Protein 9KWF (pdb70)

Radius of gyration: 28.91 Å; Cα contacts (8 Å, |Δi|>4): 1261; chains: 2; bounding box: 98×63×43 Å

InterPro domains:
  IPR027417 P-loop containing nucleoside triphosphate hydrolase [G3DSA:3.40.50.300] (1-190)
  IPR027417 P-loop containing nucleoside triphosphate hydrolase [G3DSA:3.40.50.300] (325-432)
  IPR027417 P-loop containing nucleoside triphosphate hydrolase [SSF52540] (29-433)
  IPR027785 UvrD-like helicase C-terminal domain [PF13538] (385-432)
  IPR050534 Coronaviruses polyprotein 1ab [PTHR43788] (9-151)

Nearest PDB structures (foldseek):
  8jx6-assembly1_A  TM=8.075E-01  e=6.730E-18  metagenome
  8jx6-assembly2_B  TM=8.052E-01  e=2.880E-16  metagenome
  6lkx-assembly1_B  TM=5.262E-01  e=3.486E-05  Porcine reproductive and respiratory syndrome virus
  4nl8-assembly2_B  TM=3.211E-01  e=4.527E-04  Klebsiella pneumoniae subsp. pneumoniae MGH 78578
  3dmn-assembly1_A  TM=5.064E-01  e=5.030E-02  Lactiplantibacillus plantarum

Solvent-accessible surface area: 29948 Å² total; per-residue (Å²): 85,71,11,37,112,25,0,28,104,15,0,66,20,4,4,50,71,82,67,73,126,76,19,28,14,1,0,0,3,0,4,13,36,14,2,24,43,93,8,0,21,86,0,0,48,19,4,66,152,140,60,63,100,0,0,0,0,0,16,25,20,31,2,3,45,48,2,97,140,115,1,101,64,20,70,40,47,19,14,2,80,66,4,15,22,52,151,108,115,60,53,7,84,86,9,55,0,2,0,0,0,32,0,7,38,2,26,58,103,22,38,69,100,8,114,32,153,4,31,3,0,8,0,0,1,6,3,23,3,31,16,108,158,46,110,6,2,33,6,2,56,20,18,0,6,5,13,11,1,8,34,40,68,207,139,34,4,24,28,42,2,0,10,36,0,5,6,52,42,24,34,69,84,96,3,53,30,116,57,0,73,76,51,14,122,66,84,134,47,9,80,25,50,40,89,50,1,12,114,38,21,122,109,57,124,69,7,2,0,0,0,79,87,144,83,28,18,69,147,40,12,165,33,0,24,62,45,27,50,120,102,70,111,47,100,42,35,84,62,6,52,4,23,103,102,69,23,19,71,16,50,7,85,54,49,157,245,115,29,93,22,45,78,55,99,60,103,75,152,102,139,192,41,22,7,8,23,5,1,65,119,0,16,8,5,47,37,78,25,0,16,3,18,12,92,20,0,84,71,130,18,111,139,64,26,28,54,2,5,1,0,0,3,32,19,8,62,178,76,2,5,5,38,110,86,72,11,37,113,22,0,29,100,15,0,65,21,3,4,50,69,82,68,75,124,76,19,29,15,1,0,0,3,0,3,12,36,13,2,24,43,93,9,0,19,85,0,0,48,21,4,65,151,140,62,63,99,0,0,0,0,0,15,23,19,30,2,3,45,48,2,97,143,115,2,102,65,20,70,39,48,19,14,1,77,65,5,14,22,53,151,109,115,61,55,7,85,87,9,55,0,1,0,0,0,33,0,6,38,2,27,58,100,22,38,68,98,9,114,32,153,4,31,4,0,6,0,0,1,5,2,22,4,31,16,109,160,46,111,7,2,34,6,2,56,21,18,1,6,6,12,11,0,7,34,41,68,208,138,34,4,23,29,42,2,0,9,35,0,5,7,52,41,24,33,69,85,93,4,54,32,117,56,0,72,78,52,14,122,67,86,138,48,10,81,24,50,40,89,48,1,11,114,37,20,124,108,58,124,67,7,2,0,0,0,78,87,145,83,28,19,70,148,40,12,162,35,0,22,62,47,24,50,120,101,71,112,47,100,42,36,83,62,6,51,4,24,102,102,70,23,19,72,16,49,7,86,54,46,158,248,113,29,93,21,46,80,54,99,63,102,73,154,102,138,192,41,22,7,9,23,5,0,66,120,0,18,8,5,46,39,78,24,0,16,4,17,12,92,21,0,81,71,129,19,110,140,64,25,28,54,2,5,1,0,0,2,32,18,8,62,178,79,2,5,5,39,112

Foldseek 3Di:
DVQLVVQLVVVLCVLVCVDPPPAQEEEAAAAELDPLVPVVQVSLVVCVVVVFQEEEEEQAPQLLVVVCVSHVRHDHSDYLCVCPVVCDHHVVQVGAEYEYEQQQAPAPVSVVPVDDNHRYYYGHHQLAAHHPPDHGRCSVVDPGYYGYHYDNPDLDDLCVVLVVLVVVVVDDDHDDLVNVVVSPDPSPLAASDLVVQLVVVVVPDAAAEAFADPPPLVVSPVSNVCSNPVDPPDPDDAQFWAADSHRAIWHFHAWDCWGWTQPDDRRTDTDHHPYYDHLSSLQSRQRAEYEYECCRLVPPDDPCPSRSVPSVSRSYDRGYYYYD/DVQLVVQLVVVLCVLVCVDPPPAQEEEAAAAELDPLVPVVQVSLVVCVVVVFQEEEEEQAPQLLVVVCVSHVRHDHSDYLCVCPVVCDHHVVQVGAEYEYEQQQAPAPVSVVPVDDNHRYYYGHHQLAAHHPPDHGRCSVVDPGYYGYHYDNPDLDDLCVVLVVLVVVVVDDDHDDLVNVVVSPDPSPLAASDLVVQLVVVVVPDAAAEAFADPPPLVVSPVSNVCSNPVDPPDPDDAQFWAADSHRAIWHFHAWDCWGWTQPDDRRTDTDHHPYYDHLSSLQSRQRAEYEYECCRLVPPDDPCPSRSVPSVSRSYDRGYYYYD

B-factor: mean 49.85, std 12.69, range [30.03, 80.74]

Sequence (648 aa):
TSDQENALEGMKAFCANSLDKNWPAALLQGYAGTGKTTLLGVLVSSLVEKGYKVAVTAPTNKAVSVLMEKVPDASCHATIHSLLGLAGTSCVNDFDVVIVDECSMIGADLLSMIRGRPKFIFVGDPAQLPPVNEIFSPVFRSVGLRWSLSKIVRGNAIIDLSAEIRLKSEEGVPMTLEDIKSILEGKLEACCLVSALTHEWKEGRDSRILAWRNATVDFYNRAIFSSLYPDATTPFVPGQTAIVDTSEEVTILSLEFLARVQRASGETWTLRHPWAMTVHKAQGSTYDTVFVDWNDLRAIPSDDFLRILYTAVTRPSRYLAICHTSDQENALEGMKAFCANSLDKNWPAALLQGYAGTGKTTLLGVLVSSLVEKGYKVAVTAPTNKAVSVLMEKVPDASCHATIHSLLGLAGTSCVNDFDVVIVDECSMIGADLLSMIRGRPKFIFVGDPAQLPPVNEIFSPVFRSVGLRWSLSKIVRGNAIIDLSAEIRLKSEEGVPMTLEDIKSILEGKLEACCLVSALTHEWKEGRDSRILAWRNATVDFYNRAIFSSLYPDATTPFVPGQTAIVDTSEEVTILSLEFLARVQRASGETWTLRHPWAMTVHKAQGSTYDTVFVDWNDLRAIPSDDFLRILYTAVTRPSRYLAICH

Organism: Leptospirillum ferriphilum (strain ML-04) (NCBI:txid1048260)

Secondary structure (DSSP, 8-state):
-HHHHHHHHHHHHHTTT-S-SS---------SSSGGGTHHHHHHHHHHHHT--EEEEESSHHHHHHHHHH-SS-S--EETTTTTT------GGG-SEEEE--GGG--HHHHHT---SSEEE----TTSPPPTT-SS-GGGG--S------------SHHHHHHHHHHHHSSS----HHHHHHHSSS--SS---HHHHHHHHHHT----EEE-SSSSTTHHHHHHHHHHSS--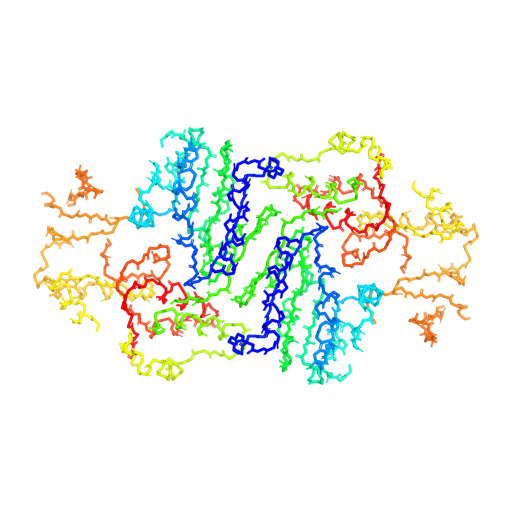-SSS-TT-EEE---S-EEE--------EEEETTTEEEE---SSEEEHHHHTT---SSEEEEHHHHTTS-SSSTTTSSTTTSSS-SS-EEEE-/-HHHHHHHHHHHHHTTT-S-SS---------SSSGGGTHHHHHHHHHHHHT--EEEEESSHHHHHHHHHH-SS-S--EETTTTTT------GGG-SEEEE--GGG--HHHHHT---SSEEE----TTSPPPTT-SS-GGGG--S------------SHHHHHHHHHHHHSSS----HHHHHHHSSS--SS---HHHHHHHHHHT----EEE-SSSSTTHHHHHHHHHHSS---SSS-TT-EEE---S-EEE--------EEEETTTEEEE---SSEEEHHHHTT---SSEEEEHHHHTTS-SSSTTTSSTTTSSS-SS-EEEE-

Structure (mmCIF, N/CA/C/O backbone):
data_9KWF
#
_entry.id   9KWF
#
_cell.length_a   1.00
_cell.length_b   1.00
_cell.length_c   1.00
_cell.angle_alpha   90.00
_cell.angle_beta   90.00
_cell.angle_gamma   90.00
#
_symmetry.space_group_name_H-M   'P 1'
#
loop_
_atom_site.group_PDB
_atom_site.id
_atom_site.type_symbol
_atom_site.label_atom_id
_atom_site.label_alt_id
_atom_site.label_comp_id
_atom_site.label_asym_id
_atom_site.label_entity_id
_atom_site.label_seq_id
_atom_site.pdbx_PDB_ins_code
_atom_site.Cartn_x
_atom_site.Cartn_y
_atom_site.Cartn_z
_atom_site.occupancy
_atom_site.B_iso_or_equiv
_atom_site.auth_seq_id
_atom_site.auth_comp_id
_atom_site.auth_asym_id
_atom_site.auth_atom_id
_atom_site.pdbx_PDB_model_num
ATOM 1 N N . THR A 1 7 ? 169.465 160.369 138.281 1.00 46.96 7 THR B N 1
ATOM 2 C CA . THR A 1 7 ? 169.152 159.759 139.568 1.00 46.96 7 THR B CA 1
ATOM 3 C C . THR A 1 7 ? 167.642 159.639 139.743 1.00 46.96 7 THR B C 1
ATOM 4 O O . THR A 1 7 ? 166.886 160.454 139.220 1.00 46.96 7 THR B O 1
ATOM 8 N N . SER A 1 8 ? 167.204 158.617 140.478 1.00 46.98 8 SER B N 1
ATOM 9 C CA . SER A 1 8 ? 165.774 158.382 140.652 1.00 46.98 8 SER B CA 1
ATOM 10 C C . SER A 1 8 ? 165.192 159.267 141.751 1.00 46.98 8 SER B C 1
ATOM 11 O O . SER A 1 8 ? 164.297 160.081 141.499 1.00 46.98 8 SER B O 1
ATOM 14 N N . ASP A 1 9 ? 165.691 159.117 142.977 1.00 44.73 9 ASP B N 1
ATOM 15 C CA . ASP A 1 9 ? 165.150 159.867 144.105 1.00 44.73 9 ASP B CA 1
ATOM 16 C C . ASP A 1 9 ? 165.555 161.336 144.075 1.00 44.73 9 ASP B C 1
ATOM 17 O O . ASP A 1 9 ? 164.784 162.195 144.519 1.00 44.73 9 ASP B O 1
ATOM 22 N N . GLN A 1 10 ? 166.751 161.639 143.563 1.00 42.97 10 GLN B N 1
ATOM 23 C CA . GLN A 1 10 ? 167.273 163.002 143.637 1.00 42.97 10 GLN B CA 1
ATOM 24 C C . GLN A 1 10 ? 166.423 163.974 142.830 1.00 42.97 10 GLN B C 1
ATOM 25 O O . GLN A 1 10 ? 166.032 165.034 143.332 1.00 42.97 10 GLN B O 1
ATOM 31 N N . GLU A 1 11 ? 166.135 163.640 141.570 1.00 46.10 11 GLU B N 1
ATOM 32 C CA . GLU A 1 11 ? 165.358 164.553 140.740 1.00 46.10 11 GLU B CA 1
ATOM 33 C C . GLU A 1 11 ? 163.915 164.654 141.218 1.00 46.10 11 GLU B C 1
ATOM 34 O O . GLU A 1 11 ? 163.304 165.722 141.106 1.00 46.10 11 GLU B O 1
ATOM 40 N N . ASN A 1 12 ? 163.359 163.567 141.758 1.00 43.06 12 ASN B N 1
ATOM 41 C CA . ASN A 1 12 ? 162.018 163.634 142.326 1.00 43.06 12 ASN B CA 1
ATOM 42 C C . ASN A 1 12 ? 161.979 164.564 143.530 1.00 43.06 12 ASN B C 1
ATOM 43 O O . ASN A 1 12 ? 161.019 165.322 143.708 1.00 43.06 12 ASN B O 1
ATOM 48 N N . ALA A 1 13 ? 163.011 164.515 144.377 1.00 40.66 13 ALA B N 1
ATOM 49 C CA . ALA A 1 13 ? 163.068 165.435 145.506 1.00 40.66 13 ALA B CA 1
ATOM 50 C C . ALA A 1 13 ? 163.281 166.872 145.050 1.00 40.66 13 ALA B C 1
ATOM 51 O O . ALA A 1 13 ? 162.696 167.795 145.627 1.00 40.66 13 ALA B O 1
ATOM 53 N N . LEU A 1 14 ? 164.107 167.080 144.022 1.00 40.27 14 LEU B N 1
ATOM 54 C CA . LEU A 1 14 ? 164.372 168.431 143.534 1.00 40.27 14 LEU B CA 1
ATOM 55 C C . LEU A 1 14 ? 163.116 169.047 142.931 1.00 40.27 14 LEU B C 1
ATOM 56 O O . LEU A 1 14 ? 162.593 170.053 143.436 1.00 40.27 14 LEU B O 1
ATOM 61 N N . GLU A 1 15 ? 162.589 168.429 141.879 1.00 42.20 15 GLU B N 1
ATOM 62 C CA . GLU A 1 15 ? 161.345 168.891 141.276 1.00 42.20 15 GLU B CA 1
ATOM 63 C C . GLU A 1 15 ? 160.235 168.685 142.291 1.00 42.20 15 GLU B C 1
ATOM 64 O O . GLU A 1 15 ? 159.752 167.571 142.498 1.00 42.20 15 GLU B O 1
ATOM 70 N N . GLY A 1 16 ? 159.823 169.777 142.917 1.00 41.97 16 GLY B N 1
ATOM 71 C CA . GLY A 1 16 ? 158.839 169.771 143.975 1.00 41.97 16 GLY B CA 1
ATOM 72 C C . GLY A 1 16 ? 159.279 170.689 145.093 1.00 41.97 16 GLY B C 1
ATOM 73 O O . GLY A 1 16 ? 158.480 171.490 145.570 1.00 41.97 16 GLY B O 1
ATOM 74 N N . MET A 1 17 ? 160.569 170.690 145.428 1.00 40.43 17 MET B N 1
ATOM 75 C CA . MET A 1 17 ? 161.107 171.800 146.206 1.00 40.43 17 MET B CA 1
ATOM 76 C C . MET A 1 17 ? 161.286 173.032 145.334 1.00 40.43 17 MET B C 1
ATOM 77 O O . MET A 1 17 ? 160.967 174.152 145.757 1.00 40.43 17 MET B O 1
ATOM 82 N N . LYS A 1 18 ? 161.772 172.825 144.107 1.00 39.60 18 LYS B N 1
ATOM 83 C CA . LYS A 1 18 ? 161.904 173.915 143.149 1.00 39.60 18 LYS B CA 1
ATOM 84 C C . LYS A 1 18 ? 160.558 174.523 142.779 1.00 39.60 18 LYS B C 1
ATOM 85 O O . LYS A 1 18 ? 160.522 175.634 142.238 1.00 39.60 18 LYS B O 1
ATOM 91 N N . ALA A 1 19 ? 159.454 173.822 143.050 1.00 39.75 19 ALA B N 1
ATOM 92 C CA . ALA A 1 19 ? 158.118 174.357 142.832 1.00 39.75 19 ALA B CA 1
ATOM 93 C C . ALA A 1 19 ? 157.435 174.830 144.107 1.00 39.75 19 ALA B C 1
ATOM 94 O O . ALA A 1 19 ? 156.600 175.735 144.037 1.00 39.75 19 ALA B O 1
ATOM 96 N N . PHE A 1 20 ? 157.762 174.241 145.260 1.00 34.94 20 PHE B N 1
ATOM 97 C CA . PHE A 1 20 ? 157.246 174.736 146.529 1.00 34.94 20 PHE B CA 1
ATOM 98 C C . PHE A 1 20 ? 157.834 176.098 146.864 1.00 34.94 20 PHE B C 1
ATOM 99 O O . PHE A 1 20 ? 157.148 176.952 147.437 1.00 34.94 20 PHE B O 1
ATOM 107 N N . CYS A 1 21 ? 159.106 176.320 146.522 1.00 37.45 21 CYS B N 1
ATOM 108 C CA . CYS A 1 21 ? 159.700 177.635 146.742 1.00 37.45 21 CYS B CA 1
ATOM 109 C C . CYS A 1 21 ? 159.014 178.700 145.893 1.00 37.45 21 CYS B C 1
ATOM 110 O O . CYS A 1 21 ? 158.769 179.815 146.367 1.00 37.45 21 CYS B O 1
ATOM 113 N N . ALA A 1 22 ? 158.690 178.374 144.644 1.00 40.56 22 ALA B N 1
ATOM 114 C CA . ALA A 1 22 ? 158.074 179.317 143.719 1.00 40.56 22 ALA B CA 1
ATOM 115 C C . ALA A 1 22 ? 156.571 179.467 143.924 1.00 40.56 22 ALA B C 1
ATOM 116 O O . ALA A 1 22 ? 155.895 180.008 143.041 1.00 40.56 22 ALA B O 1
ATOM 118 N N . ASN A 1 23 ? 156.036 178.992 145.049 1.00 43.41 23 ASN B N 1
ATOM 119 C CA . ASN A 1 23 ? 154.623 179.120 145.402 1.00 43.41 23 ASN B CA 1
ATOM 120 C C . ASN A 1 23 ? 153.700 178.451 144.389 1.00 43.41 23 ASN B C 1
ATOM 121 O O . ASN A 1 23 ? 152.524 178.812 144.287 1.00 43.41 23 ASN B O 1
ATOM 126 N N . SER A 1 24 ? 154.210 177.479 143.629 1.00 47.73 24 SER B N 1
ATOM 127 C CA . SER A 1 24 ? 153.352 176.737 142.714 1.00 47.73 24 SER B CA 1
ATOM 128 C C . SER A 1 24 ? 152.352 175.877 143.476 1.00 47.73 24 SER B C 1
ATOM 129 O O . SER A 1 24 ? 151.209 175.704 143.036 1.00 47.73 24 SER B O 1
ATOM 132 N N . LEU A 1 25 ? 152.762 175.333 144.617 1.00 47.86 25 LEU B N 1
ATOM 133 C CA . LEU A 1 25 ? 151.889 174.509 145.442 1.00 47.86 25 LEU B CA 1
ATOM 134 C C . LEU A 1 25 ? 150.997 175.406 146.296 1.00 47.86 25 LEU B C 1
ATOM 135 O O . LEU A 1 25 ? 150.916 176.621 146.098 1.00 47.86 25 LEU B O 1
ATOM 140 N N . ASP A 1 26 ? 150.305 174.804 147.260 1.00 46.36 26 ASP B N 1
ATOM 141 C CA . ASP A 1 26 ? 149.500 175.565 148.202 1.00 46.36 26 ASP B CA 1
ATOM 142 C C . ASP A 1 26 ? 150.392 176.444 149.073 1.00 46.36 26 ASP B C 1
ATOM 143 O O . ASP A 1 26 ? 151.517 176.077 149.421 1.00 46.36 26 ASP B O 1
ATOM 148 N N . LYS A 1 27 ? 149.880 177.620 149.421 1.00 44.62 27 LYS B N 1
ATOM 149 C CA . LYS A 1 27 ? 150.643 178.575 150.206 1.00 44.62 27 LYS B CA 1
ATOM 150 C C . LYS A 1 27 ? 150.570 178.224 151.692 1.00 44.62 27 LYS B C 1
ATOM 151 O O . LYS A 1 27 ? 150.000 177.204 152.090 1.00 44.62 27 LYS B O 1
ATOM 157 N N . ASN A 1 28 ? 151.165 179.087 152.517 1.00 43.91 28 ASN B N 1
ATOM 158 C CA . ASN A 1 28 ? 151.171 178.937 153.975 1.00 43.91 28 ASN B CA 1
ATOM 159 C C . ASN A 1 28 ? 151.770 177.599 154.403 1.00 43.91 28 ASN B C 1
ATOM 160 O O . ASN A 1 28 ? 151.325 176.978 155.369 1.00 43.91 28 ASN B O 1
ATOM 165 N N . TRP A 1 29 ? 152.794 177.153 153.674 1.00 39.85 29 TRP B N 1
ATOM 166 C CA . TRP A 1 29 ? 153.594 175.984 154.034 1.00 39.85 29 TRP B CA 1
ATOM 167 C C . TRP A 1 29 ? 155.029 176.452 154.234 1.00 39.85 29 TRP B C 1
ATOM 168 O O . TRP A 1 29 ? 155.812 176.516 153.276 1.00 39.85 29 TRP B O 1
ATOM 179 N N . PRO A 1 30 ? 155.410 176.818 155.458 1.00 37.32 30 PRO B N 1
ATOM 180 C CA . PRO A 1 30 ? 156.781 177.254 155.742 1.00 37.32 30 PRO B CA 1
ATOM 181 C C . PRO A 1 30 ? 157.704 176.118 156.185 1.00 37.32 30 PRO B C 1
ATOM 182 O O . PRO A 1 30 ? 158.355 176.192 157.234 1.00 37.32 30 PRO B O 1
ATOM 186 N N . ALA A 1 31 ? 157.776 175.057 155.385 1.00 34.86 31 ALA B N 1
ATOM 187 C CA . ALA A 1 31 ? 158.570 173.895 155.766 1.00 34.86 31 ALA B CA 1
ATOM 188 C C . ALA A 1 31 ? 158.817 173.021 154.545 1.00 34.86 31 ALA B C 1
ATOM 189 O O . ALA A 1 31 ? 158.193 173.185 153.495 1.00 34.86 31 ALA B O 1
ATOM 191 N N . ALA A 1 32 ? 159.747 172.085 154.709 1.00 35.58 32 ALA B N 1
ATOM 192 C CA . ALA A 1 32 ? 160.069 171.052 153.729 1.00 35.58 32 ALA B CA 1
ATOM 193 C C . ALA A 1 32 ? 160.996 170.056 154.417 1.00 35.58 32 ALA B C 1
ATOM 194 O O . ALA A 1 32 ? 161.303 170.189 155.607 1.00 35.58 32 ALA B O 1
ATOM 196 N N . LEU A 1 33 ? 161.442 169.053 153.663 1.00 36.46 33 LEU B N 1
ATOM 197 C CA . LEU A 1 33 ? 162.382 168.071 154.187 1.00 36.46 33 LEU B CA 1
ATOM 198 C C . LEU A 1 33 ? 163.052 167.356 153.024 1.00 36.46 33 LEU B C 1
ATOM 199 O O . LEU A 1 33 ? 162.493 167.274 151.928 1.00 36.46 33 LEU B O 1
ATOM 204 N N . LEU A 1 34 ? 164.260 166.846 153.272 1.00 36.33 34 LEU B N 1
ATOM 205 C CA . LEU A 1 34 ? 165.005 166.102 152.261 1.00 36.33 34 LEU B CA 1
ATOM 206 C C . LEU A 1 34 ? 165.275 164.661 152.666 1.00 36.33 34 LEU B C 1
ATOM 207 O O . LEU A 1 34 ? 164.960 163.742 151.903 1.00 36.33 34 LEU B O 1
ATOM 212 N N . GLN A 1 35 ? 165.867 164.438 153.842 1.00 35.56 35 GLN B N 1
ATOM 213 C CA . GLN A 1 35 ? 166.055 163.106 154.424 1.00 35.56 35 GLN B CA 1
ATOM 214 C C . GLN A 1 35 ? 166.859 162.188 153.495 1.00 35.56 35 GLN B C 1
ATOM 215 O O . GLN A 1 35 ? 166.366 161.184 152.977 1.00 35.56 35 GLN B O 1
ATOM 221 N N . GLY A 1 36 ? 168.122 162.567 153.293 1.00 38.34 36 GLY B N 1
ATOM 222 C CA . GLY A 1 36 ? 169.086 161.716 152.634 1.00 38.34 36 GLY B CA 1
ATOM 223 C C . GLY A 1 36 ? 169.965 161.000 153.646 1.00 38.34 36 GLY B C 1
ATOM 224 O O . GLY A 1 36 ? 170.115 161.443 154.781 1.00 38.34 36 GLY B O 1
ATOM 225 N N . TYR A 1 37 ? 170.534 159.865 153.235 1.00 35.35 37 TYR B N 1
ATOM 226 C CA . TYR A 1 37 ? 171.295 159.060 154.186 1.00 35.35 37 TYR B CA 1
ATOM 227 C C . TYR A 1 37 ? 172.797 159.315 154.137 1.00 35.35 37 TYR B C 1
ATOM 228 O O . TYR A 1 37 ? 173.374 159.854 155.087 1.00 35.35 37 TYR B O 1
ATOM 237 N N . ALA A 1 38 ? 173.426 158.945 153.024 1.00 36.04 38 ALA B N 1
ATOM 238 C CA . ALA A 1 38 ? 174.863 159.087 152.810 1.00 36.04 38 ALA B CA 1
ATOM 239 C C . ALA A 1 38 ? 175.176 158.661 151.384 1.00 36.04 38 ALA B C 1
ATOM 240 O O . ALA A 1 38 ? 174.575 157.709 150.877 1.00 36.04 38 ALA B O 1
ATOM 242 N N . GLY A 1 39 ? 176.104 159.344 150.722 1.00 39.23 39 GLY B N 1
ATOM 243 C CA . GLY A 1 39 ? 176.333 159.114 149.314 1.00 39.23 39 GLY B CA 1
ATOM 244 C C . GLY A 1 39 ? 175.218 159.598 148.415 1.00 39.23 39 GLY B C 1
ATOM 245 O O . GLY A 1 39 ? 175.419 159.697 147.198 1.00 39.23 39 GLY B O 1
ATOM 246 N N . THR A 1 40 ? 174.048 159.889 148.973 1.00 35.38 40 THR B N 1
ATOM 247 C CA . THR A 1 40 ? 172.986 160.584 148.270 1.00 35.38 40 THR B CA 1
ATOM 248 C C . THR A 1 40 ? 173.313 162.071 148.177 1.00 35.38 40 THR B C 1
ATOM 249 O O . THR A 1 40 ? 174.194 162.586 148.870 1.00 35.38 40 THR B O 1
ATOM 253 N N . GLY A 1 41 ? 172.585 162.766 147.310 1.00 36.85 41 GLY B N 1
ATOM 254 C CA . GLY A 1 41 ? 172.828 164.181 147.126 1.00 36.85 41 GLY B CA 1
ATOM 255 C C . GLY A 1 41 ? 172.215 165.045 148.206 1.00 36.85 41 GLY B C 1
ATOM 256 O O . GLY A 1 41 ? 171.690 166.124 147.918 1.00 36.85 41 GLY B O 1
ATOM 257 N N . LYS A 1 42 ? 172.293 164.593 149.461 1.00 35.98 42 LYS B N 1
ATOM 258 C CA . LYS A 1 42 ? 171.752 165.379 150.565 1.00 35.98 42 LYS B CA 1
ATOM 259 C C . LYS A 1 42 ? 172.458 166.720 150.691 1.00 35.98 42 LYS B C 1
ATOM 260 O O . LYS A 1 42 ? 171.891 167.672 151.240 1.00 35.98 42 LYS B O 1
ATOM 266 N N . THR A 1 43 ? 173.692 166.818 150.189 1.00 35.33 43 THR B N 1
ATOM 267 C CA . THR A 1 43 ? 174.426 168.076 150.148 1.00 35.33 43 THR B CA 1
ATOM 268 C C . THR A 1 43 ? 174.964 168.338 148.741 1.00 35.33 43 THR B C 1
ATOM 269 O O . THR A 1 43 ? 175.848 169.180 148.557 1.00 35.33 43 THR B O 1
ATOM 273 N N . THR A 1 44 ? 174.440 167.633 147.740 1.00 35.19 44 THR B N 1
ATOM 274 C CA . THR A 1 44 ? 174.838 167.818 146.351 1.00 35.19 44 THR B CA 1
ATOM 275 C C . THR A 1 44 ? 173.743 168.455 145.510 1.00 35.19 44 THR B C 1
ATOM 276 O O . THR A 1 44 ? 174.015 169.387 144.747 1.00 35.19 44 THR B O 1
ATOM 280 N N . LEU A 1 45 ? 172.499 167.983 145.635 1.00 36.04 45 LEU B N 1
ATOM 281 C CA . LEU A 1 45 ? 171.399 168.615 144.918 1.00 36.04 45 LEU B CA 1
ATOM 282 C C . LEU A 1 45 ? 171.120 170.024 145.425 1.00 36.04 45 LEU B C 1
ATOM 283 O O . LEU A 1 45 ? 170.492 170.816 144.712 1.00 36.04 45 LEU B O 1
ATOM 288 N N . LEU A 1 46 ? 171.566 170.348 146.643 1.00 35.50 46 LEU B N 1
ATOM 289 C CA . LEU A 1 46 ? 171.402 171.704 147.151 1.00 35.50 46 LEU B CA 1
ATOM 290 C C . LEU A 1 46 ? 172.154 172.715 146.302 1.00 35.50 46 LEU B C 1
ATOM 291 O O . LEU A 1 46 ? 171.700 173.852 146.154 1.00 35.50 46 LEU B O 1
ATOM 296 N N . GLY A 1 47 ? 173.303 172.330 145.747 1.00 37.48 47 GLY B N 1
ATOM 297 C CA . GLY A 1 47 ? 174.005 173.229 144.847 1.00 37.48 47 GLY B CA 1
ATOM 298 C C . GLY A 1 47 ? 173.167 173.593 143.638 1.00 37.48 47 GLY B C 1
ATOM 299 O O . GLY A 1 47 ? 173.052 174.766 143.273 1.00 37.48 47 GLY B O 1
ATOM 300 N N . VAL A 1 48 ? 172.547 172.588 143.016 1.00 37.91 48 VAL B N 1
ATOM 301 C CA . VAL A 1 48 ? 171.677 172.839 141.868 1.00 37.91 48 VAL B CA 1
ATOM 302 C C . VAL A 1 48 ? 170.483 173.687 142.280 1.00 37.91 48 VAL B C 1
ATOM 303 O O . VAL A 1 48 ? 170.086 174.615 141.566 1.00 37.91 48 VAL B O 1
ATOM 307 N N . LEU A 1 49 ? 169.889 173.380 143.437 1.00 37.75 49 LEU B N 1
ATOM 308 C CA . LEU A 1 49 ? 168.724 174.129 143.897 1.00 37.75 49 LEU B CA 1
ATOM 309 C C . LEU A 1 49 ? 169.062 175.599 144.113 1.00 37.75 49 LEU B C 1
ATOM 310 O O . LEU A 1 49 ? 168.335 176.491 143.658 1.00 37.75 49 LEU B O 1
ATOM 315 N N . VAL A 1 50 ? 170.173 175.871 144.802 1.00 35.69 50 VAL B N 1
ATOM 316 C CA . VAL A 1 50 ? 170.561 177.247 145.088 1.00 35.69 50 VAL B CA 1
ATOM 317 C C . VAL A 1 50 ? 170.952 177.972 143.807 1.00 35.69 50 VAL B C 1
ATOM 318 O O . VAL A 1 50 ? 170.644 179.157 143.634 1.00 35.69 50 VAL B O 1
ATOM 322 N N . SER A 1 51 ? 171.628 177.280 142.885 1.00 39.33 51 SER B N 1
ATOM 323 C CA . SER A 1 51 ? 171.964 177.899 141.608 1.00 39.33 51 SER B CA 1
ATOM 324 C C . SER A 1 51 ? 170.711 178.289 140.837 1.00 39.33 51 SER B C 1
ATOM 325 O O . SER A 1 51 ? 170.628 179.395 140.288 1.00 39.33 51 SER B O 1
ATOM 328 N N . SER A 1 52 ? 169.718 177.397 140.794 1.00 39.30 52 SER B N 1
ATOM 329 C CA . SER A 1 52 ? 168.471 177.711 140.107 1.00 39.30 52 SER B CA 1
ATOM 330 C C . SER A 1 52 ? 167.746 178.870 140.778 1.00 39.30 52 SER B C 1
ATOM 331 O O . SER A 1 52 ? 167.218 179.759 140.100 1.00 39.30 52 SER B O 1
ATOM 334 N N . LEU A 1 53 ? 167.708 178.877 142.113 1.00 38.54 53 LEU B N 1
ATOM 335 C CA . LEU A 1 53 ? 166.992 179.934 142.826 1.00 38.54 53 LEU B CA 1
ATOM 336 C C . LEU A 1 53 ? 167.665 181.290 142.638 1.00 38.54 53 LEU B C 1
ATOM 337 O O . LEU A 1 53 ? 166.981 182.307 142.477 1.00 38.54 53 LEU B O 1
ATOM 342 N N . VAL A 1 54 ? 168.999 181.327 142.665 1.00 40.99 54 VAL B N 1
ATOM 343 C CA . VAL A 1 54 ? 169.712 182.575 142.396 1.00 40.99 54 VAL B CA 1
ATOM 344 C C . VAL A 1 54 ? 169.471 183.022 140.961 1.00 40.99 54 VAL B C 1
ATOM 345 O O . VAL A 1 54 ? 169.235 184.207 140.696 1.00 40.99 54 VAL B O 1
ATOM 349 N N . GLU A 1 55 ? 169.525 182.082 140.012 1.00 46.33 55 GLU B N 1
ATOM 350 C CA . GLU A 1 55 ? 169.219 182.419 138.627 1.00 46.33 55 GLU B CA 1
ATOM 351 C C . GLU A 1 55 ? 167.779 182.894 138.475 1.00 46.33 55 GLU B C 1
ATOM 352 O O . GLU A 1 55 ? 167.481 183.705 137.592 1.00 46.33 55 GLU B O 1
ATOM 358 N N . LYS A 1 56 ? 166.877 182.411 139.333 1.00 44.50 56 LYS B N 1
ATOM 359 C CA . LYS A 1 56 ? 165.489 182.851 139.313 1.00 44.50 56 LYS B CA 1
ATOM 360 C C . LYS A 1 56 ? 165.309 184.262 139.854 1.00 44.50 56 LYS B C 1
ATOM 361 O O . LYS A 1 56 ? 164.242 184.852 139.652 1.00 44.50 56 LYS B O 1
ATOM 367 N N . GLY A 1 57 ? 166.311 184.815 140.530 1.00 42.60 57 GLY B N 1
ATOM 368 C CA . GLY A 1 57 ? 166.219 186.145 141.091 1.00 42.60 57 GLY B CA 1
ATOM 369 C C . GLY A 1 57 ? 165.850 186.213 142.554 1.00 42.60 57 GLY B C 1
ATOM 370 O O . GLY A 1 57 ? 165.583 187.312 143.056 1.00 42.60 57 GLY B O 1
ATOM 371 N N . TYR A 1 58 ? 165.826 185.084 143.254 1.00 40.23 58 TYR B N 1
ATOM 372 C CA . TYR A 1 58 ? 165.468 185.066 144.663 1.00 40.23 58 TYR B CA 1
ATOM 373 C C . TYR A 1 58 ? 166.619 185.603 145.510 1.00 40.23 58 TYR B C 1
ATOM 374 O O . TYR A 1 58 ? 167.650 186.053 145.002 1.00 40.23 58 TYR B O 1
ATOM 383 N N . LYS A 1 59 ? 166.436 185.555 146.828 1.00 34.73 59 LYS B N 1
ATOM 384 C CA . LYS A 1 59 ? 167.465 185.935 147.796 1.00 34.73 59 LYS B CA 1
ATOM 385 C C . LYS A 1 59 ? 167.589 184.770 148.770 1.00 34.73 59 LYS B C 1
ATOM 386 O O . LYS A 1 59 ? 166.927 184.747 149.810 1.00 34.73 59 LYS B O 1
ATOM 392 N N . VAL A 1 60 ? 168.434 183.811 148.430 1.00 34.25 60 VAL B N 1
ATOM 393 C CA . VAL A 1 60 ? 168.563 182.577 149.194 1.00 34.25 60 VAL B CA 1
ATOM 394 C C . VAL A 1 60 ? 169.650 182.735 150.242 1.00 34.25 60 VAL B C 1
ATOM 395 O O . VAL A 1 60 ? 170.598 183.509 150.080 1.00 34.25 60 VAL B O 1
ATOM 399 N N . ALA A 1 61 ? 169.507 181.991 151.335 1.00 30.03 61 ALA B N 1
ATOM 400 C CA . ALA A 1 61 ? 170.510 181.937 152.387 1.00 30.03 61 ALA B CA 1
ATOM 401 C C . ALA A 1 61 ? 170.778 180.485 152.736 1.00 30.03 61 ALA B C 1
ATOM 402 O O . ALA A 1 61 ? 169.842 179.729 153.014 1.00 30.03 61 ALA B O 1
ATOM 404 N N . VAL A 1 62 ? 172.049 180.096 152.718 1.00 32.17 62 VAL B N 1
ATOM 405 C CA . VAL A 1 62 ? 172.474 178.764 153.127 1.00 32.17 62 VAL B CA 1
ATOM 406 C C . VAL A 1 62 ? 172.962 178.863 154.564 1.00 32.17 62 VAL B C 1
ATOM 407 O O . VAL A 1 62 ? 173.867 179.650 154.868 1.00 32.17 62 VAL B O 1
ATOM 411 N N . THR A 1 63 ? 172.362 178.076 155.450 1.00 31.61 63 THR B N 1
ATOM 412 C CA . THR A 1 63 ? 172.566 178.230 156.880 1.00 31.61 63 THR B CA 1
ATOM 413 C C . THR A 1 63 ? 172.842 176.875 157.514 1.00 31.61 63 THR B C 1
ATOM 414 O O . THR A 1 63 ? 172.399 175.838 157.017 1.00 31.61 63 THR B O 1
ATOM 418 N N . ALA A 1 64 ? 173.591 176.894 158.614 1.00 35.42 64 ALA B N 1
ATOM 419 C CA . ALA A 1 64 ? 173.931 175.691 159.357 1.00 35.42 64 ALA B CA 1
ATOM 420 C C . ALA A 1 64 ? 173.955 176.031 160.837 1.00 35.42 64 ALA B C 1
ATOM 421 O O . ALA A 1 64 ? 174.159 177.196 161.197 1.00 35.42 64 ALA B O 1
ATOM 423 N N . PRO A 1 65 ? 173.747 175.049 161.720 1.00 38.53 65 PRO B N 1
ATOM 424 C CA . PRO A 1 65 ? 173.766 175.342 163.162 1.00 38.53 65 PRO B CA 1
ATOM 425 C C . PRO A 1 65 ? 175.158 175.563 163.728 1.00 38.53 65 PRO B C 1
ATOM 426 O O . PRO A 1 65 ? 175.273 176.092 164.841 1.00 38.53 65 PRO B O 1
ATOM 430 N N . THR A 1 66 ? 176.214 175.178 163.014 1.00 43.71 66 THR B N 1
ATOM 431 C CA . THR A 1 66 ? 177.578 175.311 163.499 1.00 43.71 66 THR B CA 1
ATOM 432 C C . THR A 1 66 ? 178.419 176.044 162.464 1.00 43.71 66 THR B C 1
ATOM 433 O O . THR A 1 66 ? 178.106 176.057 161.270 1.00 43.71 66 THR B O 1
ATOM 437 N N . ASN A 1 67 ? 179.502 176.661 162.941 1.00 49.44 67 ASN B N 1
ATOM 438 C CA . ASN A 1 67 ? 180.343 177.453 162.050 1.00 49.44 67 ASN B CA 1
ATOM 439 C C . ASN A 1 67 ? 181.174 176.572 161.124 1.00 49.44 67 ASN B C 1
ATOM 440 O O . ASN A 1 67 ? 181.450 176.963 159.986 1.00 49.44 67 ASN B O 1
ATOM 445 N N . LYS A 1 68 ? 181.587 175.390 161.587 1.00 46.96 68 LYS B N 1
ATOM 446 C CA . LYS A 1 68 ? 182.339 174.485 160.723 1.00 46.96 68 LYS B CA 1
ATOM 447 C C . LYS A 1 68 ? 181.486 173.993 159.559 1.00 46.96 68 LYS B C 1
ATOM 448 O O . LYS A 1 68 ? 181.972 173.887 158.424 1.00 46.96 68 LYS B O 1
ATOM 454 N N . ALA A 1 69 ? 180.215 173.681 159.822 1.00 43.81 69 ALA B N 1
ATOM 455 C CA . ALA A 1 69 ? 179.339 173.188 158.766 1.00 43.81 69 ALA B CA 1
ATOM 456 C C . ALA A 1 69 ? 179.136 174.238 157.681 1.00 43.81 69 ALA B C 1
ATOM 457 O O . ALA A 1 69 ? 179.219 173.937 156.487 1.00 43.81 69 ALA B O 1
ATOM 459 N N . VAL A 1 70 ? 178.880 175.487 158.078 1.00 44.40 70 VAL B N 1
ATOM 460 C CA . VAL A 1 70 ? 178.700 176.538 157.081 1.00 44.40 70 VAL B CA 1
ATOM 461 C C . VAL A 1 70 ? 180.025 176.874 156.406 1.00 44.40 70 VAL B C 1
ATOM 462 O O . VAL A 1 70 ? 180.050 177.245 155.227 1.00 44.40 70 VAL B O 1
ATOM 466 N N . SER A 1 71 ? 181.145 176.740 157.123 1.00 45.00 71 SER B N 1
ATOM 467 C CA . SER A 1 71 ? 182.448 176.933 156.496 1.00 45.00 71 SER B CA 1
ATOM 468 C C . SER A 1 71 ? 182.672 175.919 155.383 1.00 45.00 71 SER B C 1
ATOM 469 O O . SER A 1 71 ? 183.198 176.260 154.317 1.00 45.00 71 SER B O 1
ATOM 472 N N . VAL A 1 72 ? 182.290 174.665 155.622 1.00 42.98 72 VAL B N 1
ATOM 473 C CA . VAL A 1 72 ? 182.330 173.661 154.561 1.00 42.98 72 VAL B CA 1
ATOM 474 C C . VAL A 1 72 ? 181.365 174.033 153.442 1.00 42.98 72 VAL B C 1
ATOM 475 O O . VAL A 1 72 ? 181.704 173.959 152.253 1.00 42.98 72 VAL B O 1
ATOM 479 N N . LEU A 1 73 ? 180.151 174.456 153.808 1.00 43.02 73 LEU B N 1
ATOM 480 C CA . LEU A 1 73 ? 179.135 174.794 152.816 1.00 43.02 73 LEU B CA 1
ATOM 481 C C . LEU A 1 73 ? 179.588 175.919 151.897 1.00 43.02 73 LEU B C 1
ATOM 482 O O . LEU A 1 73 ? 179.163 175.979 150.737 1.00 43.02 73 LEU B O 1
ATOM 487 N N . MET A 1 74 ? 180.433 176.825 152.396 1.00 45.12 74 MET B N 1
ATOM 488 C CA . MET A 1 74 ? 180.971 177.880 151.541 1.00 45.12 74 MET B CA 1
ATOM 489 C C . MET A 1 74 ? 181.694 177.290 150.338 1.00 45.12 74 MET B C 1
ATOM 490 O O . MET A 1 74 ? 181.509 177.749 149.205 1.00 45.12 74 MET B O 1
ATOM 495 N N . GLU A 1 75 ? 182.523 176.271 150.565 1.00 47.03 75 GLU B N 1
ATOM 496 C CA . GLU A 1 75 ? 183.171 175.590 149.451 1.00 47.03 75 GLU B CA 1
ATOM 497 C C . GLU A 1 75 ? 182.173 174.751 148.663 1.00 47.03 75 GLU B C 1
ATOM 498 O O . GLU A 1 75 ? 182.225 174.715 147.429 1.00 47.03 75 GLU B O 1
ATOM 504 N N . LYS A 1 76 ? 181.258 174.068 149.357 1.00 45.35 76 LYS B N 1
ATOM 505 C CA . LYS A 1 76 ? 180.282 173.236 148.658 1.00 45.35 76 LYS B CA 1
ATOM 506 C C . LYS A 1 76 ? 179.293 174.078 147.859 1.00 45.35 76 LYS B C 1
ATOM 507 O O . LYS A 1 76 ? 178.952 173.729 146.724 1.00 45.35 76 LYS B O 1
ATOM 513 N N . VAL A 1 77 ? 178.826 175.182 148.427 1.00 42.26 77 VAL B N 1
ATOM 514 C CA . VAL A 1 77 ? 177.841 176.047 147.791 1.00 42.26 77 VAL B CA 1
ATOM 515 C C . VAL A 1 77 ? 178.472 177.417 147.573 1.00 42.26 77 VAL B C 1
ATOM 516 O O . VAL A 1 77 ? 178.478 178.259 148.472 1.00 42.26 77 VAL B O 1
ATOM 520 N N . PRO A 1 78 ? 179.014 177.675 146.384 1.00 43.78 78 PRO B N 1
ATOM 521 C CA . PRO A 1 78 ? 179.592 178.993 146.082 1.00 43.78 78 PRO B CA 1
ATOM 522 C C . PRO A 1 78 ? 178.631 179.992 145.455 1.00 43.78 78 PRO B C 1
ATOM 523 O O . PRO A 1 78 ? 179.092 181.030 144.969 1.00 43.78 78 PRO B O 1
ATOM 527 N N . ASP A 1 79 ? 177.325 179.720 145.447 1.00 41.29 79 ASP B N 1
ATOM 528 C CA . ASP A 1 79 ? 176.356 180.599 144.810 1.00 41.29 79 ASP B CA 1
ATOM 529 C C . ASP A 1 79 ? 175.350 181.209 145.775 1.00 41.29 79 ASP B C 1
ATOM 530 O O . ASP A 1 79 ? 174.484 181.974 145.334 1.00 41.29 79 ASP B O 1
ATOM 535 N N . ALA A 1 80 ? 175.432 180.908 147.068 1.00 38.75 80 ALA B N 1
ATOM 536 C CA . ALA A 1 80 ? 174.496 181.461 148.035 1.00 38.75 80 ALA B CA 1
ATOM 537 C C . ALA A 1 80 ? 174.847 182.924 148.300 1.00 38.75 80 ALA B C 1
ATOM 538 O O . ALA A 1 80 ? 175.722 183.506 147.654 1.00 38.75 80 ALA B O 1
ATOM 540 N N . SER A 1 81 ? 174.166 183.543 149.263 1.00 35.42 81 SER B N 1
ATOM 541 C CA . SER A 1 81 ? 174.334 184.974 149.479 1.00 35.42 81 SER B CA 1
ATOM 542 C C . SER A 1 81 ? 174.724 185.313 150.912 1.00 35.42 81 SER B C 1
ATOM 543 O O . SER A 1 81 ? 175.507 186.240 151.140 1.00 35.42 81 SER B O 1
ATOM 546 N N . CYS A 1 82 ? 174.188 184.582 151.885 1.00 33.92 82 CYS B N 1
ATOM 547 C CA . CYS A 1 82 ? 174.335 184.940 153.292 1.00 33.92 82 CYS B CA 1
ATOM 548 C C . CYS A 1 82 ? 174.688 183.725 154.140 1.00 33.92 82 CYS B C 1
ATOM 549 O O . CYS A 1 82 ? 174.017 183.417 155.126 1.00 33.92 82 CYS B O 1
ATOM 552 N N . HIS A 1 83 ? 175.731 182.991 153.740 1.00 36.39 83 HIS B N 1
ATOM 553 C CA . HIS A 1 83 ? 176.258 181.914 154.573 1.00 36.39 83 HIS B CA 1
ATOM 554 C C . HIS A 1 83 ? 176.450 182.398 156.004 1.00 36.39 83 HIS B C 1
ATOM 555 O O . HIS A 1 83 ? 177.269 183.286 156.258 1.00 36.39 83 HIS B O 1
ATOM 562 N N . ALA A 1 84 ? 175.708 181.821 156.944 1.00 32.97 84 ALA B N 1
ATOM 563 C CA . ALA A 1 84 ? 175.745 182.286 158.323 1.00 32.97 84 ALA B CA 1
ATOM 564 C C . ALA A 1 84 ? 175.268 181.166 159.232 1.00 32.97 84 ALA B C 1
ATOM 565 O O . ALA A 1 84 ? 174.718 180.162 158.781 1.00 32.97 84 ALA B O 1
ATOM 567 N N . THR A 1 85 ? 175.508 181.347 160.528 1.00 38.13 85 THR B N 1
ATOM 568 C CA . THR A 1 85 ? 174.982 180.434 161.525 1.00 38.13 85 THR B CA 1
ATOM 569 C C . THR A 1 85 ? 173.474 180.639 161.672 1.00 38.13 85 THR B C 1
ATOM 570 O O . THR A 1 85 ? 172.926 181.687 161.322 1.00 38.13 85 THR B O 1
ATOM 574 N N . ILE A 1 86 ? 172.797 179.610 162.188 1.00 38.22 86 ILE B N 1
ATOM 575 C CA . ILE A 1 86 ? 171.360 179.709 162.426 1.00 38.22 86 ILE B CA 1
ATOM 576 C C . ILE A 1 86 ? 171.048 180.790 163.452 1.00 38.22 86 ILE B C 1
ATOM 577 O O . ILE A 1 86 ? 169.953 181.365 163.442 1.00 38.22 86 ILE B O 1
ATOM 582 N N . HIS A 1 87 ? 171.991 181.092 164.345 1.00 40.28 87 HIS B N 1
ATOM 583 C CA . HIS A 1 87 ? 171.788 182.159 165.315 1.00 40.28 87 HIS B CA 1
ATOM 584 C C . HIS A 1 87 ? 172.061 183.540 164.736 1.00 40.28 87 HIS B C 1
ATOM 585 O O . HIS A 1 87 ? 171.640 184.539 165.332 1.00 40.28 87 HIS B O 1
ATOM 592 N N . SER A 1 88 ? 172.746 183.623 163.598 1.00 39.07 88 SER B N 1
ATOM 593 C CA . SER A 1 88 ? 173.099 184.909 163.014 1.00 39.07 88 SER B CA 1
ATOM 594 C C . SER A 1 88 ? 172.090 185.400 161.987 1.00 39.07 88 SER B C 1
ATOM 595 O O . SER A 1 88 ? 172.057 186.603 161.702 1.00 39.07 88 SER B O 1
ATOM 598 N N . LEU A 1 89 ? 171.272 184.510 161.424 1.00 37.90 89 LEU B N 1
ATOM 599 C CA . LEU A 1 89 ? 170.237 184.934 160.492 1.00 37.90 89 LEU B CA 1
ATOM 600 C C . LEU A 1 89 ? 168.979 185.414 161.197 1.00 37.90 89 LEU B C 1
ATOM 601 O O . LEU A 1 89 ? 168.058 185.895 160.527 1.00 37.90 89 LEU B O 1
ATOM 606 N N . LEU A 1 90 ? 168.916 185.291 162.520 1.00 41.67 90 LEU B N 1
ATOM 607 C CA . LEU A 1 90 ? 167.781 185.766 163.293 1.00 41.67 90 LEU B CA 1
ATOM 608 C C . LEU A 1 90 ? 168.196 186.556 164.525 1.00 41.67 90 LEU B C 1
ATOM 609 O O . LEU A 1 90 ? 167.322 187.015 165.267 1.00 41.67 90 LEU B O 1
ATOM 614 N N . GLY A 1 91 ? 169.492 186.727 164.764 1.00 45.92 91 GLY B N 1
ATOM 615 C CA . GLY A 1 91 ? 169.944 187.471 165.922 1.00 45.92 91 GLY B CA 1
ATOM 616 C C . GLY A 1 91 ? 169.692 186.795 167.246 1.00 45.92 91 GLY B C 1
ATOM 617 O O . GLY A 1 91 ? 169.603 187.476 168.270 1.00 45.92 91 GLY B O 1
ATOM 618 N N . LEU A 1 92 ? 169.574 185.471 167.259 1.00 45.75 92 LEU B N 1
ATOM 619 C CA . LEU A 1 92 ? 169.285 184.734 168.480 1.00 45.75 92 LEU B CA 1
ATOM 620 C C . LEU A 1 92 ? 170.571 184.421 169.232 1.00 45.75 92 LEU B C 1
ATOM 621 O O . LEU A 1 92 ? 171.616 184.172 168.627 1.00 45.75 92 LEU B O 1
ATOM 626 N N . ALA A 1 93 ? 170.484 184.437 170.558 1.00 54.07 93 ALA B N 1
ATOM 627 C CA . ALA A 1 93 ? 171.625 184.128 171.410 1.00 54.07 93 ALA B CA 1
ATOM 628 C C . ALA A 1 93 ? 171.158 183.728 172.804 1.00 54.07 93 ALA B C 1
ATOM 629 O O . ALA A 1 93 ? 170.132 184.207 173.285 1.00 54.07 93 ALA B O 1
ATOM 631 N N . GLY A 1 107 ? 172.570 189.678 166.921 1.00 52.10 107 GLY B N 1
ATOM 632 C CA . GLY A 1 107 ? 172.361 191.108 166.789 1.00 52.10 107 GLY B CA 1
ATOM 633 C C . GLY A 1 107 ? 170.952 191.469 166.363 1.00 52.10 107 GLY B C 1
ATOM 634 O O . GLY A 1 107 ? 170.051 191.580 167.192 1.00 52.10 107 GLY B O 1
ATOM 635 N N . THR A 1 108 ? 170.763 191.651 165.059 1.00 50.77 108 THR B N 1
ATOM 636 C CA . THR A 1 108 ? 169.467 191.989 164.487 1.00 50.77 108 THR B CA 1
ATOM 637 C C . THR A 1 108 ? 169.084 190.945 163.450 1.00 50.77 108 THR B C 1
ATOM 638 O O . THR A 1 108 ? 169.932 190.465 162.694 1.00 50.77 108 THR B O 1
ATOM 642 N N . SER A 1 109 ? 167.801 190.596 163.418 1.00 47.04 109 SER B N 1
ATOM 643 C CA . SER A 1 109 ? 167.310 189.563 162.517 1.00 47.04 109 SER B CA 1
ATOM 644 C C . SER A 1 109 ? 167.247 190.107 161.094 1.00 47.04 109 SER B C 1
ATOM 645 O O . SER A 1 109 ? 166.547 191.088 160.827 1.00 47.04 109 SER B O 1
ATOM 648 N N . CYS A 1 110 ? 167.977 189.467 160.184 1.00 41.90 110 CYS B N 1
ATOM 649 C CA . CYS A 1 110 ? 167.968 189.818 158.772 1.00 41.90 110 CYS B CA 1
ATOM 650 C C . CYS A 1 110 ? 167.168 188.832 157.933 1.00 41.90 110 CYS B C 1
ATOM 651 O O . CYS A 1 110 ? 167.287 188.840 156.704 1.00 41.90 110 CYS B O 1
ATOM 654 N N . VAL A 1 111 ? 166.356 187.985 158.571 1.00 39.51 111 VAL B N 1
ATOM 655 C CA . VAL A 1 111 ? 165.706 186.887 157.859 1.00 39.51 111 VAL B CA 1
ATOM 656 C C . VAL A 1 111 ? 164.691 187.412 156.847 1.00 39.51 111 VAL B C 1
ATOM 657 O O . VAL A 1 111 ? 164.560 186.864 155.747 1.00 39.51 111 VAL B O 1
ATOM 661 N N . ASN A 1 112 ? 163.970 188.482 157.191 1.00 39.21 112 ASN B N 1
ATOM 662 C CA . ASN A 1 112 ? 162.930 188.989 156.299 1.00 39.21 112 ASN B CA 1
ATOM 663 C C . ASN A 1 112 ? 163.488 189.485 154.971 1.00 39.21 112 ASN B C 1
ATOM 664 O O . ASN A 1 112 ? 162.735 189.584 153.997 1.00 39.21 112 ASN B O 1
ATOM 669 N N . ASP A 1 113 ? 164.782 189.797 154.905 1.00 38.64 113 ASP B N 1
ATOM 670 C CA . ASP A 1 113 ? 165.375 190.247 153.652 1.00 38.64 113 ASP B CA 1
ATOM 671 C C . ASP A 1 113 ? 165.514 189.128 152.629 1.00 38.64 113 ASP B C 1
ATOM 672 O O . ASP A 1 113 ? 165.809 189.416 151.464 1.00 38.64 113 ASP B O 1
ATOM 677 N N . PHE A 1 114 ? 165.309 187.878 153.027 1.00 36.09 114 PHE B N 1
ATOM 678 C CA . PHE A 1 114 ? 165.496 186.730 152.153 1.00 36.09 114 PHE B CA 1
ATOM 679 C C . PHE A 1 114 ? 164.152 186.140 151.755 1.00 36.09 114 PHE B C 1
ATOM 680 O O . PHE A 1 114 ? 163.157 186.271 152.472 1.00 36.09 114 PHE B O 1
ATOM 688 N N . ASP A 1 115 ? 164.132 185.490 150.593 1.00 36.99 115 ASP B N 1
ATOM 689 C CA . ASP A 1 115 ? 162.936 184.825 150.096 1.00 36.99 115 ASP B CA 1
ATOM 690 C C . ASP A 1 115 ? 162.934 183.326 150.350 1.00 36.99 115 ASP B C 1
ATOM 691 O O . ASP A 1 115 ? 161.863 182.742 150.537 1.00 36.99 115 ASP B O 1
ATOM 696 N N . VAL A 1 116 ? 164.105 182.692 150.360 1.00 34.88 116 VAL B N 1
ATOM 697 C CA . VAL A 1 116 ? 164.238 181.264 150.622 1.00 34.88 116 VAL B CA 1
ATOM 698 C C . VAL A 1 116 ? 165.355 181.065 151.636 1.00 34.88 116 VAL B C 1
ATOM 699 O O . VAL A 1 116 ? 166.438 181.644 151.491 1.00 34.88 116 VAL B O 1
ATOM 703 N N . VAL A 1 117 ? 165.095 180.254 152.655 1.00 30.62 117 VAL B N 1
ATOM 704 C CA . VAL A 1 117 ? 166.092 179.895 153.657 1.00 30.62 117 VAL B CA 1
ATOM 705 C C . VAL A 1 117 ? 166.316 178.393 153.564 1.00 30.62 117 VAL B C 1
ATOM 706 O O . VAL A 1 117 ? 165.360 177.613 153.653 1.00 30.62 117 VAL B O 1
ATOM 710 N N . ILE A 1 118 ? 167.569 177.989 153.381 1.00 30.54 118 ILE B N 1
ATOM 711 C CA . ILE A 1 118 ? 167.937 176.588 153.213 1.00 30.54 118 ILE B CA 1
ATOM 712 C C . ILE A 1 118 ? 168.790 176.197 154.412 1.00 30.54 118 ILE B C 1
ATOM 713 O O . ILE A 1 118 ? 170.002 176.434 154.434 1.00 30.54 118 ILE B O 1
ATOM 718 N N . VAL A 1 119 ? 168.163 175.592 155.412 1.00 31.96 119 VAL B N 1
ATOM 719 C CA . VAL A 1 119 ? 168.884 175.119 156.587 1.00 31.96 119 VAL B CA 1
ATOM 720 C C . VAL A 1 119 ? 169.551 173.790 156.259 1.00 31.96 119 VAL B C 1
ATOM 721 O O . VAL A 1 119 ? 169.100 173.042 155.385 1.00 31.96 119 VAL B O 1
ATOM 725 N N . ASP A 1 120 ? 170.643 173.492 156.959 1.00 38.83 120 ASP B N 1
ATOM 726 C CA . ASP A 1 120 ? 171.463 172.322 156.686 1.00 38.83 120 ASP B CA 1
ATOM 727 C C . ASP A 1 120 ? 171.910 171.672 157.988 1.00 38.83 120 ASP B C 1
ATOM 728 O O . ASP A 1 120 ? 171.956 172.314 159.037 1.00 38.83 120 ASP B O 1
ATOM 733 N N . GLU A 1 121 ? 172.259 170.384 157.894 1.00 41.45 121 GLU B N 1
ATOM 734 C CA . GLU A 1 121 ? 172.515 169.533 159.061 1.00 41.45 121 GLU B CA 1
ATOM 735 C C . GLU A 1 121 ? 171.496 169.794 160.170 1.00 41.45 121 GLU B C 1
ATOM 736 O O . GLU A 1 121 ? 171.824 170.213 161.280 1.00 41.45 121 GLU B O 1
ATOM 742 N N . CYS A 1 122 ? 170.234 169.532 159.840 1.00 41.66 122 CYS B N 1
ATOM 743 C CA . CYS A 1 122 ? 169.125 169.750 160.757 1.00 41.66 122 CYS B CA 1
ATOM 744 C C . CYS A 1 122 ? 168.900 168.588 161.713 1.00 41.66 122 CYS B C 1
ATOM 745 O O . CYS A 1 122 ? 167.983 168.657 162.537 1.00 41.66 122 CYS B O 1
ATOM 748 N N . SER A 1 123 ? 169.704 167.526 161.623 1.00 39.84 123 SER B N 1
ATOM 749 C CA . SER A 1 123 ? 169.514 166.371 162.495 1.00 39.84 123 SER B CA 1
ATOM 750 C C . SER A 1 123 ? 169.802 166.684 163.957 1.00 39.84 123 SER B C 1
ATOM 751 O O . SER A 1 123 ? 169.305 165.974 164.836 1.00 39.84 123 SER B O 1
ATOM 754 N N . MET A 1 124 ? 170.591 167.720 164.241 1.00 41.32 124 MET B N 1
ATOM 755 C CA . MET A 1 124 ? 170.869 168.135 165.610 1.00 41.32 124 MET B CA 1
ATOM 756 C C . MET A 1 124 ? 170.094 169.383 166.013 1.00 41.32 124 MET B C 1
ATOM 757 O O . MET A 1 124 ? 170.324 169.922 167.102 1.00 41.32 124 MET B O 1
ATOM 762 N N . ILE A 1 125 ? 169.172 169.843 165.173 1.00 42.11 125 ILE B N 1
ATOM 763 C CA . ILE A 1 125 ? 168.400 171.049 165.455 1.00 42.11 125 ILE B CA 1
ATOM 764 C C . ILE A 1 125 ? 167.375 170.737 166.537 1.00 42.11 125 ILE B C 1
ATOM 765 O O . ILE A 1 125 ? 166.559 169.820 166.389 1.00 42.11 125 ILE B O 1
ATOM 770 N N . GLY A 1 126 ? 167.414 171.500 167.631 1.00 45.13 126 GLY B N 1
ATOM 771 C CA . GLY A 1 126 ? 166.493 171.292 168.726 1.00 45.13 126 GLY B CA 1
ATOM 772 C C . GLY A 1 126 ? 165.125 171.895 168.468 1.00 45.13 126 GLY B C 1
ATOM 773 O O . GLY A 1 126 ? 164.891 172.587 167.479 1.00 45.13 126 GLY B O 1
ATOM 774 N N . ALA A 1 127 ? 164.205 171.626 169.399 1.00 43.79 127 ALA B N 1
ATOM 775 C CA . ALA A 1 127 ? 162.834 172.106 169.250 1.00 43.79 127 ALA B CA 1
ATOM 776 C C . ALA A 1 127 ? 162.747 173.624 169.334 1.00 43.79 127 ALA B C 1
ATOM 777 O O . ALA A 1 127 ? 161.884 174.231 168.687 1.00 43.79 127 ALA B O 1
ATOM 779 N N . ASP A 1 128 ? 163.618 174.252 170.128 1.00 43.14 128 ASP B N 1
ATOM 780 C CA . ASP A 1 128 ? 163.594 175.707 170.245 1.00 43.14 128 ASP B CA 1
ATOM 781 C C . ASP A 1 128 ? 163.910 176.374 168.913 1.00 43.14 128 ASP B C 1
ATOM 782 O O . ASP A 1 128 ? 163.372 177.440 168.599 1.00 43.14 128 ASP B O 1
ATOM 787 N N . LEU A 1 129 ? 164.791 175.764 168.120 1.00 41.89 129 LEU B N 1
ATOM 788 C CA . LEU A 1 129 ? 165.093 176.315 166.805 1.00 41.89 129 LEU B CA 1
ATOM 789 C C . LEU A 1 129 ? 163.873 176.283 165.895 1.00 41.89 129 LEU B C 1
ATOM 790 O O . LEU A 1 129 ? 163.635 177.234 165.143 1.00 41.89 129 LEU B O 1
ATOM 795 N N . LEU A 1 130 ? 163.087 175.203 165.947 1.00 42.21 130 LEU B N 1
ATOM 796 C CA . LEU A 1 130 ? 161.823 175.181 165.218 1.00 42.21 130 LEU B CA 1
ATOM 797 C C . LEU A 1 130 ? 160.859 176.231 165.756 1.00 42.21 130 LEU B C 1
ATOM 798 O O . LEU A 1 130 ? 160.121 176.857 164.985 1.00 42.21 130 LEU B O 1
ATOM 803 N N . SER A 1 131 ? 160.836 176.422 167.078 1.00 43.69 131 SER B N 1
ATOM 804 C CA . SER A 1 131 ? 159.920 177.397 167.662 1.00 43.69 131 SER B CA 1
ATOM 805 C C . SER A 1 131 ? 160.240 178.813 167.198 1.00 43.69 131 SER B C 1
ATOM 806 O O . SER A 1 131 ? 159.334 179.572 166.833 1.00 43.69 131 SER B O 1
ATOM 809 N N . MET A 1 132 ? 161.518 179.190 167.198 1.00 41.60 132 MET B N 1
ATOM 810 C CA . MET A 1 132 ? 161.932 180.514 166.733 1.00 41.60 132 MET B CA 1
ATOM 811 C C . MET A 1 132 ? 162.516 180.484 165.326 1.00 41.60 132 MET B C 1
ATOM 812 O O . MET A 1 132 ? 163.386 181.292 164.996 1.00 41.60 132 MET B O 1
ATOM 817 N N . ILE A 1 133 ? 162.060 179.563 164.471 1.00 39.23 133 ILE B N 1
ATOM 818 C CA . ILE A 1 133 ? 162.429 179.595 163.059 1.00 39.23 133 ILE B CA 1
ATOM 819 C C . ILE A 1 133 ? 161.416 180.358 162.215 1.00 39.23 133 ILE B C 1
ATOM 820 O O . ILE A 1 133 ? 161.569 180.430 160.988 1.00 39.23 133 ILE B O 1
ATOM 825 N N . ARG A 1 134 ? 160.395 180.948 162.836 1.00 40.50 134 ARG B N 1
ATOM 826 C CA . ARG A 1 134 ? 159.338 181.612 162.085 1.00 40.50 134 ARG B CA 1
ATOM 827 C C . ARG A 1 134 ? 159.876 182.812 161.316 1.00 40.50 134 ARG B C 1
ATOM 828 O O . ARG A 1 134 ? 160.758 183.534 161.789 1.00 40.50 134 ARG B O 1
ATOM 836 N N . GLY A 1 135 ? 159.335 183.021 160.123 1.00 37.19 135 GLY B N 1
ATOM 837 C CA . GLY A 1 135 ? 159.725 184.152 159.301 1.00 37.19 135 GLY B CA 1
ATOM 838 C C . GLY A 1 135 ? 158.917 184.157 158.024 1.00 37.19 135 GLY B C 1
ATOM 839 O O . GLY A 1 135 ? 158.215 183.195 157.698 1.00 37.19 135 GLY B O 1
ATOM 840 N N . ARG A 1 136 ? 159.027 185.266 157.300 1.00 38.66 136 ARG B N 1
ATOM 841 C CA . ARG A 1 136 ? 158.310 185.417 156.038 1.00 38.66 136 ARG B CA 1
ATOM 842 C C . ARG A 1 136 ? 158.851 184.552 154.895 1.00 38.66 136 ARG B C 1
ATOM 843 O O . ARG A 1 136 ? 158.055 184.142 154.039 1.00 38.66 136 ARG B O 1
ATOM 851 N N . PRO A 1 137 ? 160.173 184.243 154.804 1.00 35.62 137 PRO B N 1
ATOM 852 C CA . PRO A 1 137 ? 160.618 183.401 153.682 1.00 35.62 137 PRO B CA 1
ATOM 853 C C . PRO A 1 137 ? 160.193 181.949 153.832 1.00 35.62 137 PRO B C 1
ATOM 854 O O . PRO A 1 137 ? 159.587 181.572 154.841 1.00 35.62 137 PRO B O 1
ATOM 858 N N . LYS A 1 138 ? 160.504 181.128 152.835 1.00 32.68 138 LYS B N 1
ATOM 859 C CA . LYS A 1 138 ? 160.183 179.708 152.854 1.00 32.68 138 LYS B CA 1
ATOM 860 C C . LYS A 1 138 ? 161.403 178.934 153.336 1.00 32.68 138 LYS B C 1
ATOM 861 O O . LYS A 1 138 ? 162.481 179.036 152.743 1.00 32.68 138 LYS B O 1
ATOM 867 N N . PHE A 1 139 ? 161.229 178.161 154.404 1.00 33.45 139 PHE B N 1
ATOM 868 C CA . PHE A 1 139 ? 162.324 177.455 155.054 1.00 33.45 139 PHE B CA 1
ATOM 869 C C . PHE A 1 139 ? 162.375 176.013 154.569 1.00 33.45 139 PHE B C 1
ATOM 870 O O . PHE A 1 139 ? 161.351 175.322 154.553 1.00 33.45 139 PHE B O 1
ATOM 878 N N . ILE A 1 140 ? 163.564 175.565 154.177 1.00 31.30 140 ILE B N 1
ATOM 879 C CA . ILE A 1 140 ? 163.798 174.204 153.713 1.00 31.30 140 ILE B CA 1
ATOM 880 C C . ILE A 1 140 ? 164.804 173.550 154.648 1.00 31.30 140 ILE B C 1
ATOM 881 O O . ILE A 1 140 ? 165.855 174.131 154.939 1.00 31.30 140 ILE B O 1
ATOM 886 N N . PHE A 1 141 ? 164.485 172.349 155.115 1.00 33.05 141 PHE B N 1
ATOM 887 C CA . PHE A 1 141 ? 165.319 171.628 156.065 1.00 33.05 141 PHE B CA 1
ATOM 888 C C . PHE A 1 141 ? 165.976 170.433 155.389 1.00 33.05 141 PHE B C 1
ATOM 889 O O . PHE A 1 141 ? 165.351 169.746 154.575 1.00 33.05 141 PHE B O 1
ATOM 897 N N . VAL A 1 142 ? 167.239 170.193 155.729 1.00 35.87 142 VAL B N 1
ATOM 898 C CA . VAL A 1 142 ? 168.015 169.085 155.185 1.00 35.87 142 VAL B CA 1
ATOM 899 C C . VAL A 1 142 ? 168.657 168.338 156.345 1.00 35.87 142 VAL B C 1
ATOM 900 O O . VAL A 1 142 ? 169.309 168.952 157.197 1.00 35.87 142 VAL B O 1
ATOM 904 N N . GLY A 1 143 ? 168.473 167.021 156.380 1.00 38.46 143 GLY B N 1
ATOM 905 C CA . GLY A 1 143 ? 169.015 166.228 157.468 1.00 38.46 143 GLY B CA 1
ATOM 906 C C . GLY A 1 143 ? 169.027 164.755 157.124 1.00 38.46 143 GLY B C 1
ATOM 907 O O . GLY A 1 143 ? 168.551 164.332 156.070 1.00 38.46 143 GLY B O 1
ATOM 908 N N . ASP A 1 144 ? 169.581 163.972 158.047 1.00 37.28 144 ASP B N 1
ATOM 909 C CA . ASP A 1 144 ? 169.736 162.530 157.871 1.00 37.28 144 ASP B CA 1
ATOM 910 C C . ASP A 1 144 ? 169.162 161.828 159.094 1.00 37.28 144 ASP B C 1
ATOM 911 O O . ASP A 1 144 ? 169.667 162.038 160.217 1.00 37.28 144 ASP B O 1
ATOM 916 N N . PRO A 1 145 ? 168.125 161.001 158.941 1.00 36.35 145 PRO B N 1
ATOM 917 C CA . PRO A 1 145 ? 167.527 160.347 160.116 1.00 36.35 145 PRO B CA 1
ATOM 918 C C . PRO A 1 145 ? 168.421 159.311 160.774 1.00 36.35 145 PRO B C 1
ATOM 919 O O . PRO A 1 145 ? 168.137 158.911 161.909 1.00 36.35 145 PRO B O 1
ATOM 923 N N . ALA A 1 146 ? 169.484 158.862 160.106 1.00 37.17 146 ALA B N 1
ATOM 924 C CA . ALA A 1 146 ? 170.328 157.804 160.646 1.00 37.17 146 ALA B CA 1
ATOM 925 C C . ALA A 1 146 ? 171.393 158.310 161.612 1.00 37.17 146 ALA B C 1
ATOM 926 O O . ALA A 1 146 ? 172.040 157.491 162.272 1.00 37.17 146 ALA B O 1
ATOM 928 N N . GLN A 1 147 ? 171.589 159.621 161.713 1.00 38.06 147 GLN B N 1
ATOM 929 C CA . GLN A 1 147 ? 172.620 160.170 162.581 1.00 38.06 147 GLN B CA 1
ATOM 930 C C . GLN A 1 147 ? 172.095 160.318 164.007 1.00 38.06 147 GLN B C 1
ATOM 931 O O . GLN A 1 147 ? 170.955 159.969 164.322 1.00 38.06 147 GLN B O 1
ATOM 937 N N . LEU A 1 148 ? 172.946 160.846 164.882 1.00 40.60 148 LEU B N 1
ATOM 938 C CA . LEU A 1 148 ? 172.565 161.029 166.271 1.00 40.60 148 LEU B CA 1
ATOM 939 C C . LEU A 1 148 ? 171.530 162.145 166.405 1.00 40.60 148 LEU B C 1
ATOM 940 O O . LEU A 1 148 ? 171.506 163.081 165.604 1.00 40.60 148 LEU B O 1
ATOM 945 N N . PRO A 1 149 ? 170.666 162.066 167.413 1.00 43.74 149 PRO B N 1
ATOM 946 C CA . PRO A 1 149 ? 169.750 163.165 167.693 1.00 43.74 149 PRO B CA 1
ATOM 947 C C . PRO A 1 149 ? 170.414 164.193 168.591 1.00 43.74 149 PRO B C 1
ATOM 948 O O . PRO A 1 149 ? 171.472 163.920 169.177 1.00 43.74 149 PRO B O 1
ATOM 952 N N . PRO A 1 150 ? 169.836 165.386 168.723 1.00 47.33 150 PRO B N 1
ATOM 953 C CA . PRO A 1 150 ? 170.413 166.382 169.631 1.00 47.33 150 PRO B CA 1
ATOM 954 C C . PRO A 1 150 ? 170.354 165.915 171.078 1.00 47.33 150 PRO B C 1
ATOM 955 O O . PRO A 1 150 ? 169.551 165.060 171.454 1.00 47.33 150 PRO B O 1
ATOM 959 N N . VAL A 1 151 ? 171.240 166.494 171.890 1.00 51.07 151 VAL B N 1
ATOM 960 C CA . VAL A 1 151 ? 171.394 166.047 173.267 1.00 51.07 151 VAL B CA 1
ATOM 961 C C . VAL A 1 151 ? 170.086 166.215 174.037 1.00 51.07 151 VAL B C 1
ATOM 962 O O . VAL A 1 151 ? 169.304 167.142 173.793 1.00 51.07 151 VAL B O 1
ATOM 966 N N . ASN A 1 152 ? 169.854 165.297 174.981 1.00 53.22 152 ASN B N 1
ATOM 967 C CA . ASN A 1 152 ? 168.640 165.279 175.800 1.00 53.22 152 ASN B CA 1
ATOM 968 C C . ASN A 1 152 ? 167.387 165.243 174.929 1.00 53.22 152 ASN B C 1
ATOM 969 O O . ASN A 1 152 ? 166.379 165.885 175.232 1.00 53.22 152 ASN B O 1
ATOM 974 N N . GLU A 1 153 ? 167.444 164.479 173.841 1.00 50.96 153 GLU B N 1
ATOM 975 C CA . GLU A 1 153 ? 166.374 164.494 172.856 1.00 50.96 153 GLU B CA 1
ATOM 976 C C . GLU A 1 153 ? 166.562 163.272 171.969 1.00 50.96 153 GLU B C 1
ATOM 977 O O . GLU A 1 153 ? 167.684 162.981 171.548 1.00 50.96 153 GLU B O 1
ATOM 983 N N . ILE A 1 154 ? 165.470 162.557 171.691 1.00 49.42 154 ILE B N 1
ATOM 984 C CA . ILE A 1 154 ? 165.575 161.206 171.143 1.00 49.42 154 ILE B CA 1
ATOM 985 C C . ILE A 1 154 ? 165.419 161.124 169.624 1.00 49.42 154 ILE B C 1
ATOM 986 O O . ILE A 1 154 ? 165.920 160.164 169.021 1.00 49.42 154 ILE B O 1
ATOM 991 N N . PHE A 1 155 ? 164.743 162.081 168.995 1.00 47.15 155 PHE B N 1
ATOM 992 C CA . PHE A 1 155 ? 164.561 162.047 167.550 1.00 47.15 155 PHE B CA 1
ATOM 993 C C . PHE A 1 155 ? 164.164 163.433 167.071 1.00 47.15 155 PHE B C 1
ATOM 994 O O . PHE A 1 155 ? 163.132 163.957 167.492 1.00 47.15 155 PHE B O 1
ATOM 1002 N N . SER A 1 156 ? 164.950 163.977 166.147 1.00 43.52 156 SER B N 1
ATOM 1003 C CA . SER A 1 156 ? 164.866 165.393 165.813 1.00 43.52 156 SER B CA 1
ATOM 1004 C C . SER A 1 156 ? 163.447 165.777 165.407 1.00 43.52 156 SER B C 1
ATOM 1005 O O . SER A 1 156 ? 162.845 165.103 164.561 1.00 43.52 156 SER B O 1
ATOM 1008 N N . PRO A 1 157 ? 162.881 166.838 165.986 1.00 40.83 157 PRO B N 1
ATOM 1009 C CA . PRO A 1 157 ? 161.487 167.195 165.674 1.00 40.83 157 PRO B CA 1
ATOM 1010 C C . PRO A 1 157 ? 161.269 167.596 164.229 1.00 40.83 157 PRO B C 1
ATOM 1011 O O . PRO A 1 157 ? 160.119 167.598 163.775 1.00 40.83 157 PRO B O 1
ATOM 1015 N N . VAL A 1 158 ? 162.328 167.946 163.499 1.00 36.24 158 VAL B N 1
ATOM 1016 C CA . VAL A 1 158 ? 162.181 168.294 162.090 1.00 36.24 158 VAL B CA 1
ATOM 1017 C C . VAL A 1 158 ? 161.632 167.117 161.298 1.00 36.24 158 VAL B C 1
ATOM 1018 O O . VAL A 1 158 ? 160.882 167.302 160.332 1.00 36.24 158 VAL B O 1
ATOM 1022 N N . PHE A 1 159 ? 161.972 165.890 161.698 1.00 38.21 159 PHE B N 1
ATOM 1023 C CA . PHE A 1 159 ? 161.453 164.714 161.013 1.00 38.21 159 PHE B CA 1
ATOM 1024 C C . PHE A 1 159 ? 159.988 164.457 161.336 1.00 38.21 159 PHE B C 1
ATOM 1025 O O . PHE A 1 159 ? 159.336 163.684 160.627 1.00 38.21 159 PHE B O 1
ATOM 1033 N N . ARG A 1 160 ? 159.459 165.082 162.387 1.00 40.42 160 ARG B N 1
ATOM 1034 C CA . ARG A 1 160 ? 158.034 165.043 162.687 1.00 40.42 160 ARG B CA 1
ATOM 1035 C C . ARG A 1 160 ? 157.246 166.089 161.911 1.00 40.42 160 ARG B C 1
ATOM 1036 O O . ARG A 1 160 ? 156.101 166.383 162.274 1.00 40.42 160 ARG B O 1
ATOM 1044 N N . SER A 1 161 ? 157.841 166.661 160.866 1.00 37.47 161 SER B N 1
ATOM 1045 C CA . SER A 1 161 ? 157.160 167.669 160.068 1.00 37.47 161 SER B CA 1
ATOM 1046 C C . SER A 1 161 ? 155.907 167.089 159.431 1.00 37.47 161 SER B C 1
ATOM 1047 O O . SER A 1 161 ? 155.917 165.980 158.892 1.00 37.47 161 SER B O 1
ATOM 1050 N N . VAL A 1 162 ? 154.816 167.854 159.496 1.00 36.63 162 VAL B N 1
ATOM 1051 C CA . VAL A 1 162 ? 153.536 167.415 158.957 1.00 36.63 162 VAL B CA 1
ATOM 1052 C C . VAL A 1 162 ? 153.271 167.998 157.574 1.00 36.63 162 VAL B C 1
ATOM 1053 O O . VAL A 1 162 ? 152.362 167.525 156.874 1.00 36.63 162 VAL B O 1
ATOM 1057 N N . GLY A 1 163 ? 154.056 168.980 157.141 1.00 35.33 163 GLY B N 1
ATOM 1058 C CA . GLY A 1 163 ? 153.871 169.576 155.833 1.00 35.33 163 GLY B CA 1
ATOM 1059 C C . GLY A 1 163 ? 154.485 168.763 154.714 1.00 35.33 163 GLY B C 1
ATOM 1060 O O . GLY A 1 163 ? 154.352 167.537 154.686 1.00 35.33 163 GLY B O 1
ATOM 1061 N N . LEU A 1 164 ? 155.155 169.434 153.781 1.00 35.97 164 LEU B N 1
ATOM 1062 C CA . LEU A 1 164 ? 155.775 168.740 152.663 1.00 35.97 164 LEU B CA 1
ATOM 1063 C C . LEU A 1 164 ? 156.954 167.898 153.138 1.00 35.97 164 LEU B C 1
ATOM 1064 O O . LEU A 1 164 ? 157.605 168.207 154.142 1.00 35.97 164 LEU B O 1
ATOM 1069 N N . ARG A 1 165 ? 157.226 166.819 152.406 1.00 36.54 165 ARG B N 1
ATOM 1070 C CA . ARG A 1 165 ? 158.296 165.898 152.769 1.00 36.54 165 ARG B CA 1
ATOM 1071 C C . ARG A 1 165 ? 158.923 165.313 151.514 1.00 36.54 165 ARG B C 1
ATOM 1072 O O . ARG A 1 165 ? 158.303 165.254 150.449 1.00 36.54 165 ARG B O 1
ATOM 1080 N N . TRP A 1 166 ? 160.169 164.870 151.664 1.00 37.71 166 TRP B N 1
ATOM 1081 C CA . TRP A 1 166 ? 160.893 164.156 150.626 1.00 37.71 166 TRP B CA 1
ATOM 1082 C C . TRP A 1 166 ? 161.875 163.211 151.303 1.00 37.71 166 TRP B C 1
ATOM 1083 O O . TRP A 1 166 ? 162.235 163.397 152.468 1.00 37.71 166 TRP B O 1
ATOM 1094 N N . SER A 1 167 ? 162.301 162.185 150.567 1.00 36.34 167 SER B N 1
ATOM 1095 C CA . SER A 1 167 ? 163.191 161.176 151.123 1.00 36.34 167 SER B CA 1
ATOM 1096 C C . SER A 1 167 ? 164.167 160.682 150.066 1.00 36.34 167 SER B C 1
ATOM 1097 O O . SER A 1 167 ? 163.802 160.505 148.901 1.00 36.34 167 SER B O 1
ATOM 1100 N N .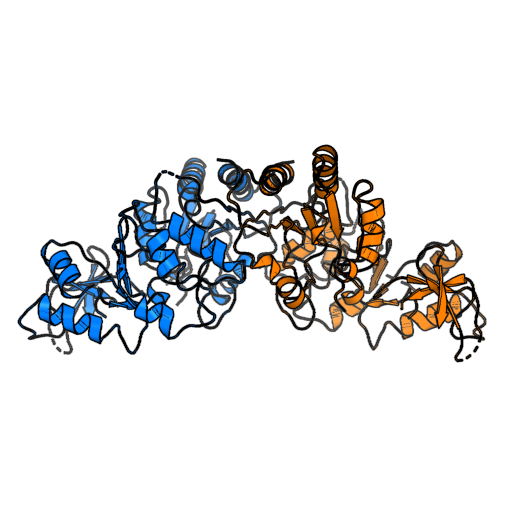 LEU A 1 168 ? 165.411 160.461 150.490 1.00 37.24 168 LEU B N 1
ATOM 1101 C CA . LEU A 1 168 ? 166.460 159.884 149.654 1.00 37.24 168 LEU B CA 1
ATOM 1102 C C . LEU A 1 168 ? 167.086 158.740 150.437 1.00 37.24 168 LEU B C 1
ATOM 1103 O O . LEU A 1 168 ? 167.670 158.965 151.502 1.00 37.24 168 LEU B O 1
ATOM 1108 N N . SER A 1 169 ? 166.963 157.510 149.926 1.00 37.35 169 SER B N 1
ATOM 1109 C CA . SER A 1 169 ? 167.550 156.334 150.577 1.00 37.35 169 SER B CA 1
ATOM 1110 C C . SER A 1 169 ? 168.324 155.524 149.537 1.00 37.35 169 SER B C 1
ATOM 1111 O O . SER A 1 169 ? 167.818 154.538 148.998 1.00 37.35 169 SER B O 1
ATOM 1114 N N . LYS A 1 170 ? 169.565 155.934 149.277 1.00 42.91 170 LYS B N 1
ATOM 1115 C CA . LYS A 1 170 ? 170.470 155.210 148.394 1.00 42.91 170 LYS B CA 1
ATOM 1116 C C . LYS A 1 170 ? 171.902 155.465 148.847 1.00 42.91 170 LYS B C 1
ATOM 1117 O O . LYS A 1 170 ? 172.164 156.310 149.706 1.00 42.91 170 LYS B O 1
ATOM 1123 N N . ILE A 1 171 ? 172.829 154.705 148.268 1.00 42.71 171 ILE B N 1
ATOM 1124 C CA . ILE A 1 171 ? 174.259 154.913 148.470 1.00 42.71 171 ILE B CA 1
ATOM 1125 C C . ILE A 1 171 ? 174.910 155.023 147.095 1.00 42.71 171 ILE B C 1
ATOM 1126 O O . ILE A 1 171 ? 176.054 154.601 146.899 1.00 42.71 171 ILE B O 1
ATOM 1131 N N . VAL A 1 172 ? 174.165 155.562 146.126 1.00 44.13 172 VAL B N 1
ATOM 1132 C CA . VAL A 1 172 ? 174.646 155.606 144.750 1.00 44.13 172 VAL B CA 1
ATOM 1133 C C . VAL A 1 172 ? 175.970 156.354 144.681 1.00 44.13 172 VAL B C 1
ATOM 1134 O O . VAL A 1 172 ? 176.128 157.433 145.267 1.00 44.13 172 VAL B O 1
ATOM 1138 N N . ARG A 1 173 ? 176.933 155.765 143.976 1.00 46.60 173 ARG B N 1
ATOM 1139 C CA . ARG A 1 173 ? 178.279 156.317 143.827 1.00 46.60 173 ARG B CA 1
ATOM 1140 C C . ARG A 1 173 ? 178.903 156.683 145.172 1.00 46.60 173 ARG B C 1
ATOM 1141 O O . ARG A 1 173 ? 180.068 156.381 145.428 1.00 46.60 173 ARG B O 1
ATOM 1149 N N . GLY A 1 177 ? 182.999 151.566 143.658 1.00 51.78 177 GLY B N 1
ATOM 1150 C CA . GLY A 1 177 ? 184.345 151.356 144.157 1.00 51.78 177 GLY B CA 1
ATOM 1151 C C . GLY A 1 177 ? 184.737 152.335 145.246 1.00 51.78 177 GLY B C 1
ATOM 1152 O O . GLY A 1 177 ? 185.769 152.999 145.154 1.00 51.78 177 GLY B O 1
ATOM 1153 N N . ASN A 1 178 ? 183.908 152.421 146.282 1.00 48.53 178 ASN B N 1
ATOM 1154 C CA . ASN A 1 178 ? 184.138 153.320 147.402 1.00 48.53 178 ASN B CA 1
ATOM 1155 C C . ASN A 1 178 ? 183.978 152.554 148.707 1.00 48.53 178 ASN B C 1
ATOM 1156 O O . ASN A 1 178 ? 183.182 151.618 148.801 1.00 48.53 178 ASN B O 1
ATOM 1161 N N . ALA A 1 179 ? 184.743 152.965 149.721 1.00 46.06 179 ALA B N 1
ATOM 1162 C CA . ALA A 1 179 ? 184.778 152.261 150.993 1.00 46.06 179 ALA B CA 1
ATOM 1163 C C . ALA A 1 179 ? 184.429 153.116 152.201 1.00 46.06 179 ALA B C 1
ATOM 1164 O O . ALA A 1 179 ? 184.110 152.554 153.252 1.00 46.06 179 ALA B O 1
ATOM 1166 N N . ILE A 1 180 ? 184.492 154.445 152.095 1.00 43.94 180 ILE B N 1
ATOM 1167 C CA . ILE A 1 180 ? 184.174 155.283 153.247 1.00 43.94 180 ILE B CA 1
ATOM 1168 C C . ILE A 1 180 ? 182.686 155.216 153.569 1.00 43.94 180 ILE B C 1
ATOM 1169 O O . ILE A 1 180 ? 182.292 155.201 154.741 1.00 43.94 180 ILE B O 1
ATOM 1174 N N . ILE A 1 181 ? 181.836 155.172 152.541 1.00 41.85 181 ILE B N 1
ATOM 1175 C CA . ILE A 1 181 ? 180.395 155.109 152.763 1.00 41.85 181 ILE B CA 1
ATOM 1176 C C . ILE A 1 181 ? 179.853 153.684 152.743 1.00 41.85 181 ILE B C 1
ATOM 1177 O O . ILE A 1 181 ? 178.756 153.441 153.271 1.00 41.85 181 ILE B O 1
ATOM 1182 N N . ASP A 1 182 ? 180.582 152.736 152.151 1.00 37.93 182 ASP B N 1
ATOM 1183 C CA . ASP A 1 182 ? 180.126 151.349 152.151 1.00 37.93 182 ASP B CA 1
ATOM 1184 C C . ASP A 1 182 ? 180.091 150.785 153.565 1.00 37.93 182 ASP B C 1
ATOM 1185 O O . ASP A 1 182 ? 179.191 150.013 153.913 1.00 37.93 182 ASP B O 1
ATOM 1190 N N . LEU A 1 183 ? 181.064 151.160 154.399 1.00 36.24 183 LEU B N 1
ATOM 1191 C CA . LEU A 1 183 ? 181.049 150.721 155.789 1.00 36.24 183 LEU B CA 1
ATOM 1192 C C . LEU A 1 183 ? 179.836 151.273 156.524 1.00 36.24 183 LEU B C 1
ATOM 1193 O O . LEU A 1 183 ? 179.217 150.571 157.332 1.00 36.24 183 LEU B O 1
ATOM 1198 N N . SER A 1 184 ? 179.476 152.530 156.257 1.00 36.22 184 SER B N 1
ATOM 1199 C CA . SER A 1 184 ? 178.278 153.104 156.864 1.00 36.22 184 SER B CA 1
ATOM 1200 C C . SER A 1 184 ? 177.021 152.386 156.389 1.00 36.22 184 SER B C 1
ATOM 1201 O O . SER A 1 184 ? 176.096 152.148 157.175 1.00 36.22 184 SER B O 1
ATOM 1204 N N . ALA A 1 185 ? 176.966 152.042 155.101 1.00 35.93 185 ALA B N 1
ATOM 1205 C CA . ALA A 1 185 ? 175.829 151.286 154.584 1.00 35.93 185 ALA B CA 1
ATOM 1206 C C . ALA A 1 185 ? 175.716 149.927 155.263 1.00 35.93 185 ALA B C 1
ATOM 1207 O O . ALA A 1 185 ? 174.615 149.489 155.613 1.00 35.93 185 ALA B O 1
ATOM 1209 N N . GLU A 1 186 ? 176.848 149.247 155.464 1.00 37.38 186 GLU B N 1
ATOM 1210 C CA . GLU A 1 186 ? 176.829 147.967 156.170 1.00 37.38 186 GLU B CA 1
ATOM 1211 C C . GLU A 1 186 ? 176.397 148.137 157.621 1.00 37.38 186 GLU B C 1
ATOM 1212 O O . GLU A 1 186 ? 175.659 147.299 158.155 1.00 37.38 186 GLU B O 1
ATOM 1218 N N . ILE A 1 187 ? 176.854 149.203 158.281 1.00 35.94 187 ILE B N 1
ATOM 1219 C CA . ILE A 1 187 ? 176.441 149.459 159.658 1.00 35.94 187 ILE B CA 1
ATOM 1220 C C . ILE A 1 187 ? 174.934 149.654 159.729 1.00 35.94 187 ILE B C 1
ATOM 1221 O O . ILE A 1 187 ? 174.255 149.092 160.599 1.00 35.94 187 ILE B O 1
ATOM 1226 N N . ARG A 1 188 ? 174.383 150.442 158.804 1.00 35.23 188 ARG B N 1
ATOM 1227 C CA . ARG A 1 188 ? 172.939 150.642 158.770 1.00 35.23 188 ARG B CA 1
ATOM 1228 C C . ARG A 1 188 ? 172.209 149.334 158.498 1.00 35.23 188 ARG B C 1
ATOM 1229 O O . ARG A 1 188 ? 171.159 149.064 159.092 1.00 35.23 188 ARG B O 1
ATOM 1237 N N . LEU A 1 189 ? 172.751 148.511 157.595 1.00 35.59 189 LEU B N 1
ATOM 1238 C CA . LEU A 1 189 ? 172.132 147.227 157.285 1.00 35.59 189 LEU B CA 1
ATOM 1239 C C . LEU A 1 189 ? 172.076 146.326 158.512 1.00 35.59 189 LEU B C 1
ATOM 1240 O O . LEU A 1 189 ? 171.056 145.676 158.766 1.00 35.59 189 LEU B O 1
ATOM 1245 N N . LYS A 1 190 ? 173.158 146.267 159.281 1.00 37.75 190 LYS B N 1
ATOM 1246 C CA . LYS A 1 190 ? 173.154 145.483 160.509 1.00 37.75 190 LYS B CA 1
ATOM 1247 C C . LYS A 1 190 ? 172.326 146.127 161.616 1.00 37.75 190 LYS B C 1
ATOM 1248 O O . LYS A 1 190 ? 171.953 145.436 162.569 1.00 37.75 190 LYS B O 1
ATOM 1254 N N . SER A 1 191 ? 172.041 147.423 161.522 1.00 38.69 191 SER B N 1
ATOM 1255 C CA . SER A 1 191 ? 171.228 148.107 162.521 1.00 38.69 191 SER B CA 1
ATOM 1256 C C . SER A 1 191 ? 169.767 147.678 162.511 1.00 38.69 191 SER B C 1
ATOM 1257 O O . SER A 1 191 ? 169.168 147.526 163.578 1.00 38.69 191 SER B O 1
ATOM 1260 N N . GLU A 1 192 ? 169.172 147.483 161.331 1.00 41.12 192 GLU B N 1
ATOM 1261 C CA . GLU A 1 192 ? 167.751 147.167 161.259 1.00 41.12 192 GLU B CA 1
ATOM 1262 C C . GLU A 1 192 ? 167.445 145.710 161.575 1.00 41.12 192 GLU B C 1
ATOM 1263 O O . GLU A 1 192 ? 166.271 145.366 161.747 1.00 41.12 192 GLU B O 1
ATOM 1269 N N . GLU A 1 193 ? 168.457 144.851 161.650 1.00 41.62 193 GLU B N 1
ATOM 1270 C CA . GLU A 1 193 ? 168.286 143.464 162.051 1.00 41.62 193 GLU B CA 1
ATOM 1271 C C . GLU A 1 193 ? 169.031 143.220 163.358 1.00 41.62 193 GLU B C 1
ATOM 1272 O O . GLU A 1 193 ? 169.866 144.026 163.775 1.00 41.62 193 GLU B O 1
ATOM 1278 N N . GLY A 1 194 ? 168.711 142.103 164.009 1.00 45.49 194 GLY B N 1
ATOM 1279 C CA . GLY A 1 194 ? 169.199 141.857 165.357 1.00 45.49 194 GLY B CA 1
ATOM 1280 C C . GLY A 1 194 ? 170.679 141.543 165.464 1.00 45.49 194 GLY B C 1
ATOM 1281 O O . GLY A 1 194 ? 171.248 141.729 166.545 1.00 45.49 194 GLY B O 1
ATOM 1282 N N . VAL A 1 195 ? 171.307 141.080 164.392 1.00 49.05 195 VAL B N 1
ATOM 1283 C CA . VAL A 1 195 ? 172.713 140.670 164.481 1.00 49.05 195 VAL B CA 1
ATOM 1284 C C . VAL A 1 195 ? 173.591 141.901 164.676 1.00 49.05 195 VAL B C 1
ATOM 1285 O O . VAL A 1 195 ? 173.486 142.865 163.896 1.00 49.05 195 VAL B O 1
ATOM 1289 N N . PRO A 1 196 ? 174.447 141.928 165.687 1.00 52.13 196 PRO B N 1
ATOM 1290 C CA . PRO A 1 196 ? 175.346 143.068 165.892 1.00 52.13 196 PRO B CA 1
ATOM 1291 C C . PRO A 1 196 ? 176.514 143.005 164.914 1.00 52.13 196 PRO B C 1
ATOM 1292 O O . PRO A 1 196 ? 176.624 142.099 164.092 1.00 52.13 196 PRO B O 1
ATOM 1296 N N . MET A 1 197 ? 177.396 143.995 165.018 1.00 56.65 197 MET B N 1
ATOM 1297 C CA . MET A 1 197 ? 178.570 144.093 164.162 1.00 56.65 197 MET B CA 1
ATOM 1298 C C . MET A 1 197 ? 179.817 144.103 165.034 1.00 56.65 197 MET B C 1
ATOM 1299 O O . MET A 1 197 ? 179.953 144.955 165.919 1.00 56.65 197 MET B O 1
ATOM 1304 N N . THR A 1 198 ? 180.725 143.165 164.779 1.00 60.93 198 THR B N 1
ATOM 1305 C CA . THR A 1 198 ? 181.882 142.939 165.632 1.00 60.93 198 THR B CA 1
ATOM 1306 C C . THR A 1 198 ? 183.138 142.992 164.763 1.00 60.93 198 THR B C 1
ATOM 1307 O O . THR A 1 198 ? 183.066 142.890 163.537 1.00 60.93 198 THR B O 1
ATOM 1311 N N . LEU A 1 199 ? 184.298 143.167 165.412 1.00 61.37 199 LEU B N 1
ATOM 1312 C CA . LEU A 1 199 ? 185.521 143.544 164.705 1.00 61.37 199 LEU B CA 1
ATOM 1313 C C . LEU A 1 199 ? 185.900 142.559 163.604 1.00 61.37 199 LEU B C 1
ATOM 1314 O O . LEU A 1 199 ? 186.529 142.955 162.620 1.00 61.37 199 LEU B O 1
ATOM 1319 N N . GLU A 1 200 ? 185.547 141.280 163.747 1.00 64.00 200 GLU B N 1
ATOM 1320 C CA . GLU A 1 200 ? 185.810 140.337 162.661 1.00 64.00 200 GLU B CA 1
ATOM 1321 C C . GLU A 1 200 ? 185.010 140.689 161.414 1.00 64.00 200 GLU B C 1
ATOM 1322 O O . GLU A 1 200 ? 185.510 140.557 160.291 1.00 64.00 200 GLU B O 1
ATOM 1328 N N . ASP A 1 201 ? 183.763 141.135 161.588 1.00 62.38 201 ASP B N 1
ATOM 1329 C CA . ASP A 1 201 ? 182.999 141.639 160.450 1.00 62.38 201 ASP B CA 1
ATOM 1330 C C . ASP A 1 201 ? 183.683 142.851 159.834 1.00 62.38 201 ASP B C 1
ATOM 1331 O O . ASP A 1 201 ? 183.724 142.997 158.606 1.00 62.38 201 ASP B O 1
ATOM 1336 N N . ILE A 1 202 ? 184.231 143.731 160.677 1.00 60.92 202 ILE B N 1
ATOM 1337 C CA . ILE A 1 202 ? 184.938 144.913 160.192 1.00 60.92 202 ILE B CA 1
ATOM 1338 C C . ILE A 1 202 ? 186.144 144.509 159.355 1.00 60.92 202 ILE B C 1
ATOM 1339 O O . ILE A 1 202 ? 186.403 145.083 158.291 1.00 60.92 202 ILE B O 1
ATOM 1344 N N . LYS A 1 203 ? 186.912 143.530 159.831 1.00 60.17 203 LYS B N 1
ATOM 1345 C CA . LYS A 1 203 ? 188.078 143.077 159.080 1.00 60.17 203 LYS B CA 1
ATOM 1346 C C . LYS A 1 203 ? 187.671 142.403 157.776 1.00 60.17 203 LYS B C 1
ATOM 1347 O O . LYS A 1 203 ? 188.292 142.638 156.733 1.00 60.17 203 LYS B O 1
ATOM 1353 N N . SER A 1 204 ? 186.631 141.568 157.812 1.00 63.12 204 SER B N 1
ATOM 1354 C CA . SER A 1 204 ? 186.199 140.868 156.609 1.00 63.12 204 SER B CA 1
ATOM 1355 C C . SER A 1 204 ? 185.623 141.811 155.560 1.00 63.12 204 SER B C 1
ATOM 1356 O O . SER A 1 204 ? 185.747 141.533 154.363 1.00 63.12 204 SER B O 1
ATOM 1359 N N . ILE A 1 205 ? 185.000 142.911 155.973 1.00 58.30 205 ILE B N 1
ATOM 1360 C CA . ILE A 1 205 ? 184.518 143.884 155.000 1.00 58.30 205 ILE B CA 1
ATOM 1361 C C . ILE A 1 205 ? 185.630 144.840 154.564 1.00 58.30 205 ILE B C 1
ATOM 1362 O O . ILE A 1 205 ? 185.607 145.340 153.435 1.00 58.30 205 ILE B O 1
ATOM 1367 N N . LEU A 1 206 ? 186.605 145.096 155.431 1.00 60.36 206 LEU B N 1
ATOM 1368 C CA . LEU A 1 206 ? 187.741 145.960 155.116 1.00 60.36 206 LEU B CA 1
ATOM 1369 C C . LEU A 1 206 ? 188.969 145.127 154.752 1.00 60.36 206 LEU B C 1
ATOM 1370 O O . LEU A 1 206 ? 189.993 145.136 155.435 1.00 60.36 206 LEU B O 1
ATOM 1375 N N . GLU A 1 207 ? 188.849 144.390 153.651 1.00 62.18 207 GLU B N 1
ATOM 1376 C CA . GLU A 1 207 ? 189.951 143.593 153.123 1.00 62.18 207 GLU B CA 1
ATOM 1377 C C . GLU A 1 207 ? 189.938 143.718 151.609 1.00 62.18 207 GLU B C 1
ATOM 1378 O O . GLU A 1 207 ? 188.988 143.275 150.956 1.00 62.18 207 GLU B O 1
ATOM 1384 N N . GLY A 1 208 ? 190.990 144.318 151.057 1.00 57.93 208 GLY B N 1
ATOM 1385 C CA . GLY A 1 208 ? 191.062 144.628 149.651 1.00 57.93 208 GLY B CA 1
ATOM 1386 C C . GLY A 1 208 ? 190.635 146.040 149.311 1.00 57.93 208 GLY B C 1
ATOM 1387 O O . GLY A 1 208 ? 191.147 146.621 148.348 1.00 57.93 208 GLY B O 1
ATOM 1388 N N . LYS A 1 209 ? 189.697 146.605 150.076 1.00 54.83 209 LYS B N 1
ATOM 1389 C CA . LYS A 1 209 ? 189.334 148.007 149.895 1.00 54.83 209 LYS B CA 1
ATOM 1390 C C . LYS A 1 209 ? 190.523 148.911 150.196 1.00 54.83 209 LYS B C 1
ATOM 1391 O O . LYS A 1 209 ? 190.794 149.869 149.462 1.00 54.83 209 LYS B O 1
ATOM 1397 N N . LEU A 1 210 ? 191.241 148.617 151.281 1.00 53.56 210 LEU B N 1
ATOM 1398 C CA . LEU A 1 210 ? 192.483 149.301 151.646 1.00 53.56 210 LEU B CA 1
ATOM 1399 C C . LEU A 1 210 ? 192.293 150.802 151.832 1.00 53.56 210 LEU B C 1
ATOM 1400 O O . LEU A 1 210 ? 193.253 151.573 151.777 1.00 53.56 210 LEU B O 1
ATOM 1405 N N . GLU A 1 211 ? 191.054 151.235 152.054 1.00 51.76 211 GLU B N 1
ATOM 1406 C CA . GLU A 1 211 ? 190.779 152.596 152.488 1.00 51.76 211 GLU B CA 1
ATOM 1407 C C . GLU A 1 211 ? 190.678 152.688 154.002 1.00 51.76 211 GLU B C 1
ATOM 1408 O O . GLU A 1 211 ? 190.370 153.760 154.532 1.00 51.76 211 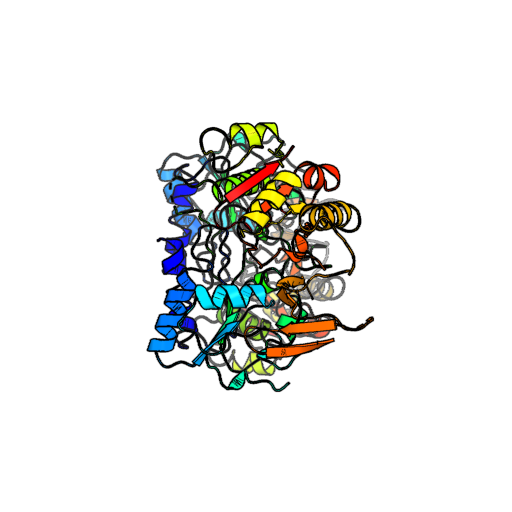GLU B O 1
ATOM 1414 N N . ALA A 1 212 ? 190.921 151.582 154.702 1.00 53.48 212 ALA B N 1
ATOM 1415 C CA . ALA A 1 212 ? 190.957 151.555 156.154 1.00 53.48 212 ALA B CA 1
ATOM 1416 C C . ALA A 1 212 ? 192.150 150.722 156.601 1.00 53.48 212 ALA B C 1
ATOM 1417 O O . ALA A 1 212 ? 192.604 149.820 155.893 1.00 53.48 212 ALA B O 1
ATOM 1419 N N . CYS A 1 213 ? 192.652 151.035 157.792 1.00 58.31 213 CYS B N 1
ATOM 1420 C CA . CYS A 1 213 ? 193.854 150.413 158.338 1.00 58.31 213 CYS B CA 1
ATOM 1421 C C . CYS A 1 213 ? 193.522 149.456 159.480 1.00 58.31 213 CYS B C 1
ATOM 1422 O O . CYS A 1 213 ? 194.269 149.344 160.454 1.00 58.31 213 CYS B O 1
ATOM 1425 N N . CYS A 1 214 ? 192.396 148.760 159.371 1.00 59.50 214 CYS B N 1
ATOM 1426 C CA . CYS A 1 214 ? 191.998 147.786 160.380 1.00 59.50 214 CYS B CA 1
ATOM 1427 C C . CYS A 1 214 ? 192.963 146.607 160.413 1.00 59.50 214 CYS B C 1
ATOM 1428 O O . CYS A 1 214 ? 192.939 145.800 161.342 1.00 59.50 214 CYS B O 1
ATOM 1431 N N . LEU A 1 220 ? 198.718 155.463 167.058 1.00 55.41 220 LEU B N 1
ATOM 1432 C CA . LEU A 1 220 ? 197.889 156.633 166.798 1.00 55.41 220 LEU B CA 1
ATOM 1433 C C . LEU A 1 220 ? 198.639 157.929 167.078 1.00 55.41 220 LEU B C 1
ATOM 1434 O O . LEU A 1 220 ? 198.713 158.808 166.218 1.00 55.41 220 LEU B O 1
ATOM 1439 N N . VAL A 1 221 ? 199.190 158.038 168.289 1.00 58.28 221 VAL B N 1
ATOM 1440 C CA . VAL A 1 221 ? 199.859 159.272 168.695 1.00 58.28 221 VAL B CA 1
ATOM 1441 C C . VAL A 1 221 ? 201.021 159.575 167.760 1.00 58.28 221 VAL B C 1
ATOM 1442 O O . VAL A 1 221 ? 201.099 160.659 167.171 1.00 58.28 221 VAL B O 1
ATOM 1446 N N . SER A 1 222 ? 201.916 158.602 167.574 1.00 62.65 222 SER B N 1
ATOM 1447 C CA . SER A 1 222 ? 203.070 158.813 166.706 1.00 62.65 222 SER B CA 1
ATOM 1448 C C . SER A 1 222 ? 202.649 158.977 165.252 1.00 62.65 222 SER B C 1
ATOM 1449 O O . SER A 1 222 ? 203.220 159.798 164.523 1.00 62.65 222 SER B O 1
ATOM 1452 N N . ALA A 1 223 ? 201.650 158.209 164.812 1.00 61.98 223 ALA B N 1
ATOM 1453 C CA . ALA A 1 223 ? 201.216 158.277 163.422 1.00 61.98 223 ALA B CA 1
ATOM 1454 C C . ALA A 1 223 ? 200.689 159.663 163.076 1.00 61.98 223 ALA B C 1
ATOM 1455 O O . ALA A 1 223 ? 201.135 160.291 162.108 1.00 61.98 223 ALA B O 1
ATOM 1457 N N . LEU A 1 224 ? 199.750 160.177 163.871 1.00 61.63 224 LEU B N 1
ATOM 1458 C CA . LEU A 1 224 ? 199.211 161.487 163.537 1.00 61.63 224 LEU B CA 1
ATOM 1459 C C . LEU A 1 224 ? 200.158 162.614 163.927 1.00 61.63 224 LEU B C 1
ATOM 1460 O O . LEU A 1 224 ? 200.041 163.711 163.377 1.00 61.63 224 LEU B O 1
ATOM 1465 N N . THR A 1 225 ? 201.112 162.375 164.833 1.00 61.73 225 THR B N 1
ATOM 1466 C CA . THR A 1 225 ? 202.173 163.356 165.039 1.00 61.73 225 THR B CA 1
ATOM 1467 C C . THR A 1 225 ? 203.029 163.491 163.788 1.00 61.73 225 THR B C 1
ATOM 1468 O O . THR A 1 225 ? 203.357 164.605 163.366 1.00 61.73 225 THR B O 1
ATOM 1472 N N . HIS A 1 226 ? 203.383 162.361 163.171 1.00 67.06 226 HIS B N 1
ATOM 1473 C CA . HIS A 1 226 ? 204.073 162.401 161.886 1.00 67.06 226 HIS B CA 1
ATOM 1474 C C . HIS A 1 226 ? 203.209 163.072 160.827 1.00 67.06 226 HIS B C 1
ATOM 1475 O O . HIS A 1 226 ? 203.723 163.781 159.952 1.00 67.06 226 HIS B O 1
ATOM 1482 N N . GLU A 1 227 ? 201.895 162.847 160.881 1.00 66.03 227 GLU B N 1
ATOM 1483 C CA . GLU A 1 227 ? 200.985 163.547 159.980 1.00 66.03 227 GLU B CA 1
ATOM 1484 C C . GLU A 1 227 ? 201.078 165.058 160.175 1.00 66.03 227 GLU B C 1
ATOM 1485 O O . GLU A 1 227 ? 201.126 165.822 159.204 1.00 66.03 227 GLU B O 1
ATOM 1491 N N . TRP A 1 228 ? 201.106 165.502 161.433 1.00 64.88 228 TRP B N 1
ATOM 1492 C CA . TRP A 1 228 ? 201.138 166.929 161.733 1.00 64.88 228 TRP B CA 1
ATOM 1493 C C . TRP A 1 228 ? 202.473 167.562 161.363 1.00 64.88 228 TRP B C 1
ATOM 1494 O O . TRP A 1 228 ? 202.508 168.733 160.971 1.00 64.88 228 TRP B O 1
ATOM 1496 N N . LYS A 1 229 ? 203.578 166.820 161.491 1.00 65.73 229 LYS B N 1
ATOM 1497 C CA . LYS A 1 229 ? 204.855 167.331 161.003 1.00 65.73 229 LYS B CA 1
ATOM 1498 C C . LYS A 1 229 ? 204.789 167.618 159.510 1.00 65.73 229 LYS B C 1
ATOM 1499 O O . LYS A 1 229 ? 205.296 168.645 159.042 1.00 65.73 229 LYS B O 1
ATOM 1505 N N . GLU A 1 230 ? 204.167 166.719 158.745 1.00 69.93 230 GLU B N 1
ATOM 1506 C CA . GLU A 1 230 ? 203.972 166.956 157.320 1.00 69.93 230 GLU B CA 1
ATOM 1507 C C . GLU A 1 230 ? 203.016 168.113 157.058 1.00 69.93 230 GLU B C 1
ATOM 1508 O O . GLU A 1 230 ? 203.099 168.738 155.995 1.00 69.93 230 GLU B O 1
ATOM 1514 N N . GLY A 1 231 ? 202.119 168.413 157.998 1.00 67.44 231 GLY B N 1
ATOM 1515 C CA . GLY A 1 231 ? 201.168 169.504 157.875 1.00 67.44 231 GLY B CA 1
ATOM 1516 C C . GLY A 1 231 ? 199.721 169.063 157.988 1.00 67.44 231 GLY B C 1
ATOM 1517 O O . GLY A 1 231 ? 198.888 169.818 158.504 1.00 67.44 231 GLY B O 1
ATOM 1518 N N . ARG A 1 232 ? 199.408 167.860 157.518 1.00 65.97 232 ARG B N 1
ATOM 1519 C CA . ARG A 1 232 ? 198.046 167.352 157.605 1.00 65.97 232 ARG B CA 1
ATOM 1520 C C . ARG A 1 232 ? 197.661 167.111 159.057 1.00 65.97 232 ARG B C 1
ATOM 1521 O O . ARG A 1 232 ? 198.454 166.598 159.851 1.00 65.97 232 ARG B O 1
ATOM 1529 N N . ASP A 1 233 ? 196.435 167.486 159.407 1.00 55.96 233 ASP B N 1
ATOM 1530 C CA . ASP A 1 233 ? 195.920 167.307 160.755 1.00 55.96 233 ASP B CA 1
ATOM 1531 C C . ASP A 1 233 ? 194.752 166.329 160.744 1.00 55.96 233 ASP B C 1
ATOM 1532 O O . ASP A 1 233 ? 193.899 166.374 159.852 1.00 55.96 233 ASP B O 1
ATOM 1537 N N . SER A 1 234 ? 194.726 165.446 161.740 1.00 54.79 234 SER B N 1
ATOM 1538 C CA . SER A 1 234 ? 193.686 164.432 161.851 1.00 54.79 234 SER B CA 1
ATOM 1539 C C . SER A 1 234 ? 193.033 164.491 163.225 1.00 54.79 234 SER B C 1
ATOM 1540 O O . SER A 1 234 ? 193.275 165.427 163.994 1.00 54.79 234 SER B O 1
ATOM 1543 N N . ARG A 1 235 ? 192.204 163.501 163.545 1.00 52.06 235 ARG B N 1
ATOM 1544 C CA . ARG A 1 235 ? 191.525 163.475 164.830 1.00 52.06 235 ARG B CA 1
ATOM 1545 C C . ARG A 1 235 ? 191.226 162.035 165.217 1.00 52.06 235 ARG B C 1
ATOM 1546 O O . ARG A 1 235 ? 191.323 161.118 164.399 1.00 52.06 235 ARG B O 1
ATOM 1548 N N . ILE A 1 236 ? 190.883 161.847 166.487 1.00 52.32 236 ILE B N 1
ATOM 1549 C CA . ILE A 1 236 ? 190.516 160.546 167.033 1.00 52.32 236 ILE B CA 1
ATOM 1550 C C . ILE A 1 236 ? 189.134 160.678 167.656 1.00 52.32 236 ILE B C 1
ATOM 1551 O O . ILE A 1 236 ? 188.929 161.503 168.556 1.00 52.32 236 ILE B O 1
ATOM 1556 N N . LEU A 1 237 ? 188.187 159.866 167.184 1.00 49.26 237 LEU B N 1
ATOM 1557 C CA . LEU A 1 237 ? 186.792 159.966 167.613 1.00 49.26 237 LEU B CA 1
ATOM 1558 C C . LEU A 1 237 ? 186.555 159.020 168.786 1.00 49.26 237 LEU B C 1
ATOM 1559 O O . LEU A 1 237 ? 185.906 157.979 168.673 1.00 49.26 237 LEU B O 1
ATOM 1564 N N . ALA A 1 238 ? 187.092 159.401 169.936 1.00 57.59 238 ALA B N 1
ATOM 1565 C CA . ALA A 1 238 ? 186.916 158.653 171.167 1.00 57.59 238 ALA B CA 1
ATOM 1566 C C . ALA A 1 238 ? 185.778 159.262 171.989 1.00 57.59 238 ALA B C 1
ATOM 1567 O O . ALA A 1 238 ? 185.041 160.136 171.523 1.00 57.59 238 ALA B O 1
ATOM 1569 N N . TRP A 1 239 ? 185.625 158.791 173.223 1.00 65.31 239 TRP B N 1
ATOM 1570 C CA . TRP A 1 239 ? 184.661 159.366 174.153 1.00 65.31 239 TRP B CA 1
ATOM 1571 C C . TRP A 1 239 ? 185.288 160.588 174.823 1.00 65.31 239 TRP B C 1
ATOM 1572 O O . TRP A 1 239 ? 186.342 161.079 174.410 1.00 65.31 239 TRP B O 1
ATOM 1583 N N . ARG A 1 240 ? 184.650 161.102 175.872 1.00 72.49 240 ARG B N 1
ATOM 1584 C CA . ARG A 1 240 ? 185.123 162.300 176.550 1.00 72.49 240 ARG B CA 1
ATOM 1585 C C . ARG A 1 240 ? 185.288 162.036 178.040 1.00 72.49 240 ARG B C 1
ATOM 1586 O O . ARG A 1 240 ? 184.840 161.018 178.574 1.00 72.49 240 ARG B O 1
ATOM 1594 N N . ASN A 1 241 ? 185.979 162.975 178.693 1.00 79.23 241 ASN B N 1
ATOM 1595 C CA . ASN A 1 241 ? 186.170 163.036 180.140 1.00 79.23 241 ASN B CA 1
ATOM 1596 C C . ASN A 1 241 ? 187.131 161.966 180.647 1.00 79.23 241 ASN B C 1
ATOM 1597 O O . ASN A 1 241 ? 187.523 161.989 181.817 1.00 79.23 241 ASN B O 1
ATOM 1602 N N . ALA A 1 242 ? 187.521 161.031 179.783 1.00 77.31 242 ALA B N 1
ATOM 1603 C CA . ALA A 1 242 ? 188.458 159.986 180.185 1.00 77.31 242 ALA B CA 1
ATOM 1604 C C . ALA A 1 242 ? 189.558 159.696 179.176 1.00 77.31 242 ALA B C 1
ATOM 1605 O O . ALA A 1 242 ? 190.600 159.168 179.579 1.00 77.31 242 ALA B O 1
ATOM 1607 N N . THR A 1 243 ? 189.385 160.013 177.898 1.00 69.81 243 THR B N 1
ATOM 1608 C CA . THR A 1 243 ? 190.305 159.556 176.863 1.00 69.81 243 THR B CA 1
ATOM 1609 C C . THR A 1 243 ? 190.915 160.682 176.048 1.00 69.81 243 THR B C 1
ATOM 1610 O O . THR A 1 243 ? 192.108 160.633 175.738 1.00 69.81 243 THR B O 1
ATOM 1614 N N . VAL A 1 244 ? 190.130 161.706 175.696 1.00 64.70 244 VAL B N 1
ATOM 1615 C CA . VAL A 1 244 ? 190.592 162.737 174.768 1.00 64.70 244 VAL B CA 1
ATOM 1616 C C . VAL A 1 244 ? 191.536 163.741 175.404 1.00 64.70 244 VAL B C 1
ATOM 1617 O O . VAL A 1 244 ? 192.074 164.601 174.696 1.00 64.70 244 VAL B O 1
ATOM 1621 N N . ASP A 1 245 ? 191.750 163.677 176.716 1.00 69.50 245 ASP B N 1
ATOM 1622 C CA . ASP A 1 245 ? 192.801 164.488 177.319 1.00 69.50 245 ASP B CA 1
ATOM 1623 C C . ASP A 1 245 ? 194.139 163.759 177.323 1.00 69.50 245 ASP B C 1
ATOM 1624 O O . ASP A 1 245 ? 195.182 164.368 177.049 1.00 69.50 245 ASP B O 1
ATOM 1629 N N . PHE A 1 246 ? 194.121 162.456 177.613 1.00 68.20 246 PHE B N 1
ATOM 1630 C CA . PHE A 1 246 ? 195.330 161.649 177.504 1.00 68.20 246 PHE B CA 1
ATOM 1631 C C . PHE A 1 246 ? 195.752 161.481 176.052 1.00 68.20 246 PHE B C 1
ATOM 1632 O O . PHE A 1 246 ? 196.942 161.306 175.767 1.00 68.20 246 PHE B O 1
ATOM 1640 N N . TYR A 1 247 ? 194.799 161.537 175.124 1.00 59.21 247 TYR B N 1
ATOM 1641 C CA . TYR A 1 247 ? 195.096 161.445 173.704 1.00 59.21 247 TYR B CA 1
ATOM 1642 C C . TYR A 1 247 ? 195.358 162.803 173.073 1.00 59.21 247 TYR B C 1
ATOM 1643 O O . TYR A 1 247 ? 195.485 162.886 171.849 1.00 59.21 247 TYR B O 1
ATOM 1652 N N . ASN A 1 248 ? 195.411 163.866 173.868 1.00 58.90 248 ASN B N 1
ATOM 1653 C CA . ASN A 1 248 ? 195.793 165.188 173.382 1.00 58.90 248 ASN B CA 1
ATOM 1654 C C . ASN A 1 248 ? 197.072 165.706 174.016 1.00 58.90 248 ASN B C 1
ATOM 1655 O O . ASN A 1 248 ? 197.886 166.327 173.326 1.00 58.90 248 ASN B O 1
ATOM 1660 N N . ARG A 1 249 ?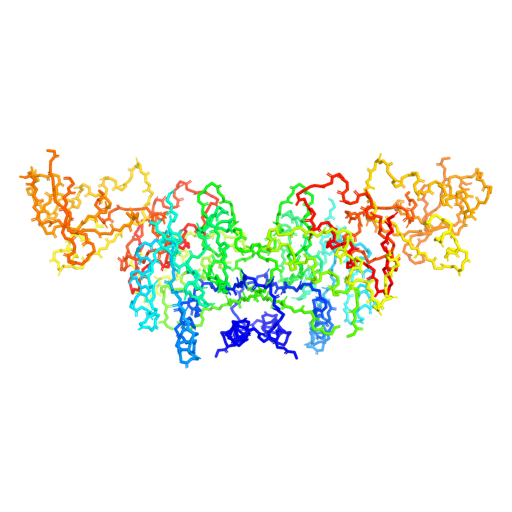 197.272 165.469 175.314 1.00 64.83 249 ARG B N 1
ATOM 1661 C CA . ARG A 1 249 ? 198.509 165.899 175.956 1.00 64.83 249 ARG B CA 1
ATOM 1662 C C . ARG A 1 249 ? 199.715 165.179 175.366 1.00 64.83 249 ARG B C 1
ATOM 1663 O O . ARG A 1 249 ? 200.792 165.770 175.220 1.00 64.83 249 ARG B O 1
ATOM 1671 N N . ALA A 1 250 ? 199.555 163.899 175.021 1.00 63.05 250 ALA B N 1
ATOM 1672 C CA . ALA A 1 250 ? 200.647 163.155 174.402 1.00 63.05 250 ALA B CA 1
ATOM 1673 C C . ALA A 1 250 ? 201.041 163.763 173.061 1.00 63.05 250 ALA B C 1
ATOM 1674 O O . ALA A 1 250 ? 202.232 163.918 172.768 1.00 63.05 250 ALA B O 1
ATOM 1676 N N . ILE A 1 251 ? 200.055 164.115 172.234 1.00 57.46 251 ILE B N 1
ATOM 1677 C CA . ILE A 1 251 ? 200.359 164.728 170.946 1.00 57.46 251 ILE B CA 1
ATOM 1678 C C . ILE A 1 251 ? 200.958 166.113 171.136 1.00 57.46 251 ILE B C 1
ATOM 1679 O O . ILE A 1 251 ? 201.825 166.536 170.368 1.00 57.46 251 ILE B O 1
ATOM 1684 N N . PHE A 1 252 ? 200.493 166.850 172.148 1.00 62.04 252 PHE B N 1
ATOM 1685 C CA . PHE A 1 252 ? 201.081 168.155 172.426 1.00 62.04 252 PHE B CA 1
ATOM 1686 C C . PHE A 1 252 ? 202.551 168.023 172.803 1.00 62.04 252 PHE B C 1
ATOM 1687 O O . PHE A 1 252 ? 203.392 168.808 172.346 1.00 62.04 252 PHE B O 1
ATOM 1695 N N . SER A 1 253 ? 202.878 167.034 173.636 1.00 63.98 253 SER B N 1
ATOM 1696 C CA . SER A 1 253 ? 204.267 166.824 174.029 1.00 63.98 253 SER B CA 1
ATOM 1697 C C . SER A 1 253 ? 205.117 166.358 172.852 1.00 63.98 253 SER B C 1
ATOM 1698 O O . SER A 1 253 ? 206.260 166.801 172.693 1.00 63.98 253 SER B O 1
ATOM 1701 N N . SER A 1 254 ? 204.582 165.462 172.019 1.00 62.48 254 SER B N 1
ATOM 1702 C CA . SER A 1 254 ? 205.382 164.905 170.931 1.00 62.48 254 SER B CA 1
ATOM 1703 C C . SER A 1 254 ? 205.591 165.914 169.809 1.00 62.48 254 SER B C 1
ATOM 1704 O O . SER A 1 254 ? 206.695 166.019 169.263 1.00 62.48 254 SER B O 1
ATOM 1707 N N . LEU A 1 255 ? 204.545 166.658 169.447 1.00 59.63 255 LEU B N 1
ATOM 1708 C CA . LEU A 1 255 ? 204.650 167.613 168.346 1.00 59.63 255 LEU B CA 1
ATOM 1709 C C . LEU A 1 255 ? 205.606 168.747 168.691 1.00 59.63 255 LEU B C 1
ATOM 1710 O O . LEU A 1 255 ? 206.475 169.108 167.890 1.00 59.63 255 LEU B O 1
ATOM 1715 N N . TYR A 1 256 ? 205.458 169.323 169.880 1.00 63.36 256 TYR B N 1
ATOM 1716 C CA . TYR A 1 256 ? 206.402 170.308 170.390 1.00 63.36 256 TYR B CA 1
ATOM 1717 C C . TYR A 1 256 ? 207.122 169.708 171.587 1.00 63.36 256 TYR B C 1
ATOM 1718 O O . TYR A 1 256 ? 206.524 169.605 172.671 1.00 63.36 256 TYR B O 1
ATOM 1727 N N . PRO A 1 257 ? 208.384 169.293 171.445 1.00 71.23 257 PRO B N 1
ATOM 1728 C CA . PRO A 1 257 ? 209.059 168.604 172.561 1.00 71.23 257 PRO B CA 1
ATOM 1729 C C . PRO A 1 257 ? 209.129 169.431 173.832 1.00 71.23 257 PRO B C 1
ATOM 1730 O O . PRO A 1 257 ? 209.045 168.874 174.933 1.00 71.23 257 PRO B O 1
ATOM 1734 N N . ASP A 1 258 ? 209.280 170.745 173.713 1.00 76.15 258 ASP B N 1
ATOM 1735 C CA . ASP A 1 258 ? 209.304 171.636 174.862 1.00 76.15 258 ASP B CA 1
ATOM 1736 C C . ASP A 1 258 ? 207.924 172.241 175.076 1.00 76.15 258 ASP B C 1
ATOM 1737 O O . ASP A 1 258 ? 207.315 172.772 174.142 1.00 76.15 258 ASP B O 1
ATOM 1742 N N . ALA A 1 259 ? 207.432 172.155 176.309 1.00 78.91 259 ALA B N 1
ATOM 1743 C CA . ALA A 1 259 ? 206.112 172.659 176.678 1.00 78.91 259 ALA B CA 1
ATOM 1744 C C . ALA A 1 259 ? 206.304 173.775 177.701 1.00 78.91 259 ALA B C 1
ATOM 1745 O O . ALA A 1 259 ? 206.305 173.535 178.910 1.00 78.91 259 ALA B O 1
ATOM 1747 N N . THR A 1 260 ? 206.471 175.001 177.207 1.00 78.78 260 THR B N 1
ATOM 1748 C CA . THR A 1 260 ? 206.653 176.154 178.076 1.00 78.78 260 THR B CA 1
ATOM 1749 C C . THR A 1 260 ? 205.363 176.927 178.306 1.00 78.78 260 THR B C 1
ATOM 1750 O O . THR A 1 260 ? 205.242 177.626 179.319 1.00 78.78 260 THR B O 1
ATOM 1754 N N . THR A 1 261 ? 204.404 176.821 177.396 1.00 72.80 261 THR B N 1
ATOM 1755 C CA . THR A 1 261 ? 203.135 177.522 177.487 1.00 72.80 261 THR B CA 1
ATOM 1756 C C . THR A 1 261 ? 202.016 176.549 177.160 1.00 72.80 261 THR B C 1
ATOM 1757 O O . THR A 1 261 ? 202.240 175.544 176.478 1.00 72.80 261 THR B O 1
ATOM 1761 N N . PRO A 1 262 ? 200.799 176.810 177.649 1.00 68.03 262 PRO B N 1
ATOM 1762 C CA . PRO A 1 262 ? 199.666 175.946 177.276 1.00 68.03 262 PRO B CA 1
ATOM 1763 C C . PRO A 1 262 ? 199.455 175.852 175.776 1.00 68.03 262 PRO B C 1
ATOM 1764 O O . PRO A 1 262 ? 199.041 174.795 175.283 1.00 68.03 262 PRO B O 1
ATOM 1768 N N . PHE A 1 263 ? 199.725 176.922 175.035 1.00 59.92 263 PHE B N 1
ATOM 1769 C CA . PHE A 1 263 ? 199.619 176.917 173.586 1.00 59.92 263 PHE B CA 1
ATOM 1770 C C . PHE A 1 263 ? 200.927 177.414 172.988 1.00 59.92 263 PHE B C 1
ATOM 1771 O O . PHE A 1 263 ? 201.831 177.858 173.697 1.00 59.92 263 PHE B O 1
ATOM 1779 N N . VAL A 1 264 ? 201.018 177.328 171.664 1.00 61.29 264 VAL B N 1
ATOM 1780 C CA . VAL A 1 264 ? 202.215 177.750 170.942 1.00 61.29 264 VAL B CA 1
ATOM 1781 C C . VAL A 1 264 ? 201.783 178.612 169.759 1.00 61.29 264 VAL B C 1
ATOM 1782 O O . VAL A 1 264 ? 200.755 178.323 169.132 1.00 61.29 264 VAL B O 1
ATOM 1786 N N . PRO A 1 265 ? 202.508 179.685 169.439 1.00 62.23 265 PRO B N 1
ATOM 1787 C CA . PRO A 1 265 ? 202.158 180.481 168.258 1.00 62.23 265 PRO B CA 1
ATOM 1788 C C . PRO A 1 265 ? 202.144 179.627 166.998 1.00 62.23 265 PRO B C 1
ATOM 1789 O O . PRO A 1 265 ? 202.983 178.743 166.812 1.00 62.23 265 PRO B O 1
ATOM 1793 N N . GLY A 1 266 ? 201.169 179.899 166.130 1.00 62.58 266 GLY B N 1
ATOM 1794 C CA . GLY A 1 266 ? 200.953 179.110 164.939 1.00 62.58 266 GLY B CA 1
ATOM 1795 C C . GLY A 1 266 ? 200.052 177.910 165.130 1.00 62.58 266 GLY B C 1
ATOM 1796 O O . GLY A 1 266 ? 199.663 177.283 164.136 1.00 62.58 266 GLY B O 1
ATOM 1797 N N . GLN A 1 267 ? 199.707 177.573 166.369 1.00 61.25 267 GLN B N 1
ATOM 1798 C CA . GLN A 1 267 ? 198.823 176.449 166.638 1.00 61.25 267 GLN B CA 1
ATOM 1799 C C . GLN A 1 267 ? 197.373 176.819 166.346 1.00 61.25 267 GLN B C 1
ATOM 1800 O O . GLN A 1 267 ? 196.966 177.976 166.466 1.00 61.25 267 GLN B O 1
ATOM 1806 N N . THR A 1 268 ? 196.594 175.816 165.958 1.00 60.39 268 THR B N 1
ATOM 1807 C CA . THR A 1 268 ? 195.155 175.959 165.786 1.00 60.39 268 THR B CA 1
ATOM 1808 C C . THR A 1 268 ? 194.460 175.483 167.053 1.00 60.39 268 THR B C 1
ATOM 1809 O O . THR A 1 268 ? 194.886 174.507 167.676 1.00 60.39 268 THR B O 1
ATOM 1813 N N . ALA A 1 269 ? 193.399 176.184 167.448 1.00 58.31 269 ALA B N 1
ATOM 1814 C CA . ALA A 1 269 ? 192.708 175.887 168.691 1.00 58.31 269 ALA B CA 1
ATOM 1815 C C . ALA A 1 269 ? 191.210 175.804 168.443 1.00 58.31 269 ALA B C 1
ATOM 1816 O O . ALA A 1 269 ? 190.708 176.207 167.390 1.00 58.31 269 ALA B O 1
ATOM 1818 N N . ILE A 1 270 ? 190.499 175.271 169.433 1.00 60.93 270 ILE B N 1
ATOM 1819 C CA . ILE A 1 270 ? 189.047 175.146 169.405 1.00 60.93 270 ILE B CA 1
ATOM 1820 C C . ILE A 1 270 ? 188.485 175.918 170.591 1.00 60.93 270 ILE B C 1
ATOM 1821 O O . ILE A 1 270 ? 188.894 175.683 171.733 1.00 60.93 270 ILE B O 1
ATOM 1826 N N . VAL A 1 271 ? 187.547 176.823 170.312 1.00 61.35 271 VAL B N 1
ATOM 1827 C CA . VAL A 1 271 ? 186.883 177.690 171.296 1.00 61.35 271 VAL B CA 1
ATOM 1828 C C . VAL A 1 271 ? 187.797 178.116 172.444 1.00 61.35 271 VAL B C 1
ATOM 1829 O O . VAL A 1 271 ? 188.945 178.505 172.229 1.00 61.35 271 VAL B O 1
ATOM 1833 N N . ASP A 1 286 ? 180.981 182.574 168.970 1.00 60.83 286 ASP B N 1
ATOM 1834 C CA . ASP A 1 286 ? 180.596 181.400 168.198 1.00 60.83 286 ASP B CA 1
ATOM 1835 C C . ASP A 1 286 ? 180.827 180.130 169.008 1.00 60.83 286 ASP B C 1
ATOM 1836 O O . ASP A 1 286 ? 181.301 180.186 170.142 1.00 60.83 286 ASP B O 1
ATOM 1841 N N . THR A 1 287 ? 180.485 178.985 168.423 1.00 63.45 287 THR B N 1
ATOM 1842 C CA . THR A 1 287 ? 180.665 177.693 169.068 1.00 63.45 287 THR B CA 1
ATOM 1843 C C . THR A 1 287 ? 181.281 176.711 168.082 1.00 63.45 287 THR B C 1
ATOM 1844 O O . THR A 1 287 ? 180.905 176.680 166.907 1.00 63.45 287 THR B O 1
ATOM 1848 N N . SER A 1 288 ? 182.228 175.913 168.576 1.00 64.54 288 SER B N 1
ATOM 1849 C CA . SER A 1 288 ? 182.896 174.880 167.787 1.00 64.54 288 SER B CA 1
ATOM 1850 C C . SER A 1 288 ? 183.491 175.457 166.504 1.00 64.54 288 SER B C 1
ATOM 1851 O O . SER A 1 288 ? 183.325 174.915 165.409 1.00 64.54 288 SER B O 1
ATOM 1854 N N . GLU A 1 289 ? 184.188 176.582 166.646 1.00 66.31 289 GLU B N 1
ATOM 1855 C CA . GLU A 1 289 ? 184.873 177.228 165.534 1.00 66.31 289 GLU B CA 1
ATOM 1856 C C . GLU A 1 289 ? 186.370 177.220 165.796 1.00 66.31 289 GLU B C 1
ATOM 1857 O O . GLU A 1 289 ? 186.818 177.630 166.870 1.00 66.31 289 GLU B O 1
ATOM 1863 N N . GLU A 1 290 ? 187.134 176.754 164.814 1.00 69.45 290 GLU B N 1
ATOM 1864 C CA . GLU A 1 290 ? 188.582 176.728 164.948 1.00 69.45 290 GLU B CA 1
ATOM 1865 C C . GLU A 1 290 ? 189.153 178.135 164.817 1.00 69.45 290 GLU B C 1
ATOM 1866 O O . GLU A 1 290 ? 188.670 178.952 164.025 1.00 69.45 290 GLU B O 1
ATOM 1872 N N . VAL A 1 291 ? 190.171 178.429 165.626 1.00 66.89 291 VAL B N 1
ATOM 1873 C CA . VAL A 1 291 ? 190.849 179.717 165.602 1.00 66.89 291 VAL B CA 1
ATOM 1874 C C . VAL A 1 291 ? 192.350 179.476 165.561 1.00 66.89 291 VAL B C 1
ATOM 1875 O O . VAL A 1 291 ? 192.845 178.414 165.948 1.00 66.89 291 VAL B O 1
ATOM 1879 N N . THR A 1 292 ? 193.075 180.477 165.083 1.00 66.47 292 THR B N 1
ATOM 1880 C CA . THR A 1 292 ? 194.528 180.448 165.053 1.00 66.47 292 THR B CA 1
ATOM 1881 C C . THR A 1 292 ? 195.076 181.134 166.301 1.00 66.47 292 THR B C 1
ATOM 1882 O O . THR A 1 292 ? 194.378 181.879 166.990 1.00 66.47 292 THR B O 1
ATOM 1886 N N . ILE A 1 293 ? 196.344 180.864 166.597 1.00 62.68 293 ILE B N 1
ATOM 1887 C CA . ILE A 1 293 ? 197.044 181.498 167.705 1.00 62.68 293 ILE B CA 1
ATOM 1888 C C . ILE A 1 293 ? 198.191 182.314 167.130 1.00 62.68 293 ILE B C 1
ATOM 1889 O O . ILE A 1 293 ? 199.018 181.785 166.378 1.00 62.68 293 ILE B O 1
ATOM 1894 N N . LEU A 1 294 ? 198.238 183.600 167.475 1.00 67.76 294 LEU B N 1
ATOM 1895 C CA . LEU A 1 294 ? 199.255 184.507 166.964 1.00 67.76 294 LEU B CA 1
ATOM 1896 C C . LEU A 1 294 ? 200.288 184.914 168.000 1.00 67.76 294 LEU B C 1
ATOM 1897 O O . LEU A 1 294 ? 201.440 185.154 167.638 1.00 67.76 294 LEU B O 1
ATOM 1902 N N . SER A 1 295 ? 199.909 184.995 169.269 1.00 70.79 295 SER B N 1
ATOM 1903 C CA . SER A 1 295 ? 200.831 185.370 170.334 1.00 70.79 295 SER B CA 1
ATOM 1904 C C . SER A 1 295 ? 200.257 184.873 171.655 1.00 70.79 295 SER B C 1
ATOM 1905 O O . SER A 1 295 ? 199.226 184.192 171.686 1.00 70.79 295 SER B O 1
ATOM 1908 N N . LEU A 1 296 ? 200.931 185.209 172.750 1.00 72.06 296 LEU B N 1
ATOM 1909 C CA . LEU A 1 296 ? 200.462 184.833 174.076 1.00 72.06 296 LEU B CA 1
ATOM 1910 C C . LEU A 1 296 ? 200.984 185.847 175.082 1.00 72.06 296 LEU B C 1
ATOM 1911 O O . LEU A 1 296 ? 202.182 186.132 175.137 1.00 72.06 296 LEU B O 1
ATOM 1916 N N . GLU A 1 297 ? 200.060 186.382 175.877 1.00 75.97 297 GLU B N 1
ATOM 1917 C CA . GLU A 1 297 ? 200.377 187.360 176.918 1.00 75.97 297 GLU B CA 1
ATOM 1918 C C . GLU A 1 297 ? 201.151 188.554 176.367 1.00 75.97 297 GLU B C 1
ATOM 1919 O O . GLU A 1 297 ? 202.351 188.691 176.606 1.00 75.97 297 GLU B O 1
ATOM 1925 N N . PHE A 1 307 ? 197.944 184.706 182.132 1.00 80.74 307 PHE B N 1
ATOM 1926 C CA . PHE A 1 307 ? 196.505 184.548 181.960 1.00 80.74 307 PHE B CA 1
ATOM 1927 C C . PHE A 1 307 ? 196.000 185.429 180.823 1.00 80.74 307 PHE B C 1
ATOM 1928 O O . PHE A 1 307 ? 194.873 185.923 180.859 1.00 80.74 307 PHE B O 1
ATOM 1936 N N . LEU A 1 308 ? 196.845 185.621 179.814 1.00 77.48 308 LEU B N 1
ATOM 1937 C CA . LEU A 1 308 ? 196.504 186.457 178.673 1.00 77.48 308 LEU B CA 1
ATOM 1938 C C . LEU A 1 308 ? 196.856 185.707 177.397 1.00 77.48 308 LEU B C 1
ATOM 1939 O O . LEU A 1 308 ? 197.733 184.839 177.383 1.00 77.48 308 LEU B O 1
ATOM 1944 N N . ALA A 1 309 ? 196.157 186.052 176.316 1.00 75.48 309 ALA B N 1
ATOM 1945 C CA . ALA A 1 309 ? 196.362 185.375 175.043 1.00 75.48 309 ALA B CA 1
ATOM 1946 C C . ALA A 1 309 ? 195.859 186.211 173.873 1.00 75.48 309 ALA B C 1
ATOM 1947 O O . ALA A 1 309 ? 195.392 187.338 174.059 1.00 75.48 309 ALA B O 1
ATOM 1949 N N . ARG A 1 310 ? 195.962 185.663 172.668 1.00 72.67 310 ARG B N 1
ATOM 1950 C CA . ARG A 1 310 ? 195.471 186.307 171.457 1.00 72.67 310 ARG B CA 1
ATOM 1951 C C . ARG A 1 310 ? 194.784 185.237 170.615 1.00 72.67 310 ARG B C 1
ATOM 1952 O O . ARG A 1 310 ? 195.244 184.093 170.544 1.00 72.67 310 ARG B O 1
ATOM 1960 N N . VAL A 1 311 ? 193.671 185.604 169.981 1.00 72.23 311 VAL B N 1
ATOM 1961 C CA . VAL A 1 311 ? 192.911 184.653 169.179 1.00 72.23 311 VAL B CA 1
ATOM 1962 C C . VAL A 1 311 ? 192.513 185.278 167.847 1.00 72.23 311 VAL B C 1
ATOM 1963 O O . VAL A 1 311 ? 191.531 186.022 167.765 1.00 72.23 311 VAL B O 1
ATOM 1967 N N . GLN A 1 312 ? 193.273 184.979 166.795 1.00 69.54 312 GLN B N 1
ATOM 1968 C CA . GLN A 1 312 ? 192.908 185.432 165.458 1.00 69.54 312 GLN B CA 1
ATOM 1969 C C . GLN A 1 312 ? 191.674 184.677 164.984 1.00 69.54 312 GLN B C 1
ATOM 1970 O O . GLN A 1 312 ? 191.747 183.481 164.684 1.00 69.54 312 GLN B O 1
ATOM 1976 N N . ARG A 1 313 ? 190.530 185.355 164.970 1.00 71.20 313 ARG B N 1
ATOM 1977 C CA . ARG A 1 313 ? 189.276 184.694 164.611 1.00 71.20 313 ARG B CA 1
ATOM 1978 C C . ARG A 1 313 ? 188.991 184.785 163.123 1.00 71.20 313 ARG B C 1
ATOM 1979 O O . ARG A 1 313 ? 189.579 185.625 162.436 1.00 71.20 313 ARG B O 1
ATOM 1987 N N . ALA A 1 314 ? 188.116 183.914 162.622 1.00 73.09 314 ALA B N 1
ATOM 1988 C CA . ALA A 1 314 ? 187.740 183.930 161.207 1.00 73.09 314 ALA B CA 1
ATOM 1989 C C . ALA A 1 314 ? 188.950 183.794 160.299 1.00 73.09 314 ALA B C 1
ATOM 1990 O O . ALA A 1 314 ? 189.778 182.902 160.486 1.00 73.09 314 ALA B O 1
ATOM 1992 N N . SER A 1 315 ? 189.089 184.720 159.354 1.00 74.10 315 SER B N 1
ATOM 1993 C CA . SER A 1 315 ? 190.257 184.720 158.481 1.00 74.10 315 SER B CA 1
ATOM 1994 C C . SER A 1 315 ? 191.165 185.890 158.849 1.00 74.10 315 SER B C 1
ATOM 1995 O O . SER A 1 315 ? 192.281 185.684 159.312 1.00 74.10 315 SER B O 1
ATOM 1998 N N . GLY A 1 316 ? 190.699 187.115 158.631 1.00 73.71 316 GLY B N 1
ATOM 1999 C CA . GLY A 1 316 ? 191.491 188.291 158.961 1.00 73.71 316 GLY B CA 1
ATOM 2000 C C . GLY A 1 316 ? 191.131 189.027 160.238 1.00 73.71 316 GLY B C 1
ATOM 2001 O O . GLY A 1 316 ? 191.722 190.065 160.533 1.00 73.71 316 GLY B O 1
ATOM 2002 N N . GLU A 1 317 ? 190.172 188.516 161.003 1.00 73.84 317 GLU B N 1
ATOM 2003 C CA . GLU A 1 317 ? 189.715 189.231 162.196 1.00 73.84 317 GLU B CA 1
ATOM 2004 C C . GLU A 1 317 ? 190.531 188.923 163.450 1.00 73.84 317 GLU B C 1
ATOM 2005 O O . GLU A 1 317 ? 190.273 187.935 164.128 1.00 73.84 317 GLU B O 1
ATOM 2011 N N . THR A 1 318 ? 191.493 189.779 163.778 1.00 69.79 318 THR B N 1
ATOM 2012 C CA . THR A 1 318 ? 192.306 189.553 164.963 1.00 69.79 318 THR B CA 1
ATOM 2013 C C . THR A 1 318 ? 191.607 190.102 166.203 1.00 69.79 318 THR B C 1
ATOM 2014 O O . THR A 1 318 ? 190.984 191.167 166.176 1.00 69.79 318 THR B O 1
ATOM 2018 N N . TRP A 1 319 ? 191.711 189.355 167.301 1.00 71.35 319 TRP B N 1
ATOM 2019 C CA . TRP A 1 319 ? 191.042 189.706 168.548 1.00 71.35 319 TRP B CA 1
ATOM 2020 C C . TRP A 1 319 ? 191.959 189.480 169.742 1.00 71.35 319 TRP B C 1
ATOM 2021 O O . TRP A 1 319 ? 193.168 189.290 169.579 1.00 71.35 319 TRP B O 1
ATOM 2032 N N . THR A 1 320 ? 191.390 189.508 170.942 1.00 72.55 320 THR B N 1
ATOM 2033 C CA . THR A 1 320 ? 192.129 189.239 172.167 1.00 72.55 320 THR B CA 1
ATOM 2034 C C . THR A 1 320 ? 191.198 188.500 173.119 1.00 72.55 320 THR B C 1
ATOM 2035 O O . THR A 1 320 ? 189.972 188.561 172.991 1.00 72.55 320 THR B O 1
ATOM 2039 N N . LEU A 1 321 ? 191.797 187.792 174.068 1.00 74.73 321 LEU B N 1
ATOM 2040 C CA . LEU A 1 321 ? 191.055 186.950 175.001 1.00 74.73 321 LEU B CA 1
ATOM 2041 C C . LEU A 1 321 ? 192.001 186.664 176.164 1.00 74.73 321 LEU B C 1
ATOM 2042 O O . LEU A 1 321 ? 193.162 187.083 176.156 1.00 74.73 321 LEU B O 1
ATOM 2047 N N . ARG A 1 382 ? 190.979 174.133 174.079 1.00 56.99 382 ARG B N 1
ATOM 2048 C CA . ARG A 1 382 ? 190.636 172.847 173.481 1.00 56.99 382 ARG B CA 1
ATOM 2049 C C . ARG A 1 382 ? 191.475 172.583 172.236 1.00 56.99 382 ARG B C 1
ATOM 2050 O O . ARG A 1 382 ? 191.317 173.254 171.218 1.00 56.99 382 ARG B O 1
ATOM 2058 N N . HIS A 1 383 ? 192.368 171.601 172.327 1.00 52.79 383 HIS B N 1
ATOM 2059 C CA . HIS A 1 383 ? 193.203 171.246 171.193 1.00 52.79 383 HIS B CA 1
ATOM 2060 C C . HIS A 1 383 ? 192.353 170.613 170.090 1.00 52.79 383 HIS B C 1
ATOM 2061 O O . HIS A 1 383 ? 191.321 169.998 170.368 1.00 52.79 383 HIS B O 1
ATOM 2068 N N . PRO A 1 384 ? 192.765 170.754 168.832 1.00 49.17 384 PRO B N 1
ATOM 2069 C CA . PRO A 1 384 ? 191.972 170.222 167.713 1.00 49.17 384 PRO B CA 1
ATOM 2070 C C . PRO A 1 384 ? 192.239 168.767 167.352 1.00 49.17 384 PRO B C 1
ATOM 2071 O O . PRO A 1 384 ? 191.730 168.313 166.323 1.00 49.17 384 PRO B O 1
ATOM 2075 N N . TRP A 1 385 ? 193.009 168.026 168.150 1.00 48.20 385 TRP B N 1
ATOM 2076 C CA . TRP A 1 385 ? 193.399 166.671 167.774 1.00 48.20 385 TRP B CA 1
ATOM 2077 C C . TRP A 1 385 ? 192.471 165.611 168.367 1.00 48.20 385 TRP B C 1
ATOM 2078 O O . TRP A 1 385 ? 191.812 164.875 167.630 1.00 48.20 385 TRP B O 1
ATOM 2089 N N . ALA A 1 386 ? 192.398 165.535 169.692 1.00 54.39 386 ALA B N 1
ATOM 2090 C CA . ALA A 1 386 ? 191.587 164.532 170.370 1.00 54.39 386 ALA B CA 1
ATOM 2091 C C . ALA A 1 386 ? 190.237 165.134 170.728 1.00 54.39 386 ALA B C 1
ATOM 2092 O O . ALA A 1 386 ? 190.170 166.225 171.302 1.00 54.39 386 ALA B O 1
ATOM 2094 N N . MET A 1 387 ? 189.170 164.417 170.397 1.00 52.74 387 MET B N 1
ATOM 2095 C CA . MET A 1 387 ? 187.835 164.995 170.360 1.00 52.74 387 MET B CA 1
ATOM 2096 C C . MET A 1 387 ? 186.799 163.876 170.395 1.00 52.74 387 MET B C 1
ATOM 2097 O O . MET A 1 387 ? 187.135 162.690 170.355 1.00 52.74 387 MET B O 1
ATOM 2102 N N . THR A 1 388 ? 185.529 164.268 170.465 1.00 53.16 388 THR B N 1
ATOM 2103 C CA . THR A 1 388 ? 184.416 163.357 170.680 1.00 53.16 388 THR B CA 1
ATOM 2104 C C . THR A 1 388 ? 183.477 163.373 169.476 1.00 53.16 388 THR B C 1
ATOM 2105 O O . THR A 1 388 ? 183.341 164.388 168.789 1.00 53.16 388 THR B O 1
ATOM 2109 N N . VAL A 1 389 ? 182.839 162.225 169.221 1.00 49.37 389 VAL B N 1
ATOM 2110 C CA . VAL A 1 389 ? 181.913 162.102 168.097 1.00 49.37 389 VAL B CA 1
ATOM 2111 C C . VAL A 1 389 ? 180.747 163.074 168.231 1.00 49.37 389 VAL B C 1
ATOM 2112 O O . VAL A 1 389 ? 180.199 163.538 167.223 1.00 49.37 389 VAL B O 1
ATOM 2116 N N . HIS A 1 390 ? 180.340 163.390 169.462 1.00 48.50 390 HIS B N 1
ATOM 2117 C CA . HIS A 1 390 ? 179.270 164.363 169.661 1.00 48.50 390 HIS B CA 1
ATOM 2118 C C . HIS A 1 390 ? 179.648 165.724 169.088 1.00 48.50 390 HIS B C 1
ATOM 2119 O O . HIS A 1 390 ? 178.866 166.342 168.355 1.00 48.50 390 HIS B O 1
ATOM 2126 N N . LYS A 1 391 ? 180.849 166.208 169.411 1.00 43.63 391 LYS B N 1
ATOM 2127 C CA . LYS A 1 391 ? 181.324 167.458 168.832 1.00 43.63 391 LYS B CA 1
ATOM 2128 C C . LYS A 1 391 ? 181.690 167.305 167.365 1.00 43.63 391 LYS B C 1
ATOM 2129 O O . LYS A 1 391 ? 181.904 168.312 166.684 1.00 43.63 391 LYS B O 1
ATOM 2135 N N . ALA A 1 392 ? 181.774 166.074 166.866 1.00 43.44 392 ALA B N 1
ATOM 2136 C CA . ALA A 1 392 ? 182.062 165.825 165.462 1.00 43.44 392 ALA B CA 1
ATOM 2137 C C . ALA A 1 392 ? 180.838 165.950 164.571 1.00 43.44 392 ALA B C 1
ATOM 2138 O O . ALA A 1 392 ? 180.990 166.051 163.350 1.00 43.44 392 ALA B O 1
ATOM 2140 N N . GLN A 1 393 ? 179.639 165.951 165.146 1.00 40.08 393 GLN B N 1
ATOM 2141 C CA . GLN A 1 393 ? 178.425 165.910 164.343 1.00 40.08 393 GLN B CA 1
ATOM 2142 C C . GLN A 1 393 ? 178.287 167.189 163.526 1.00 40.08 393 GLN B C 1
ATOM 2143 O O . GLN A 1 393 ? 178.363 168.297 164.063 1.00 40.08 393 GLN B O 1
ATOM 2149 N N . GLY A 1 394 ? 178.088 167.029 162.218 1.00 43.13 394 GLY B N 1
ATOM 2150 C CA . GLY A 1 394 ? 177.983 168.138 161.299 1.00 43.13 394 GLY B CA 1
ATOM 2151 C C . GLY A 1 394 ? 179.304 168.630 160.738 1.00 43.13 394 GLY B C 1
ATOM 2152 O O . GLY A 1 394 ? 179.338 169.135 159.611 1.00 43.13 394 GLY B O 1
ATOM 2153 N N . SER A 1 395 ? 180.392 168.488 161.492 1.00 41.67 395 SER B N 1
ATOM 2154 C CA . SER A 1 395 ? 181.710 168.984 161.093 1.00 41.67 395 SER B CA 1
ATOM 2155 C C . SER A 1 395 ? 182.547 167.809 160.596 1.00 41.67 395 SER B C 1
ATOM 2156 O O . SER A 1 395 ? 182.719 166.813 161.301 1.00 41.67 395 SER B O 1
ATOM 2159 N N . THR A 1 396 ? 183.075 167.936 159.376 1.00 45.24 396 THR B N 1
ATOM 2160 C CA . THR A 1 396 ? 183.773 166.819 158.745 1.00 45.24 396 THR B CA 1
ATOM 2161 C C . THR A 1 396 ? 185.106 166.517 159.426 1.00 45.24 396 THR B C 1
ATOM 2162 O O . THR A 1 396 ? 185.394 165.359 159.748 1.00 45.24 396 THR B O 1
ATOM 2166 N N . TYR A 1 397 ? 185.933 167.542 159.646 1.00 46.08 397 TYR B N 1
ATOM 2167 C CA . TYR A 1 397 ? 187.278 167.374 160.205 1.00 46.08 397 TYR B CA 1
ATOM 2168 C C . TYR A 1 397 ? 188.161 166.465 159.352 1.00 46.08 397 TYR B C 1
ATOM 2169 O O . TYR A 1 397 ? 189.078 165.822 159.867 1.00 46.08 397 TYR B O 1
ATOM 2178 N N . ASP A 1 398 ? 187.893 166.416 158.045 1.00 54.75 398 ASP B N 1
ATOM 2179 C CA . ASP A 1 398 ? 188.748 165.748 157.065 1.00 54.75 398 ASP B CA 1
ATOM 2180 C C . ASP A 1 398 ? 189.114 164.326 157.478 1.00 54.75 398 ASP B C 1
ATOM 2181 O O . ASP A 1 398 ? 188.306 163.627 158.097 1.00 54.75 398 ASP B O 1
ATOM 2186 N N . THR A 1 399 ? 190.332 163.900 157.149 1.00 55.08 399 THR B N 1
ATOM 2187 C CA . THR A 1 399 ? 190.789 162.557 157.479 1.00 55.08 399 THR B CA 1
ATOM 2188 C C . THR A 1 399 ? 190.824 162.358 158.989 1.00 55.08 399 THR B C 1
ATOM 2189 O O . THR A 1 399 ? 191.346 163.190 159.737 1.00 55.08 399 THR B O 1
ATOM 2193 N N . VAL A 1 400 ? 190.261 161.240 159.437 1.00 52.24 400 VAL B N 1
ATOM 2194 C CA . VAL A 1 400 ? 190.100 161.000 160.865 1.00 52.24 400 VAL B CA 1
ATOM 2195 C C . VAL A 1 400 ? 190.395 159.534 161.147 1.00 52.24 400 VAL B C 1
ATOM 2196 O O . VAL A 1 400 ? 190.168 158.664 160.303 1.00 52.24 400 VAL B O 1
ATOM 2200 N N . PHE A 1 401 ? 190.931 159.276 162.336 1.00 53.62 401 PHE B N 1
ATOM 2201 C CA . PHE A 1 401 ? 191.109 157.926 162.842 1.00 53.62 401 PHE B CA 1
ATOM 2202 C C . PHE A 1 401 ? 190.058 157.646 163.906 1.00 53.62 401 PHE B C 1
ATOM 2203 O O . PHE A 1 401 ? 189.664 158.534 164.664 1.00 53.62 401 PHE B O 1
ATOM 2211 N N . VAL A 1 402 ? 189.603 156.399 163.959 1.00 51.00 402 VAL B N 1
ATOM 2212 C CA . VAL A 1 402 ? 188.537 155.995 164.866 1.00 51.00 402 VAL B CA 1
ATOM 2213 C C . VAL A 1 402 ? 189.077 154.951 165.830 1.00 51.00 402 VAL B C 1
ATOM 2214 O O . VAL A 1 402 ? 189.628 153.930 165.408 1.00 51.00 402 VAL B O 1
ATOM 2218 N N . ASP A 1 403 ? 188.910 155.205 167.123 1.00 57.44 403 ASP B N 1
ATOM 2219 C CA . ASP A 1 403 ? 189.355 154.289 168.171 1.00 57.44 403 ASP B CA 1
ATOM 2220 C C . ASP A 1 403 ? 188.212 153.327 168.470 1.00 57.44 403 ASP B C 1
ATOM 2221 O O . ASP A 1 403 ? 187.260 153.674 169.173 1.00 57.44 403 ASP B O 1
ATOM 2226 N N . TRP A 1 404 ? 188.310 152.108 167.931 1.00 59.81 404 TRP B N 1
ATOM 2227 C CA . TRP A 1 404 ? 187.248 151.124 168.118 1.00 59.81 404 TRP B CA 1
ATOM 2228 C C . TRP A 1 404 ? 187.127 150.680 169.568 1.00 59.81 404 TRP B C 1
ATOM 2229 O O . TRP A 1 404 ? 186.015 150.431 170.046 1.00 59.81 404 TRP B O 1
ATOM 2240 N N . ASN A 1 405 ? 188.249 150.566 170.283 1.00 63.63 405 ASN B N 1
ATOM 2241 C CA . ASN A 1 405 ? 188.206 150.073 171.654 1.00 63.63 405 ASN B CA 1
ATOM 2242 C C . ASN A 1 405 ? 187.424 150.984 172.589 1.00 63.63 405 ASN B C 1
ATOM 2243 O O . ASN A 1 405 ? 187.053 150.546 173.683 1.00 63.63 405 ASN B O 1
ATOM 2248 N N . ASP A 1 406 ? 187.162 152.228 172.190 1.00 64.50 406 ASP B N 1
ATOM 2249 C CA . ASP A 1 406 ? 186.361 153.133 173.001 1.00 64.50 406 ASP B CA 1
ATOM 2250 C C . ASP A 1 406 ? 184.876 153.037 172.662 1.00 64.50 406 ASP B C 1
ATOM 2251 O O . ASP A 1 406 ? 184.037 152.945 173.563 1.00 64.50 406 ASP B O 1
ATOM 2256 N N . LEU A 1 407 ? 184.538 153.054 171.370 1.00 61.65 407 LEU B N 1
ATOM 2257 C CA . LEU A 1 407 ? 183.133 152.994 170.978 1.00 61.65 407 LEU B CA 1
ATOM 2258 C C . LEU A 1 407 ? 182.524 151.625 171.245 1.00 61.65 407 LEU B C 1
ATOM 2259 O O . LEU A 1 407 ? 181.319 151.526 171.495 1.00 61.65 407 LEU B O 1
ATOM 2264 N N . ARG A 1 408 ? 183.322 150.561 171.171 1.00 65.49 408 ARG B N 1
ATOM 2265 C CA . ARG A 1 408 ? 182.785 149.226 171.403 1.00 65.49 408 ARG B CA 1
ATOM 2266 C C . ARG A 1 408 ? 182.585 148.930 172.885 1.00 65.49 408 ARG B C 1
ATOM 2267 O O . ARG A 1 408 ? 181.669 148.180 173.242 1.00 65.49 408 ARG B O 1
ATOM 2275 N N . ALA A 1 409 ? 183.407 149.512 173.757 1.00 70.32 409 ALA B N 1
ATOM 2276 C CA . ALA A 1 409 ? 183.448 149.069 175.147 1.00 70.32 409 ALA B CA 1
ATOM 2277 C C . ALA A 1 409 ? 182.251 149.573 175.951 1.00 70.32 409 ALA B C 1
ATOM 2278 O O . ALA A 1 409 ? 181.428 148.780 176.418 1.00 70.32 409 ALA B O 1
ATOM 2280 N N . ILE A 1 410 ? 182.136 150.887 176.118 1.00 72.59 410 ILE B N 1
ATOM 2281 C CA . ILE A 1 410 ? 181.144 151.455 177.029 1.00 72.59 410 ILE B CA 1
ATOM 2282 C C . ILE A 1 410 ? 179.733 151.342 176.455 1.00 72.59 410 ILE B C 1
ATOM 2283 O O . ILE A 1 410 ? 178.854 150.785 177.133 1.00 72.59 410 ILE B O 1
ATOM 2288 N N . PRO A 1 411 ? 179.443 151.840 175.249 1.00 72.65 411 PRO B N 1
ATOM 2289 C CA . PRO A 1 411 ? 178.068 151.753 174.745 1.00 72.65 411 PRO B CA 1
ATOM 2290 C C . PRO A 1 411 ? 177.639 150.315 174.504 1.00 72.65 411 PRO B C 1
ATOM 2291 O O . PRO A 1 411 ? 178.441 149.446 174.159 1.00 72.65 411 PRO B O 1
ATOM 2295 N N . SER A 1 412 ? 176.342 150.074 174.698 1.00 69.87 412 SER B N 1
ATOM 2296 C CA . SER A 1 412 ? 175.739 148.781 174.413 1.00 69.87 412 SER B CA 1
ATOM 2297 C C . SER A 1 412 ? 174.420 148.877 173.665 1.00 69.87 412 SER B C 1
ATOM 2298 O O . SER A 1 412 ? 173.956 147.858 173.141 1.00 69.87 412 SER B O 1
ATOM 2301 N N . ASP A 1 413 ? 173.805 150.053 173.595 1.00 67.62 413 ASP B N 1
ATOM 2302 C CA . ASP A 1 413 ? 172.548 150.259 172.886 1.00 67.62 413 ASP B CA 1
ATOM 2303 C C . ASP A 1 413 ? 172.652 151.302 171.787 1.00 67.62 413 ASP B C 1
ATOM 2304 O O . ASP A 1 413 ? 172.041 151.140 170.728 1.00 67.62 413 ASP B O 1
ATOM 2309 N N . ASP A 1 414 ? 173.418 152.372 172.011 1.00 59.14 414 ASP B N 1
ATOM 2310 C CA . ASP A 1 414 ? 173.575 153.424 171.014 1.00 59.14 414 ASP B CA 1
ATOM 2311 C C . ASP A 1 414 ? 174.448 152.999 169.841 1.00 59.14 414 ASP B C 1
ATOM 2312 O O . ASP A 1 414 ? 174.551 153.753 168.867 1.00 59.14 414 ASP B O 1
ATOM 2317 N N . PHE A 1 415 ? 175.078 151.828 169.913 1.00 56.02 415 PHE B N 1
ATOM 2318 C CA . PHE A 1 415 ? 175.945 151.359 168.843 1.00 56.02 415 PHE B CA 1
ATOM 2319 C C . PHE A 1 415 ? 175.169 151.237 167.533 1.00 56.02 415 PHE B C 1
ATOM 2320 O O . PHE A 1 415 ? 173.937 151.178 167.512 1.00 56.02 415 PHE B O 1
ATOM 2328 N N . LEU A 1 416 ? 175.922 151.241 166.429 1.00 45.53 416 LEU B N 1
ATOM 2329 C CA . LEU A 1 416 ? 175.410 151.236 165.060 1.00 45.53 416 LEU B CA 1
ATOM 2330 C C . LEU A 1 416 ? 174.801 152.589 164.719 1.00 45.53 416 LEU B C 1
ATOM 2331 O O . LEU A 1 416 ? 174.417 152.838 163.572 1.00 45.53 416 LEU B O 1
ATOM 2336 N N . ARG A 1 417 ? 174.712 153.468 165.716 1.00 43.17 417 ARG B N 1
ATOM 2337 C CA . ARG A 1 417 ? 174.361 154.868 165.523 1.00 43.17 417 ARG B CA 1
ATOM 2338 C C . ARG A 1 417 ? 175.470 155.813 165.947 1.00 43.17 417 ARG B C 1
ATOM 2339 O O . ARG A 1 417 ? 175.589 156.901 165.382 1.00 43.17 417 ARG B O 1
ATOM 2347 N N . ILE A 1 418 ? 176.263 155.427 166.949 1.00 41.57 418 ILE B N 1
ATOM 2348 C CA . ILE A 1 418 ? 177.517 156.116 167.228 1.00 41.57 418 ILE B CA 1
ATOM 2349 C C . ILE A 1 418 ? 178.544 155.804 166.145 1.00 41.57 418 ILE B C 1
ATOM 2350 O O . ILE A 1 418 ? 179.331 156.669 165.747 1.00 41.57 418 ILE B O 1
ATOM 2355 N N . LEU A 1 419 ? 178.560 154.558 165.662 1.00 41.17 419 LEU B N 1
ATOM 2356 C CA . LEU A 1 419 ? 179.455 154.190 164.568 1.00 41.17 419 LEU B CA 1
ATOM 2357 C C . LEU A 1 419 ? 179.122 154.975 163.306 1.00 41.17 419 LEU B C 1
ATOM 2358 O O . LEU A 1 419 ? 180.017 155.462 162.604 1.00 41.17 419 LEU B O 1
ATOM 2363 N N . TYR A 1 420 ? 177.837 155.087 162.991 1.00 37.99 420 TYR B N 1
ATOM 2364 C CA . TYR A 1 420 ? 177.385 156.088 162.043 1.00 37.99 420 TYR B CA 1
ATOM 2365 C C . TYR A 1 420 ? 177.617 157.470 162.642 1.00 37.99 420 TYR B C 1
ATOM 2366 O O . TYR A 1 420 ? 177.657 157.632 163.863 1.00 37.99 420 TYR B O 1
ATOM 2375 N N . THR A 1 421 ? 177.824 158.460 161.768 1.00 39.85 421 THR B N 1
ATOM 2376 C CA . THR A 1 421 ? 178.172 159.829 162.157 1.00 39.85 421 THR B CA 1
ATOM 2377 C C . THR A 1 421 ? 179.608 159.882 162.673 1.00 39.85 421 THR B C 1
ATOM 2378 O O . THR A 1 421 ? 180.139 160.960 162.954 1.00 39.85 421 THR B O 1
ATOM 2382 N N . ALA A 1 422 ? 180.246 158.717 162.799 1.00 35.82 422 ALA B N 1
ATOM 2383 C CA . ALA A 1 422 ? 181.677 158.634 163.026 1.00 35.82 422 ALA B CA 1
ATOM 2384 C C . ALA A 1 422 ? 182.427 158.074 161.830 1.00 35.82 422 ALA B C 1
ATOM 2385 O O . ALA A 1 422 ? 183.584 158.441 161.618 1.00 35.82 422 ALA B O 1
ATOM 2387 N N . VAL A 1 423 ? 181.793 157.201 161.049 1.00 36.13 423 VAL B N 1
ATOM 2388 C CA . VAL A 1 423 ? 182.372 156.754 159.788 1.00 36.13 423 VAL B CA 1
ATOM 2389 C C . VAL A 1 423 ? 182.172 157.778 158.672 1.00 36.13 423 VAL B C 1
ATOM 2390 O O . VAL A 1 423 ? 182.980 157.826 157.734 1.00 36.13 423 VAL B O 1
ATOM 2394 N N . THR A 1 424 ? 181.139 158.612 158.759 1.00 37.26 424 THR B N 1
ATOM 2395 C CA . THR A 1 424 ? 180.851 159.602 157.729 1.00 37.26 424 THR B CA 1
ATOM 2396 C C . THR A 1 424 ? 181.615 160.908 157.914 1.00 37.26 424 THR B C 1
ATOM 2397 O O . THR A 1 424 ? 181.607 161.743 157.001 1.00 37.26 424 THR B O 1
ATOM 2401 N N . ARG A 1 425 ? 182.260 161.112 159.063 1.00 40.96 425 ARG B N 1
ATOM 2402 C CA . ARG A 1 425 ? 183.073 162.312 159.254 1.00 40.96 425 ARG B CA 1
ATOM 2403 C C . ARG A 1 425 ? 184.228 162.418 158.264 1.00 40.96 425 ARG B C 1
ATOM 2404 O O . ARG A 1 425 ? 184.393 163.494 157.664 1.00 40.96 425 ARG B O 1
ATOM 2412 N N . PRO A 1 426 ? 185.054 161.390 158.047 1.00 46.23 426 PRO B N 1
ATOM 2413 C CA . PRO A 1 426 ? 186.192 161.558 157.138 1.00 46.23 426 PRO B CA 1
ATOM 2414 C C . PRO A 1 426 ? 185.747 161.811 155.708 1.00 46.23 426 PRO B C 1
ATOM 2415 O O . PRO A 1 426 ? 184.700 161.337 155.262 1.00 46.23 426 PRO B O 1
ATOM 2419 N N . SER A 1 427 ? 186.565 162.571 154.984 1.00 56.20 427 SER B N 1
ATOM 2420 C CA . SER A 1 427 ? 186.284 162.925 153.601 1.00 56.20 427 SER B CA 1
ATOM 2421 C C . SER A 1 427 ? 186.953 161.996 152.598 1.00 56.20 427 SER B C 1
ATOM 2422 O O . SER A 1 427 ? 186.339 161.647 151.586 1.00 56.20 427 SER B O 1
ATOM 2425 N N . ARG A 1 428 ? 188.199 161.589 152.845 1.00 59.37 428 ARG B N 1
ATOM 2426 C CA . ARG A 1 428 ? 188.913 160.722 151.915 1.00 59.37 428 ARG B CA 1
ATOM 2427 C C . ARG A 1 428 ? 189.622 159.537 152.553 1.00 59.37 428 ARG B C 1
ATOM 2428 O O . ARG A 1 428 ? 189.869 158.552 151.849 1.00 59.37 428 ARG B O 1
ATOM 2436 N N . TYR A 1 429 ? 189.963 159.585 153.841 1.00 58.64 429 TYR B N 1
ATOM 2437 C CA . TYR A 1 429 ? 190.706 158.497 154.469 1.00 58.64 429 TYR B CA 1
ATOM 2438 C C . TYR A 1 429 ? 190.114 158.185 155.835 1.00 58.64 429 TYR B C 1
ATOM 2439 O O . TYR A 1 429 ? 189.884 159.093 156.639 1.00 58.64 429 TYR B O 1
ATOM 2448 N N . LEU A 1 430 ? 189.890 156.899 156.095 1.00 50.83 430 LEU B N 1
ATOM 2449 C CA . LEU A 1 430 ? 189.363 156.411 157.360 1.00 50.83 430 LEU B CA 1
ATOM 2450 C C . LEU A 1 430 ? 190.273 155.308 157.882 1.00 50.83 430 LEU B C 1
ATOM 2451 O O . LEU A 1 430 ? 190.827 154.534 157.098 1.00 50.83 430 LEU B O 1
ATOM 2456 N N . ALA A 1 431 ? 190.444 155.246 159.200 1.00 52.65 431 ALA B N 1
ATOM 2457 C CA . ALA A 1 431 ? 191.265 154.217 159.820 1.00 52.65 431 ALA B CA 1
ATOM 2458 C C . ALA A 1 431 ? 190.673 153.814 161.161 1.00 52.65 431 ALA B C 1
ATOM 2459 O O . ALA A 1 431 ? 190.347 154.661 161.997 1.00 52.65 431 ALA B O 1
ATOM 2461 N N . ILE A 1 432 ? 190.544 152.504 161.363 1.00 50.90 432 ILE B N 1
ATOM 2462 C CA . ILE A 1 432 ? 190.025 151.940 162.601 1.00 50.90 432 ILE B CA 1
ATOM 2463 C C . ILE A 1 432 ? 191.140 151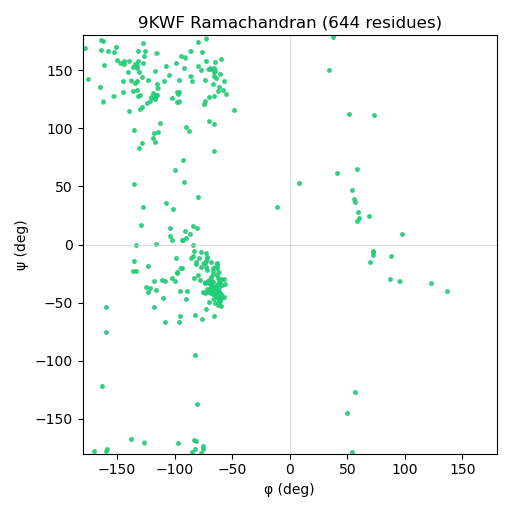.146 163.260 1.00 50.90 432 ILE B C 1
ATOM 2464 O O . ILE A 1 432 ? 191.763 150.295 162.619 1.00 50.90 432 ILE B O 1
ATOM 2469 N N . CYS A 1 433 ? 191.389 151.422 164.536 1.00 56.86 433 CYS B N 1
ATOM 2470 C CA . CYS A 1 433 ? 192.509 150.841 165.265 1.00 56.86 433 CYS B CA 1
ATOM 2471 C C . CYS A 1 433 ? 191.989 149.943 166.378 1.00 56.86 433 CYS B C 1
ATOM 2472 O O . CYS A 1 433 ? 191.075 150.327 167.115 1.00 56.86 433 CYS B O 1
ATOM 2475 N N . HIS A 1 434 ? 192.574 148.755 166.496 1.00 54.59 434 HIS B N 1
ATOM 2476 C CA . HIS A 1 434 ? 192.220 147.828 167.565 1.00 54.59 434 HIS B CA 1
ATOM 2477 C C . HIS A 1 434 ? 193.469 147.210 168.185 1.00 54.59 434 HIS B C 1
ATOM 2478 O O . HIS A 1 434 ? 194.176 147.858 168.957 1.00 54.59 434 HIS B O 1
ATOM 2485 N N . THR B 1 7 ? 151.197 160.277 138.267 1.00 46.96 7 THR A N 1
ATOM 2486 C CA . THR B 1 7 ? 151.509 160.887 139.554 1.00 46.96 7 THR A CA 1
ATOM 2487 C C . THR B 1 7 ? 153.019 161.007 139.731 1.00 46.96 7 THR A C 1
ATOM 2488 O O . THR B 1 7 ? 153.776 160.192 139.210 1.00 46.96 7 THR A O 1
ATOM 2492 N N . SER B 1 8 ? 153.455 162.029 140.467 1.00 46.98 8 SER A N 1
ATOM 2493 C CA . SER B 1 8 ? 154.885 162.264 140.644 1.00 46.98 8 SER A CA 1
ATOM 2494 C C . SER B 1 8 ? 155.465 161.379 141.743 1.00 46.98 8 SER A C 1
ATOM 2495 O O . SER B 1 8 ? 156.361 160.565 141.493 1.00 46.98 8 SER A O 1
ATOM 2498 N N . ASP B 1 9 ? 154.964 161.529 142.969 1.00 44.73 9 ASP A N 1
ATOM 2499 C CA . ASP B 1 9 ? 155.504 160.779 144.097 1.00 44.73 9 ASP A CA 1
ATOM 2500 C C . ASP B 1 9 ? 155.098 159.310 144.067 1.00 44.73 9 ASP A C 1
ATOM 2501 O O . ASP B 1 9 ? 155.869 158.451 144.512 1.00 44.73 9 ASP A O 1
ATOM 2506 N N . GLN B 1 10 ? 153.904 159.006 143.553 1.00 42.97 10 GLN A N 1
ATOM 2507 C CA . GLN B 1 10 ? 153.381 157.644 143.625 1.00 42.97 10 GLN A CA 1
ATOM 2508 C C . GLN B 1 10 ? 154.232 156.671 142.820 1.00 42.97 10 GLN A C 1
ATOM 2509 O O . GLN B 1 10 ? 154.622 155.611 143.322 1.00 42.97 10 GLN A O 1
ATOM 2515 N N . GLU B 1 11 ? 154.522 157.006 141.560 1.00 46.10 11 GLU A N 1
ATOM 2516 C CA . GLU B 1 11 ? 155.301 156.093 140.732 1.00 46.10 11 GLU A CA 1
ATOM 2517 C C . GLU B 1 11 ? 156.743 155.991 141.212 1.00 46.10 11 GLU A C 1
ATOM 2518 O O . GLU B 1 11 ? 157.354 154.924 141.100 1.00 46.10 11 GLU A O 1
ATOM 2524 N N . ASN B 1 12 ? 157.298 157.079 141.753 1.00 43.06 12 ASN A N 1
ATOM 2525 C CA . ASN B 1 12 ? 158.639 157.012 142.323 1.00 43.06 12 ASN A CA 1
ATOM 2526 C C . ASN B 1 12 ? 158.675 156.081 143.527 1.00 43.06 12 ASN A C 1
ATOM 2527 O O . ASN B 1 12 ? 159.635 155.323 143.706 1.00 43.06 12 ASN A O 1
ATOM 2532 N N . ALA B 1 13 ? 157.642 156.131 144.372 1.00 40.66 13 ALA A N 1
ATOM 2533 C CA . ALA B 1 13 ? 157.584 155.211 145.501 1.00 40.66 13 ALA A CA 1
ATOM 2534 C C . ALA B 1 13 ? 157.371 153.773 145.044 1.00 40.66 13 ALA A C 1
ATOM 2535 O O . ALA B 1 13 ? 157.955 152.851 145.622 1.00 40.66 13 ALA A O 1
ATOM 2537 N N . LEU B 1 14 ? 156.547 153.565 144.015 1.00 40.27 14 LEU A N 1
ATOM 2538 C CA . LEU B 1 14 ? 156.283 152.214 143.526 1.00 40.27 14 LEU A CA 1
ATOM 2539 C C . LEU B 1 14 ? 157.539 151.599 142.925 1.00 40.27 14 LEU A C 1
ATOM 2540 O O . LEU B 1 14 ? 158.061 150.593 143.431 1.00 40.27 14 LEU A O 1
ATOM 2545 N N . GLU B 1 15 ? 158.068 152.217 141.874 1.00 42.20 15 GLU A N 1
ATOM 2546 C CA . GLU B 1 15 ? 159.313 151.755 141.273 1.00 42.20 15 GLU A CA 1
ATOM 2547 C C . GLU B 1 15 ? 160.422 151.961 142.290 1.00 42.20 15 GLU A C 1
ATOM 2548 O O . GLU B 1 15 ? 160.904 153.075 142.498 1.00 42.20 15 GLU A O 1
ATOM 2554 N N . GLY B 1 16 ? 160.833 150.869 142.917 1.00 41.97 16 GLY A N 1
ATOM 2555 C CA . GLY B 1 16 ? 161.815 150.874 143.976 1.00 41.97 16 GLY A CA 1
ATOM 2556 C C . GLY B 1 16 ? 161.373 149.956 145.093 1.00 41.97 16 GLY A C 1
ATOM 2557 O O . GLY B 1 16 ? 162.171 149.155 145.572 1.00 41.97 16 GLY A O 1
ATOM 2558 N N . MET B 1 17 ? 160.082 149.956 145.426 1.00 40.43 17 MET A N 1
ATOM 2559 C CA . MET B 1 17 ? 159.543 148.845 146.203 1.00 40.43 17 MET A CA 1
ATOM 2560 C C . MET B 1 17 ? 159.366 147.613 145.331 1.00 40.43 17 MET A C 1
ATOM 2561 O O . MET B 1 17 ? 159.684 146.493 145.754 1.00 40.43 17 MET A O 1
ATOM 2566 N N . LYS B 1 18 ? 158.882 147.820 144.103 1.00 39.60 18 LYS A N 1
ATOM 2567 C CA . LYS B 1 18 ? 158.751 146.730 143.145 1.00 39.60 18 LYS A CA 1
ATOM 2568 C C . LYS B 1 18 ? 160.098 146.123 142.777 1.00 39.60 18 LYS A C 1
ATOM 2569 O O . LYS B 1 18 ? 160.135 145.012 142.236 1.00 39.60 18 LYS A O 1
ATOM 2575 N N . ALA B 1 19 ? 161.201 146.823 143.050 1.00 39.75 19 ALA A N 1
ATOM 2576 C CA . ALA B 1 19 ? 162.538 146.289 142.834 1.00 39.75 19 ALA A CA 1
ATOM 2577 C C . ALA B 1 19 ? 163.219 145.816 144.110 1.00 39.75 19 ALA A C 1
ATOM 2578 O O . ALA B 1 19 ? 164.053 144.910 144.041 1.00 39.75 19 ALA A O 1
ATOM 2580 N N . PHE B 1 20 ? 162.890 146.405 145.262 1.00 34.94 20 PHE A N 1
ATOM 2581 C CA . PHE B 1 20 ? 163.404 145.909 146.532 1.00 34.94 20 PHE A CA 1
ATOM 2582 C C . PHE B 1 20 ? 162.815 144.548 146.866 1.00 34.94 20 PHE A C 1
ATOM 2583 O O . PHE B 1 20 ? 163.500 143.693 147.440 1.00 34.94 20 PHE A O 1
ATOM 2591 N N . CYS B 1 21 ? 161.543 144.325 146.522 1.00 37.45 21 CYS A N 1
ATOM 2592 C CA . CYS B 1 21 ? 160.950 143.010 146.741 1.00 37.45 21 CYS A CA 1
ATOM 2593 C C . CYS B 1 21 ? 161.637 141.945 145.893 1.00 37.45 21 CYS A C 1
ATOM 2594 O O . CYS B 1 21 ? 161.881 140.830 146.367 1.00 37.45 21 CYS A O 1
ATOM 2597 N N . ALA B 1 22 ? 161.963 142.271 144.644 1.00 40.56 22 ALA A N 1
ATOM 2598 C CA . ALA B 1 22 ? 162.580 141.329 143.720 1.00 40.56 22 ALA A CA 1
ATOM 2599 C C . ALA B 1 22 ? 164.083 141.178 143.928 1.00 40.56 22 ALA A C 1
ATOM 2600 O O . ALA B 1 22 ? 164.760 140.638 143.045 1.00 40.56 22 ALA A O 1
ATOM 2602 N N . ASN B 1 23 ? 164.616 141.653 145.053 1.00 43.41 23 ASN A N 1
ATOM 2603 C CA . ASN B 1 23 ? 166.029 141.525 145.409 1.00 43.41 23 ASN A CA 1
ATOM 2604 C C . ASN B 1 23 ? 166.953 142.194 144.397 1.00 43.41 23 ASN A C 1
ATOM 2605 O O . ASN B 1 23 ? 168.129 141.834 144.297 1.00 43.41 23 ASN A O 1
ATOM 2610 N N . SER B 1 24 ? 166.444 143.166 143.637 1.00 47.73 24 SER A N 1
ATOM 2611 C CA . SER B 1 24 ? 167.304 143.909 142.723 1.00 47.73 24 SER A CA 1
ATOM 2612 C C . SER B 1 24 ? 168.303 144.768 143.487 1.00 47.73 24 SER A C 1
ATOM 2613 O O . SER B 1 24 ? 169.446 144.942 143.048 1.00 47.73 24 SER A O 1
ATOM 2616 N N . LEU B 1 25 ? 167.891 145.313 144.627 1.00 47.86 25 LEU A N 1
ATOM 2617 C CA . LEU B 1 25 ? 168.763 146.136 145.454 1.00 47.86 25 LEU A CA 1
ATOM 2618 C C . LEU B 1 25 ? 169.653 145.239 146.309 1.00 47.86 25 LEU A C 1
ATOM 2619 O O . LEU B 1 25 ? 169.734 144.025 146.111 1.00 47.86 25 LEU A O 1
ATOM 2624 N N . ASP B 1 26 ? 170.343 145.841 147.274 1.00 46.36 26 ASP A N 1
ATOM 2625 C CA . ASP B 1 26 ? 171.147 145.080 148.217 1.00 46.36 26 ASP A CA 1
ATOM 2626 C C . ASP B 1 26 ? 170.253 144.201 149.087 1.00 46.36 26 ASP A C 1
ATOM 2627 O O . ASP B 1 26 ? 169.128 144.568 149.433 1.00 46.36 26 ASP A O 1
ATOM 2632 N N . LYS B 1 27 ? 170.765 143.025 149.435 1.00 44.62 27 LYS A N 1
ATOM 2633 C CA . LYS B 1 27 ? 170.000 142.069 150.219 1.00 44.62 27 LYS A CA 1
ATOM 2634 C C . LYS B 1 27 ? 170.071 142.420 151.705 1.00 44.62 27 LYS A C 1
ATOM 2635 O O . LYS B 1 27 ? 170.640 143.441 152.104 1.00 44.62 27 LYS A O 1
ATOM 2641 N N . ASN B 1 28 ? 169.475 141.557 152.529 1.00 43.91 28 ASN A N 1
ATOM 2642 C CA . ASN B 1 28 ? 169.467 141.707 153.987 1.00 43.91 28 ASN A CA 1
ATOM 2643 C C . ASN B 1 28 ? 168.867 143.046 154.414 1.00 43.91 28 ASN A C 1
ATOM 2644 O O . ASN B 1 28 ? 169.311 143.666 155.381 1.00 43.91 28 ASN A O 1
ATOM 2649 N N . TRP B 1 29 ? 167.844 143.491 153.684 1.00 39.85 29 TRP A N 1
ATOM 2650 C CA . TRP B 1 29 ? 167.043 144.660 154.043 1.00 39.85 29 TRP A CA 1
ATOM 2651 C C . TRP B 1 29 ? 165.608 144.192 154.240 1.00 39.85 29 TRP A C 1
ATOM 2652 O O . TRP B 1 29 ? 164.827 144.128 153.281 1.00 39.85 29 TRP A O 1
ATOM 2663 N N . PRO B 1 30 ? 165.226 143.826 155.464 1.00 37.32 30 PRO A N 1
ATOM 2664 C CA . PRO B 1 30 ? 163.853 143.390 155.746 1.00 37.32 30 PRO A CA 1
ATOM 2665 C C . PRO B 1 30 ? 162.931 144.526 156.187 1.00 37.32 30 PRO A C 1
ATOM 2666 O O . PRO B 1 30 ? 162.278 144.452 157.235 1.00 37.32 30 PRO A O 1
ATOM 2670 N N . ALA B 1 31 ? 162.860 145.587 155.387 1.00 34.86 31 ALA A N 1
ATOM 2671 C CA . ALA B 1 31 ? 162.065 146.749 155.767 1.00 34.86 31 ALA A CA 1
ATOM 2672 C C . ALA B 1 31 ? 161.820 147.623 154.546 1.00 34.86 31 ALA A C 1
ATOM 2673 O O . ALA B 1 31 ? 162.446 147.459 153.497 1.00 34.86 31 ALA A O 1
ATOM 2675 N N . ALA B 1 32 ? 160.889 148.559 154.708 1.00 35.58 32 ALA A N 1
ATOM 2676 C CA . ALA B 1 32 ? 160.570 149.592 153.728 1.00 35.58 32 ALA A CA 1
ATOM 2677 C C . ALA B 1 32 ? 159.642 150.588 154.415 1.00 35.58 32 ALA A C 1
ATOM 2678 O O . ALA B 1 32 ? 159.333 150.455 155.604 1.00 35.58 32 ALA A O 1
ATOM 2680 N N . LEU B 1 33 ? 159.197 151.592 153.660 1.00 36.46 33 LEU A N 1
ATOM 2681 C CA . LEU B 1 33 ? 158.256 152.573 154.183 1.00 36.46 33 LEU A CA 1
ATOM 2682 C C . LEU B 1 33 ? 157.588 153.288 153.019 1.00 36.46 33 LEU A C 1
ATOM 2683 O O . LEU B 1 33 ? 158.148 153.370 151.924 1.00 36.46 33 LEU A O 1
ATOM 2688 N N . LEU B 1 34 ? 156.379 153.799 153.265 1.00 36.33 34 LEU A N 1
ATOM 2689 C CA . LEU B 1 34 ? 155.636 154.542 152.253 1.00 36.33 34 LEU A CA 1
ATOM 2690 C C . LEU B 1 34 ? 155.365 155.983 152.658 1.00 36.33 34 LEU A C 1
ATOM 2691 O O . LEU B 1 34 ? 155.681 156.902 151.895 1.00 36.33 34 LEU A O 1
ATOM 2696 N N . GL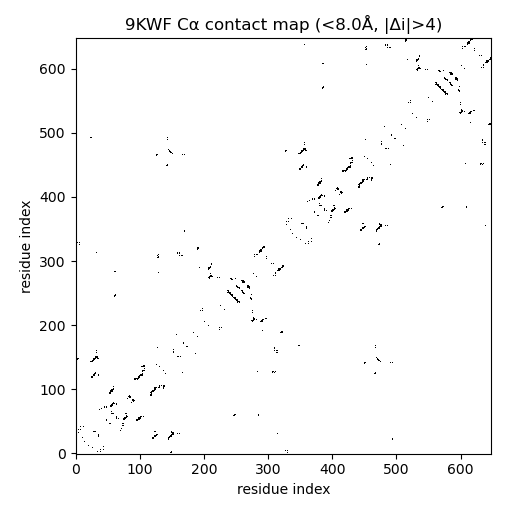N B 1 35 ? 154.771 156.206 153.833 1.00 35.56 35 GLN A N 1
ATOM 2697 C CA . GLN B 1 35 ? 154.582 157.538 154.414 1.00 35.56 35 GLN A CA 1
ATOM 2698 C C . GLN B 1 35 ? 153.780 158.456 153.484 1.00 35.56 35 GLN A C 1
ATOM 2699 O O . GLN B 1 35 ? 154.273 159.461 152.967 1.00 35.56 35 GLN A O 1
ATOM 2705 N N . GLY B 1 36 ? 152.517 158.077 153.280 1.00 38.34 36 GLY A N 1
ATOM 2706 C CA . GLY B 1 36 ? 151.554 158.929 152.620 1.00 38.34 36 GLY A CA 1
ATOM 2707 C C . GLY B 1 36 ? 150.673 159.644 153.630 1.00 38.34 36 GLY A C 1
ATOM 2708 O O . GLY B 1 36 ? 150.522 159.201 154.765 1.00 38.34 36 GLY A O 1
ATOM 2709 N N . TYR B 1 37 ? 150.105 160.779 153.219 1.00 35.35 37 TYR A N 1
ATOM 2710 C CA . TYR B 1 37 ? 149.342 161.585 154.169 1.00 35.35 37 TYR A CA 1
ATOM 2711 C C . TYR B 1 37 ? 147.840 161.329 154.117 1.00 35.35 37 TYR A C 1
ATOM 2712 O O . TYR B 1 37 ? 147.262 160.790 155.066 1.00 35.35 37 TYR A O 1
ATOM 2721 N N . ALA B 1 38 ? 147.213 161.700 153.003 1.00 36.04 38 ALA A N 1
ATOM 2722 C CA . ALA B 1 38 ? 145.776 161.557 152.787 1.00 36.04 38 ALA A CA 1
ATOM 2723 C C . ALA B 1 38 ? 145.466 161.983 151.360 1.00 36.04 38 ALA A C 1
ATOM 2724 O O . ALA B 1 38 ? 146.067 162.935 150.855 1.00 36.04 38 ALA A O 1
ATOM 2726 N N . GLY B 1 39 ? 144.539 161.301 150.697 1.00 39.23 39 GLY A N 1
ATOM 2727 C CA . GLY B 1 39 ? 144.312 161.531 149.289 1.00 39.23 39 GLY A CA 1
ATOM 2728 C C . GLY B 1 39 ? 145.429 161.047 148.391 1.00 39.23 39 GLY A C 1
ATOM 2729 O O . GLY B 1 39 ? 145.230 160.948 147.174 1.00 39.23 39 GLY A O 1
ATOM 2730 N N . THR B 1 40 ? 146.598 160.756 148.951 1.00 35.38 40 THR A N 1
ATOM 2731 C CA . THR B 1 40 ? 147.661 160.061 148.250 1.00 35.38 40 THR A CA 1
ATOM 2732 C C . THR B 1 40 ? 147.334 158.574 148.156 1.00 35.38 40 THR A C 1
ATOM 2733 O O . THR B 1 40 ? 146.452 158.059 148.848 1.00 35.38 40 THR A O 1
ATOM 2737 N N . GLY B 1 41 ? 148.063 157.879 147.290 1.00 36.85 41 GLY A N 1
ATOM 2738 C CA . GLY B 1 41 ? 147.821 156.464 147.106 1.00 36.85 41 GLY A CA 1
ATOM 2739 C C . GLY B 1 41 ? 148.432 155.600 148.186 1.00 36.85 41 GLY A C 1
ATOM 2740 O O . GLY B 1 41 ? 148.957 154.521 147.899 1.00 36.85 41 GLY A O 1
ATOM 2741 N N . LYS B 1 42 ? 148.352 156.051 149.441 1.00 35.98 42 LYS A N 1
ATOM 2742 C CA . LYS B 1 42 ? 148.892 155.266 150.546 1.00 35.98 42 LYS A CA 1
ATOM 2743 C C . LYS B 1 42 ? 148.185 153.924 150.671 1.00 35.98 42 LYS A C 1
ATOM 2744 O O . LYS B 1 42 ? 148.751 152.973 151.221 1.00 35.98 42 LYS A O 1
ATOM 2750 N N . THR B 1 43 ? 146.952 153.827 150.167 1.00 35.33 43 THR A N 1
ATOM 2751 C CA . THR B 1 43 ? 146.218 152.569 150.124 1.00 35.33 43 THR A CA 1
ATOM 2752 C C . THR B 1 43 ? 145.682 152.307 148.717 1.00 35.33 43 THR A C 1
ATOM 2753 O O . THR B 1 43 ? 144.799 151.465 148.531 1.00 35.33 43 THR A O 1
ATOM 2757 N N . THR B 1 44 ? 146.208 153.012 147.716 1.00 35.19 44 THR A N 1
ATOM 2758 C CA . THR B 1 44 ? 145.812 152.828 146.327 1.00 35.19 44 THR A CA 1
ATOM 2759 C C . THR B 1 44 ? 146.908 152.190 145.488 1.00 35.19 44 THR A C 1
ATOM 2760 O O . THR B 1 44 ? 146.638 151.258 144.724 1.00 35.19 44 THR A O 1
ATOM 2764 N N . LEU B 1 45 ? 148.152 152.663 145.615 1.00 36.04 45 LEU A N 1
ATOM 2765 C CA . LEU B 1 45 ? 149.254 152.030 144.899 1.00 36.04 45 LEU A CA 1
ATOM 2766 C C . LEU B 1 45 ? 149.532 150.621 145.407 1.00 36.04 45 LEU A C 1
ATOM 2767 O O . LEU B 1 45 ? 150.161 149.830 144.694 1.00 36.04 45 LEU A O 1
ATOM 2772 N N . LEU B 1 46 ? 149.084 150.297 146.624 1.00 35.50 46 LEU A N 1
ATOM 2773 C CA . LEU B 1 46 ? 149.247 148.941 147.132 1.00 35.50 46 LEU A CA 1
ATOM 2774 C C . LEU B 1 46 ? 148.496 147.931 146.282 1.00 35.50 46 LEU A C 1
ATOM 2775 O O . LEU B 1 46 ? 148.951 146.793 146.134 1.00 35.50 46 LEU A O 1
ATOM 2780 N N . GLY B 1 47 ? 147.347 148.315 145.725 1.00 37.48 47 GLY A N 1
ATOM 2781 C CA . GLY B 1 47 ? 146.648 147.416 144.823 1.00 37.48 47 GLY A CA 1
ATOM 2782 C C . GLY B 1 47 ? 147.488 147.052 143.616 1.00 37.48 47 GLY A C 1
ATOM 2783 O O . GLY B 1 47 ? 147.602 145.880 143.251 1.00 37.48 47 GLY A O 1
ATOM 2784 N N . VAL B 1 48 ? 148.109 148.058 142.995 1.00 37.91 48 VAL A N 1
ATOM 2785 C CA . VAL B 1 48 ? 148.980 147.807 141.848 1.00 37.91 48 VAL A CA 1
ATOM 2786 C C . VAL B 1 48 ? 150.174 146.959 142.262 1.00 37.91 48 VAL A C 1
ATOM 2787 O O . VAL B 1 48 ? 150.572 146.031 141.549 1.00 37.91 48 VAL A O 1
ATOM 2791 N N . LEU B 1 49 ? 150.766 147.266 143.420 1.00 37.75 49 LEU A N 1
ATOM 2792 C CA . LEU B 1 49 ? 151.930 146.516 143.882 1.00 37.75 49 LEU A CA 1
ATOM 2793 C C . LEU B 1 49 ? 151.591 145.046 144.097 1.00 37.75 49 LEU A C 1
ATOM 2794 O O . LEU B 1 49 ? 152.319 144.154 143.643 1.00 37.75 49 LEU A O 1
ATOM 2799 N N . VAL B 1 50 ? 150.480 144.775 144.784 1.00 35.69 50 VAL A N 1
ATOM 2800 C CA . VAL B 1 50 ? 150.091 143.398 145.070 1.00 35.69 50 VAL A CA 1
ATOM 2801 C C . VAL B 1 50 ? 149.702 142.673 143.788 1.00 35.69 50 VAL A C 1
ATOM 2802 O O . VAL B 1 50 ? 150.010 141.489 143.615 1.00 35.69 50 VAL A O 1
ATOM 2806 N N . SER B 1 51 ? 149.028 143.366 142.865 1.00 39.33 51 SER A N 1
ATOM 2807 C CA . SER B 1 51 ? 148.693 142.747 141.587 1.00 39.33 51 SER A CA 1
ATOM 2808 C C . SER B 1 51 ? 149.948 142.357 140.818 1.00 39.33 51 SER A C 1
ATOM 2809 O O . SER B 1 51 ? 150.032 141.251 140.269 1.00 39.33 51 SER A O 1
ATOM 2812 N N . SER B 1 52 ? 150.940 143.249 140.777 1.00 39.30 52 SER A N 1
ATOM 2813 C CA . SER B 1 52 ? 152.189 142.935 140.092 1.00 39.30 52 SER A CA 1
ATOM 2814 C C . SER B 1 52 ? 152.913 141.776 140.764 1.00 39.30 52 SER A C 1
ATOM 2815 O O . SER B 1 52 ? 153.442 140.887 140.086 1.00 39.30 52 SER A O 1
ATOM 2818 N N . LEU B 1 53 ? 152.949 141.769 142.099 1.00 38.54 53 LEU A N 1
ATOM 2819 C CA . LEU B 1 53 ? 153.664 140.712 142.813 1.00 38.54 53 LEU A CA 1
ATOM 2820 C C . LEU B 1 53 ? 152.991 139.356 142.624 1.00 38.54 53 LEU A C 1
ATOM 2821 O O . LEU B 1 53 ? 153.675 138.339 142.463 1.00 38.54 53 LEU A O 1
ATOM 2826 N N . VAL B 1 54 ? 151.657 139.318 142.649 1.00 40.99 54 VAL A N 1
ATOM 2827 C CA . VAL B 1 54 ? 150.944 138.071 142.378 1.00 40.99 54 VAL A CA 1
ATOM 2828 C C . VAL B 1 54 ? 151.188 137.624 140.943 1.00 40.99 54 VAL A C 1
ATOM 2829 O O . VAL B 1 54 ? 151.424 136.439 140.679 1.00 40.99 54 VAL A O 1
ATOM 2833 N N . GLU B 1 55 ? 151.135 138.564 139.994 1.00 46.33 55 GLU A N 1
ATOM 2834 C CA . GLU B 1 55 ? 151.443 138.227 138.610 1.00 46.33 55 GLU A CA 1
ATOM 2835 C C . GLU B 1 55 ? 152.884 137.752 138.460 1.00 46.33 55 GLU A C 1
ATOM 2836 O O . GLU B 1 55 ? 153.183 136.941 137.578 1.00 46.33 55 GLU A O 1
ATOM 2842 N N . LYS B 1 56 ? 153.784 138.235 139.320 1.00 44.50 56 LYS A N 1
ATOM 2843 C CA . LYS B 1 56 ? 155.172 137.795 139.302 1.00 44.50 56 LYS A CA 1
ATOM 2844 C C . LYS B 1 56 ? 155.351 136.384 139.843 1.00 44.50 56 LYS A C 1
ATOM 2845 O O . LYS B 1 56 ? 156.418 135.794 139.643 1.00 44.50 56 LYS A O 1
ATOM 2851 N N . GLY B 1 57 ? 154.348 135.831 140.517 1.00 42.60 57 GLY A N 1
ATOM 2852 C CA . GLY B 1 57 ? 154.439 134.501 141.078 1.00 42.60 57 GLY A CA 1
ATOM 2853 C C . GLY B 1 57 ? 154.806 134.433 142.542 1.00 42.60 57 GLY A C 1
ATOM 2854 O O . GLY B 1 57 ? 155.072 133.334 143.044 1.00 42.60 57 GLY A O 1
ATOM 2855 N N . TYR B 1 58 ? 154.829 135.562 143.242 1.00 40.23 58 TYR A N 1
ATOM 2856 C CA . TYR B 1 58 ? 155.185 135.580 144.652 1.00 40.23 58 TYR A CA 1
ATOM 2857 C C . TYR B 1 58 ? 154.032 135.042 145.497 1.00 40.23 58 TYR A C 1
ATOM 2858 O O . TYR B 1 58 ? 153.002 134.593 144.987 1.00 40.23 58 TYR A O 1
ATOM 2867 N N . LYS B 1 59 ? 154.213 135.090 146.815 1.00 34.73 59 LYS A N 1
ATOM 2868 C CA . LYS B 1 59 ? 153.182 134.710 147.781 1.00 34.73 59 LYS A CA 1
ATOM 2869 C C . LYS B 1 59 ? 153.057 135.874 148.755 1.00 34.73 59 LYS A C 1
ATOM 2870 O O . LYS B 1 59 ? 153.717 135.898 149.796 1.00 34.73 59 LYS A O 1
ATOM 2876 N N . VAL B 1 60 ? 152.213 136.834 148.414 1.00 34.25 60 VAL A N 1
ATOM 2877 C CA . VAL B 1 60 ? 152.083 138.068 149.178 1.00 34.25 60 VAL A CA 1
ATOM 2878 C C . VAL B 1 60 ? 150.994 137.909 150.224 1.00 34.25 60 VAL A C 1
ATOM 2879 O O . VAL B 1 60 ? 150.046 137.136 150.061 1.00 34.25 60 VAL A O 1
ATOM 2883 N N . ALA B 1 61 ? 151.135 138.653 151.317 1.00 30.03 61 ALA A N 1
ATOM 2884 C CA . ALA B 1 61 ? 150.130 138.707 152.368 1.00 30.03 61 ALA A CA 1
ATOM 2885 C C . ALA B 1 61 ? 149.862 140.160 152.717 1.00 30.03 61 ALA A C 1
ATOM 2886 O O . ALA B 1 61 ? 150.798 140.915 152.996 1.00 30.03 61 ALA A O 1
ATOM 2888 N N . VAL B 1 62 ? 148.591 140.548 152.697 1.00 32.17 62 VAL A N 1
ATOM 2889 C CA . VAL B 1 62 ? 148.165 141.880 153.105 1.00 32.17 62 VAL A CA 1
ATOM 2890 C C . VAL B 1 62 ? 147.675 141.781 154.542 1.00 32.17 62 VAL A C 1
ATOM 2891 O O . VAL B 1 62 ? 146.769 140.994 154.844 1.00 32.17 62 VAL A O 1
ATOM 2895 N N . THR B 1 63 ? 148.273 142.568 155.428 1.00 31.61 63 THR A N 1
ATOM 2896 C CA . THR B 1 63 ? 148.067 142.414 156.858 1.00 31.61 63 THR A CA 1
ATOM 2897 C C . THR B 1 63 ? 147.790 143.769 157.492 1.00 31.61 63 THR A C 1
ATOM 2898 O O . THR B 1 63 ? 148.234 144.806 156.996 1.00 31.61 63 THR A O 1
ATOM 2902 N N . ALA B 1 64 ? 147.039 143.749 158.591 1.00 35.42 64 ALA A N 1
ATOM 2903 C CA . ALA B 1 64 ? 146.698 144.952 159.333 1.00 35.42 64 ALA A CA 1
ATOM 2904 C C . ALA B 1 64 ? 146.672 144.612 160.813 1.00 35.42 64 ALA A C 1
ATOM 2905 O O . ALA B 1 64 ? 146.467 143.447 161.173 1.00 35.42 64 ALA A O 1
ATOM 2907 N N . PRO B 1 65 ? 146.879 145.594 161.697 1.00 38.53 65 PRO A N 1
ATOM 2908 C CA . PRO B 1 65 ? 146.857 145.301 163.139 1.00 38.53 65 PRO A CA 1
ATOM 2909 C C . PRO B 1 65 ? 145.464 145.080 163.702 1.00 38.53 65 PRO A C 1
ATOM 2910 O O . PRO B 1 65 ? 145.348 144.551 164.815 1.00 38.53 65 PRO A O 1
ATOM 2914 N N . THR B 1 66 ? 144.410 145.465 162.987 1.00 43.71 66 THR A N 1
ATOM 2915 C CA . THR B 1 66 ? 143.045 145.332 163.469 1.00 43.71 66 THR A CA 1
ATOM 2916 C C . THR B 1 66 ? 142.206 144.599 162.433 1.00 43.71 66 THR A C 1
ATOM 2917 O O . THR B 1 66 ? 142.521 144.586 161.240 1.00 43.71 66 THR A O 1
ATOM 2921 N N . ASN B 1 67 ? 141.122 143.982 162.908 1.00 49.44 67 ASN A N 1
ATOM 2922 C CA . ASN B 1 67 ? 140.282 143.190 162.016 1.00 49.44 67 ASN A CA 1
ATOM 2923 C C . ASN B 1 67 ? 139.452 144.071 161.089 1.00 49.44 67 ASN A C 1
ATOM 2924 O O . ASN B 1 67 ? 139.178 143.680 159.950 1.00 49.44 67 ASN A O 1
ATOM 2929 N N . LYS B 1 68 ? 139.039 145.253 161.551 1.00 46.96 68 LYS A N 1
ATOM 2930 C CA . LYS B 1 68 ? 138.288 146.159 160.686 1.00 46.96 68 LYS A CA 1
ATOM 2931 C C . LYS B 1 68 ? 139.143 146.651 159.523 1.00 46.96 68 LYS A C 1
ATOM 2932 O O . LYS B 1 68 ? 138.659 146.757 158.388 1.00 46.96 68 LYS A O 1
ATOM 2938 N N . ALA B 1 69 ? 140.414 146.963 159.788 1.00 43.81 69 ALA A N 1
ATOM 2939 C CA . ALA B 1 69 ? 141.291 147.456 158.734 1.00 43.81 69 ALA A CA 1
ATOM 2940 C C . ALA B 1 69 ? 141.496 146.406 157.649 1.00 43.81 69 ALA A C 1
ATOM 2941 O O . ALA B 1 69 ? 141.415 146.707 156.455 1.00 43.81 69 ALA A O 1
ATOM 2943 N N . VAL B 1 70 ? 141.751 145.157 158.046 1.00 44.40 70 VAL A N 1
ATOM 2944 C CA . VAL B 1 70 ? 141.933 144.106 157.050 1.00 44.40 70 VAL A CA 1
ATOM 2945 C C . VAL B 1 70 ? 140.609 143.770 156.372 1.00 44.40 70 VAL A C 1
ATOM 2946 O O . VAL B 1 70 ? 140.586 143.399 155.193 1.00 44.40 70 VAL A O 1
ATOM 2950 N N . SER B 1 71 ? 139.488 143.904 157.088 1.00 45.00 71 SER A N 1
ATOM 2951 C CA . SER B 1 71 ? 138.186 143.711 156.459 1.00 45.00 71 SER A CA 1
ATOM 2952 C C . SER B 1 71 ? 137.963 144.725 155.345 1.00 45.00 71 SER A C 1
ATOM 2953 O O . SER B 1 71 ? 137.439 144.385 154.279 1.00 45.00 71 SER A O 1
ATOM 2956 N N . VAL B 1 72 ? 138.346 145.979 155.585 1.00 42.98 72 VAL A N 1
ATOM 2957 C CA . VAL B 1 72 ? 138.307 146.983 154.524 1.00 42.98 72 VAL A CA 1
ATOM 2958 C C . VAL B 1 72 ? 139.274 146.611 153.407 1.00 42.98 72 VAL A C 1
ATOM 2959 O O . VAL B 1 72 ? 138.937 146.685 152.217 1.00 42.98 72 VAL A O 1
ATOM 2963 N N . LEU B 1 73 ? 140.487 146.188 153.774 1.00 43.02 73 LEU A N 1
ATOM 2964 C CA . LEU B 1 73 ? 141.505 145.850 152.784 1.00 43.02 73 LEU A CA 1
ATOM 2965 C C . LEU B 1 73 ? 141.053 144.725 151.864 1.00 43.02 73 LEU A C 1
ATOM 2966 O O . LEU B 1 73 ? 141.480 144.666 150.705 1.00 43.02 73 LEU A O 1
ATOM 2971 N N . MET B 1 74 ? 140.207 143.820 152.362 1.00 45.12 74 MET A N 1
ATOM 2972 C CA . MET B 1 74 ? 139.671 142.765 151.506 1.00 45.12 74 MET A CA 1
ATOM 2973 C C . MET B 1 74 ? 138.950 143.355 150.302 1.00 45.12 74 MET A C 1
ATOM 2974 O O . MET B 1 74 ? 139.137 142.896 149.169 1.00 45.12 74 MET A O 1
ATOM 2979 N N . GLU B 1 75 ? 138.120 144.374 150.527 1.00 47.03 75 GLU A N 1
ATOM 2980 C CA . GLU B 1 75 ? 137.474 145.055 149.413 1.00 47.03 75 GLU A CA 1
ATOM 2981 C C . GLU B 1 75 ? 138.473 145.893 148.626 1.00 47.03 75 GLU A C 1
ATOM 2982 O O . GLU B 1 75 ? 138.423 145.930 147.392 1.00 47.03 75 GLU A O 1
ATOM 2988 N N . LYS B 1 76 ? 139.387 146.577 149.322 1.00 45.35 76 LYS A N 1
ATOM 2989 C CA . LYS B 1 76 ? 140.365 147.409 148.624 1.00 45.35 76 LYS A CA 1
ATOM 2990 C C . LYS B 1 76 ? 141.354 146.567 147.827 1.00 45.35 76 LYS A C 1
ATOM 2991 O O . LYS B 1 76 ? 141.697 146.916 146.693 1.00 45.35 76 LYS A O 1
ATOM 2997 N N . VAL B 1 77 ? 141.820 145.463 148.396 1.00 42.26 77 VAL A N 1
ATOM 2998 C CA . VAL B 1 77 ? 142.806 144.598 147.761 1.00 42.26 77 VAL A CA 1
ATOM 2999 C C . VAL B 1 77 ? 142.176 143.228 147.542 1.00 42.26 77 VAL A C 1
ATOM 3000 O O . VAL B 1 77 ? 142.169 142.386 148.441 1.00 42.26 77 VAL A O 1
ATOM 3004 N N . PRO B 1 78 ? 141.636 142.970 146.352 1.00 43.78 78 PRO A N 1
ATOM 3005 C CA . PRO B 1 78 ? 141.058 141.653 146.049 1.00 43.78 78 PRO A CA 1
ATOM 3006 C C . PRO B 1 78 ? 142.021 140.653 145.423 1.00 43.78 78 PRO A C 1
ATOM 3007 O O . PRO B 1 78 ? 141.561 139.615 144.937 1.00 43.78 78 PRO A O 1
ATOM 3011 N N . ASP B 1 79 ? 143.327 140.926 145.417 1.00 41.29 79 ASP A N 1
ATOM 3012 C CA . ASP B 1 79 ? 144.297 140.046 144.782 1.00 41.29 79 ASP A CA 1
ATOM 3013 C C . ASP B 1 79 ? 145.301 139.436 145.748 1.00 41.29 79 ASP A C 1
ATOM 3014 O O . ASP B 1 79 ? 146.168 138.672 145.309 1.00 41.29 79 ASP A O 1
ATOM 3019 N N . ALA B 1 80 ? 145.217 139.737 147.041 1.00 38.75 80 ALA A N 1
ATOM 3020 C CA . ALA B 1 80 ? 146.151 139.184 148.010 1.00 38.75 80 ALA A CA 1
ATOM 3021 C C . ALA B 1 80 ? 145.800 137.720 148.274 1.00 38.75 80 ALA A C 1
ATOM 3022 O O . ALA B 1 80 ? 144.926 137.139 147.626 1.00 38.75 80 ALA A O 1
ATOM 3024 N N . SER B 1 81 ? 146.479 137.102 149.238 1.00 35.42 81 SER A N 1
ATOM 3025 C CA . SER B 1 81 ? 146.311 135.671 149.453 1.00 35.42 81 SER A CA 1
ATOM 3026 C C . SER B 1 81 ? 145.919 135.331 150.886 1.00 35.42 81 SER A C 1
ATOM 3027 O O . SER B 1 81 ? 145.135 134.405 151.112 1.00 35.42 81 SER A O 1
ATOM 3030 N N . CYS B 1 82 ? 146.454 136.063 151.860 1.00 33.92 82 CYS A N 1
ATOM 3031 C CA . CYS B 1 82 ? 146.304 135.704 153.266 1.00 33.92 82 CYS A CA 1
ATOM 3032 C C . CYS B 1 82 ? 145.949 136.919 154.114 1.00 33.92 82 CYS A C 1
ATOM 3033 O O . CYS B 1 82 ? 146.619 137.227 155.101 1.00 33.92 82 CYS A O 1
ATOM 3036 N N . HIS B 1 83 ? 144.907 137.654 153.712 1.00 36.39 83 HIS A N 1
ATOM 3037 C CA . HIS B 1 83 ? 144.379 138.730 154.545 1.00 36.39 83 HIS A CA 1
ATOM 3038 C C . HIS B 1 83 ? 144.184 138.246 155.976 1.00 36.39 83 HIS A C 1
ATOM 3039 O O . HIS B 1 83 ? 143.366 137.358 156.228 1.00 36.39 83 HIS A O 1
ATOM 3046 N N . ALA B 1 84 ? 144.925 138.823 156.917 1.00 32.97 84 ALA A N 1
ATOM 3047 C CA . ALA B 1 84 ? 144.886 138.357 158.295 1.00 32.97 84 ALA A CA 1
ATOM 3048 C C . ALA B 1 84 ? 145.361 139.478 159.206 1.00 32.97 84 ALA A C 1
ATOM 3049 O O . ALA B 1 84 ? 145.912 140.482 158.755 1.00 32.97 84 ALA A O 1
ATOM 3051 N N . THR B 1 85 ? 145.119 139.296 160.501 1.00 38.13 85 THR A N 1
ATOM 3052 C CA . THR B 1 85 ? 145.644 140.210 161.499 1.00 38.13 85 THR A CA 1
ATOM 3053 C C . THR B 1 85 ? 147.151 140.004 161.648 1.00 38.13 85 THR A C 1
ATOM 3054 O O . THR B 1 85 ? 147.700 138.956 161.299 1.00 38.13 85 THR A O 1
ATOM 3058 N N . ILE B 1 86 ? 147.827 141.033 162.166 1.00 38.22 86 ILE A N 1
ATOM 3059 C CA . ILE B 1 86 ? 149.264 140.934 162.406 1.00 38.22 86 ILE A CA 1
ATOM 3060 C C . ILE B 1 86 ? 149.575 139.853 163.432 1.00 38.22 86 ILE A C 1
ATOM 3061 O O . ILE B 1 86 ? 150.670 139.278 163.424 1.00 38.22 86 ILE A O 1
ATOM 3066 N N . HIS B 1 87 ? 148.630 139.551 164.324 1.00 40.28 87 HIS A N 1
ATOM 3067 C CA . HIS B 1 87 ? 148.832 138.484 165.294 1.00 40.28 87 HIS A CA 1
ATOM 3068 C C . HIS B 1 87 ? 148.560 137.103 164.714 1.00 40.28 87 HIS A C 1
ATOM 3069 O O . HIS B 1 87 ? 148.980 136.104 165.311 1.00 40.28 87 HIS A O 1
ATOM 3076 N N . SER B 1 88 ? 147.877 137.020 163.575 1.00 39.07 88 SER A N 1
ATOM 3077 C CA . SER B 1 88 ? 147.525 135.734 162.990 1.00 39.07 88 SER A CA 1
ATOM 3078 C C . SER B 1 88 ? 148.535 135.243 161.965 1.00 39.07 88 SER A C 1
ATOM 3079 O O . SER B 1 88 ? 148.569 134.040 161.680 1.00 39.07 88 SER A O 1
ATOM 3082 N N . LEU B 1 89 ? 149.354 136.133 161.404 1.00 37.90 89 LEU A N 1
ATOM 3083 C CA . LEU B 1 89 ? 150.391 135.710 160.473 1.00 37.90 89 LEU A CA 1
ATOM 3084 C C . LEU B 1 89 ? 151.648 135.229 161.180 1.00 37.90 89 LEU A C 1
ATOM 3085 O O . LEU B 1 89 ? 152.569 134.748 160.511 1.00 37.90 89 LEU A O 1
ATOM 3090 N N . LEU B 1 90 ? 151.708 135.352 162.503 1.00 41.67 90 LEU A N 1
ATOM 3091 C CA . LEU B 1 90 ? 152.842 134.877 163.278 1.00 41.67 90 LEU A CA 1
ATOM 3092 C C . LEU B 1 90 ? 152.425 134.087 164.509 1.00 41.67 90 LEU A C 1
ATOM 3093 O O . LEU B 1 90 ? 153.298 133.627 165.252 1.00 41.67 90 LEU A O 1
ATOM 3098 N N . GLY B 1 91 ? 151.128 133.916 164.746 1.00 45.92 91 GLY A N 1
ATOM 3099 C CA . GLY B 1 91 ? 150.675 133.171 165.903 1.00 45.92 91 GLY A CA 1
ATOM 3100 C C . GLY B 1 91 ? 150.924 133.847 167.228 1.00 45.92 91 GLY A C 1
ATOM 3101 O O . GLY B 1 91 ? 151.012 133.166 168.252 1.00 45.92 91 GLY A O 1
ATOM 3102 N N . LEU B 1 92 ? 151.043 135.171 167.241 1.00 45.75 92 LEU A N 1
ATOM 3103 C CA . LEU B 1 92 ? 151.329 135.908 168.462 1.00 45.75 92 LEU A CA 1
ATOM 3104 C C . LEU B 1 92 ? 150.043 136.221 169.212 1.00 45.75 92 LEU A C 1
ATOM 3105 O O . LEU B 1 92 ? 148.998 136.470 168.606 1.00 45.75 92 LEU A O 1
ATOM 3110 N N . ALA B 1 93 ? 150.128 136.205 170.539 1.00 54.07 93 ALA A N 1
ATOM 3111 C CA . ALA B 1 93 ? 148.985 136.514 171.389 1.00 54.07 93 ALA A CA 1
ATOM 3112 C C . ALA B 1 93 ? 149.450 136.913 172.784 1.00 54.07 93 ALA A C 1
ATOM 3113 O O . ALA B 1 93 ? 150.475 136.435 173.266 1.00 54.07 93 ALA A O 1
ATOM 3115 N N . GLY B 1 107 ? 148.047 130.964 166.898 1.00 52.10 107 GLY A N 1
ATOM 3116 C CA . GLY B 1 107 ? 148.256 129.534 166.766 1.00 52.10 107 GLY A CA 1
ATOM 3117 C C . GLY B 1 107 ? 149.666 129.174 166.342 1.00 52.10 107 GLY A C 1
ATOM 3118 O O . GLY B 1 107 ? 150.565 129.062 167.172 1.00 52.10 107 GLY A O 1
ATOM 3119 N N . THR B 1 108 ? 149.857 128.992 165.038 1.00 50.77 108 THR A N 1
ATOM 3120 C CA . THR B 1 108 ? 151.154 128.654 164.468 1.00 50.77 108 THR A CA 1
ATOM 3121 C C . THR B 1 108 ? 151.539 129.698 163.432 1.00 50.77 108 THR A C 1
ATOM 3122 O O . THR B 1 108 ? 150.691 130.179 162.675 1.00 50.77 108 THR A O 1
ATOM 3126 N N . SER B 1 109 ? 152.822 130.047 163.402 1.00 47.04 109 SER A N 1
ATOM 3127 C CA . SER B 1 109 ? 153.314 131.080 162.502 1.00 47.04 109 SER A CA 1
ATOM 3128 C C . SER B 1 109 ? 153.380 130.537 161.079 1.00 47.04 109 SER A C 1
ATOM 3129 O O . SER B 1 109 ? 154.080 129.555 160.813 1.00 47.04 109 SER A O 1
ATOM 3132 N N . CYS B 1 110 ? 152.651 131.177 160.168 1.00 41.90 110 CYS A N 1
ATOM 3133 C CA . CYS B 1 110 ? 152.662 130.826 158.756 1.00 41.90 110 CYS A CA 1
ATOM 3134 C C . CYS B 1 110 ? 153.464 131.812 157.919 1.00 41.90 110 CYS A C 1
ATOM 3135 O O . CYS B 1 110 ? 153.347 131.804 156.689 1.00 41.90 110 CYS A O 1
ATOM 3138 N N . VAL B 1 111 ? 154.275 132.658 158.558 1.00 39.51 111 VAL A N 1
ATOM 3139 C CA . VAL B 1 111 ? 154.926 133.757 157.847 1.00 39.51 111 VAL A CA 1
ATOM 3140 C C . VAL B 1 111 ? 155.942 133.232 156.837 1.00 39.51 111 VAL A C 1
ATOM 3141 O O . VAL B 1 111 ? 156.075 133.780 155.737 1.00 39.51 111 VAL A O 1
ATOM 3145 N N . ASN B 1 112 ? 156.663 132.161 157.181 1.00 39.21 112 ASN A N 1
ATOM 3146 C CA . ASN B 1 112 ? 157.704 131.655 156.291 1.00 39.21 112 ASN A CA 1
ATOM 3147 C C . ASN B 1 112 ? 157.148 131.159 154.962 1.00 39.21 112 ASN A C 1
ATOM 3148 O O . ASN B 1 112 ? 157.903 131.060 153.989 1.00 39.21 112 ASN A O 1
ATOM 3153 N N . ASP B 1 113 ? 155.854 130.847 154.894 1.00 38.64 113 ASP A N 1
ATOM 3154 C CA . ASP B 1 113 ? 155.264 130.397 153.640 1.00 38.64 113 ASP A CA 1
ATOM 3155 C C . ASP B 1 113 ? 155.126 131.516 152.617 1.00 38.64 113 ASP A C 1
ATOM 3156 O O . ASP B 1 113 ? 154.833 131.229 151.452 1.00 38.64 113 ASP A O 1
ATOM 3161 N N . PHE B 1 114 ? 155.330 132.766 153.015 1.00 36.09 114 PHE A N 1
ATOM 3162 C CA . PHE B 1 114 ? 155.144 133.914 152.141 1.00 36.09 114 PHE A CA 1
ATOM 3163 C C . PHE B 1 114 ? 156.489 134.505 151.745 1.00 36.09 114 PHE A C 1
ATOM 3164 O O . PHE B 1 114 ? 157.483 134.373 152.464 1.00 36.09 114 PHE A O 1
ATOM 3172 N N . ASP B 1 115 ? 156.511 135.155 150.584 1.00 36.99 115 ASP A N 1
ATOM 3173 C CA . ASP B 1 115 ? 157.708 135.819 150.089 1.00 36.99 115 ASP A CA 1
ATOM 3174 C C . ASP B 1 115 ? 157.709 137.318 150.343 1.00 36.99 115 ASP A C 1
ATOM 3175 O O . ASP B 1 115 ? 158.780 137.903 150.532 1.00 36.99 115 ASP A O 1
ATOM 3180 N N . VAL B 1 116 ? 156.539 137.953 150.351 1.00 34.88 116 VAL A N 1
ATOM 3181 C CA . VAL B 1 116 ? 156.405 139.381 150.613 1.00 34.88 116 VAL A CA 1
ATOM 3182 C C . VAL B 1 116 ? 155.286 139.579 151.625 1.00 34.88 116 VAL A C 1
ATOM 3183 O O . VAL B 1 116 ? 154.204 139.001 151.479 1.00 34.88 116 VAL A O 1
ATOM 3187 N N . VAL B 1 117 ? 155.545 140.390 152.645 1.00 30.62 117 VAL A N 1
ATOM 3188 C CA . VAL B 1 117 ? 154.546 140.750 153.645 1.00 30.62 117 VAL A CA 1
ATOM 3189 C C . VAL B 1 117 ? 154.323 142.252 153.552 1.00 30.62 117 VAL A C 1
ATOM 3190 O O . VAL B 1 117 ? 155.278 143.031 153.643 1.00 30.62 117 VAL A O 1
ATOM 3194 N N . ILE B 1 118 ? 153.070 142.655 153.367 1.00 30.54 118 ILE A N 1
ATOM 3195 C CA . ILE B 1 118 ? 152.702 144.056 153.199 1.00 30.54 118 ILE A CA 1
ATOM 3196 C C . ILE B 1 118 ? 151.847 144.448 154.396 1.00 30.54 118 ILE A C 1
ATOM 3197 O O . ILE B 1 118 ? 150.635 144.210 154.416 1.00 30.54 118 ILE A O 1
ATOM 3202 N N . VAL B 1 119 ? 152.472 145.052 155.398 1.00 31.96 119 VAL A N 1
ATOM 3203 C CA . VAL B 1 119 ? 151.750 145.524 156.571 1.00 31.96 119 VAL A CA 1
ATOM 3204 C C . VAL B 1 119 ? 151.084 146.854 156.243 1.00 31.96 119 VAL A C 1
ATOM 3205 O O . VAL B 1 119 ? 151.536 147.602 155.369 1.00 31.96 119 VAL A O 1
ATOM 3209 N N . ASP B 1 120 ? 149.990 147.152 156.941 1.00 38.83 120 ASP A N 1
ATOM 3210 C CA . ASP B 1 120 ? 149.171 148.322 156.667 1.00 38.83 120 ASP A CA 1
ATOM 3211 C C . ASP B 1 120 ? 148.721 148.972 157.968 1.00 38.83 120 ASP A C 1
ATOM 3212 O O . ASP B 1 120 ? 148.674 148.330 159.017 1.00 38.83 120 ASP A O 1
ATOM 3217 N N . GLU B 1 121 ? 148.373 150.260 157.874 1.00 41.45 121 GLU A N 1
ATOM 3218 C CA . GLU B 1 121 ? 148.115 151.111 159.040 1.00 41.45 121 GLU A CA 1
ATOM 3219 C C . GLU B 1 121 ? 149.132 150.849 160.151 1.00 41.45 121 GLU A C 1
ATOM 3220 O O . GLU B 1 121 ? 148.802 150.430 161.260 1.00 41.45 121 GLU A O 1
ATOM 3226 N N . CYS B 1 122 ? 150.394 151.112 159.823 1.00 41.66 122 CYS A N 1
ATOM 3227 C CA . CYS B 1 122 ? 151.502 150.893 160.742 1.00 41.66 122 CYS A CA 1
ATOM 3228 C C . CYS B 1 122 ? 151.725 152.055 161.698 1.00 41.66 122 CYS A C 1
ATOM 3229 O O . CYS B 1 122 ? 152.642 151.986 162.524 1.00 41.66 122 CYS A O 1
ATOM 3232 N N . SER B 1 123 ? 150.922 153.118 161.607 1.00 39.84 123 SER A N 1
ATOM 3233 C CA . SER B 1 123 ? 151.111 154.272 162.479 1.00 39.84 123 SER A CA 1
ATOM 3234 C C . SER B 1 123 ? 150.820 153.959 163.941 1.00 39.84 123 SER A C 1
ATOM 3235 O O . SER B 1 123 ? 151.316 154.669 164.821 1.00 39.84 123 SER A O 1
ATOM 3238 N N . MET B 1 124 ? 150.031 152.923 164.224 1.00 41.32 124 MET A N 1
ATOM 3239 C CA . MET B 1 124 ? 149.750 152.508 165.592 1.00 41.32 124 MET A CA 1
ATOM 3240 C C . MET B 1 124 ? 150.525 151.259 165.996 1.00 41.32 124 MET A C 1
ATOM 3241 O O . MET B 1 124 ? 150.292 150.720 167.085 1.00 41.32 124 MET A O 1
ATOM 3246 N N . ILE B 1 125 ? 151.448 150.800 165.158 1.00 42.11 125 ILE A N 1
ATOM 3247 C CA . ILE B 1 125 ? 152.219 149.594 165.441 1.00 42.11 125 ILE A CA 1
ATOM 3248 C C . ILE B 1 125 ? 153.243 149.905 166.525 1.00 42.11 125 ILE A C 1
ATOM 3249 O O . ILE B 1 125 ? 154.059 150.823 166.378 1.00 42.11 125 ILE A O 1
ATOM 3254 N N . GLY B 1 126 ? 153.202 149.142 167.618 1.00 45.13 126 GLY A N 1
ATOM 3255 C CA . GLY B 1 126 ? 154.122 149.351 168.715 1.00 45.13 126 GLY A CA 1
ATOM 3256 C C . GLY B 1 126 ? 155.490 148.747 168.459 1.00 45.13 126 GLY A C 1
ATOM 3257 O O . GLY B 1 126 ? 155.725 148.055 167.470 1.00 45.13 126 GLY A O 1
ATOM 3258 N N . ALA B 1 127 ? 156.408 149.017 169.391 1.00 43.79 127 ALA A N 1
ATOM 3259 C CA . ALA B 1 127 ? 157.780 148.536 169.244 1.00 43.79 127 ALA A CA 1
ATOM 3260 C C . ALA B 1 127 ? 157.866 147.018 169.328 1.00 43.79 127 ALA A C 1
ATOM 3261 O O . ALA B 1 127 ? 158.730 146.412 168.683 1.00 43.79 127 ALA A O 1
ATOM 3263 N N . ASP B 1 128 ? 156.994 146.390 170.121 1.00 43.14 128 ASP A N 1
ATOM 3264 C CA . ASP B 1 128 ? 157.018 144.935 170.238 1.00 43.14 128 ASP A CA 1
ATOM 3265 C C . ASP B 1 128 ? 156.704 144.269 168.905 1.00 43.14 128 ASP A C 1
ATOM 3266 O O . ASP B 1 128 ? 157.242 143.202 168.592 1.00 43.14 128 ASP A O 1
ATOM 3271 N N . LEU B 1 129 ? 155.824 144.878 168.111 1.00 41.89 129 LEU A N 1
ATOM 3272 C CA . LEU B 1 129 ? 155.524 144.327 166.795 1.00 41.89 129 LEU A CA 1
ATOM 3273 C C . LEU B 1 129 ? 156.746 144.360 165.887 1.00 41.89 129 LEU A C 1
ATOM 3274 O O . LEU B 1 129 ? 156.985 143.409 165.135 1.00 41.89 129 LEU A O 1
ATOM 3279 N N . LEU B 1 130 ? 157.532 145.439 165.941 1.00 42.21 130 LEU A N 1
ATOM 3280 C CA . LEU B 1 130 ? 158.797 145.462 165.214 1.00 42.21 130 LEU A CA 1
ATOM 3281 C C . LEU B 1 130 ? 159.760 144.412 165.753 1.00 42.21 130 LEU A C 1
ATOM 3282 O O . LEU B 1 130 ? 160.499 143.785 164.983 1.00 42.21 130 LEU A O 1
ATOM 3287 N N . SER B 1 131 ? 159.781 144.220 167.075 1.00 43.69 131 SER A N 1
ATOM 3288 C CA . SER B 1 131 ? 160.696 143.245 167.660 1.00 43.69 131 SER A CA 1
ATOM 3289 C C . SER B 1 131 ? 160.377 141.829 167.196 1.00 43.69 131 SER A C 1
ATOM 3290 O O . SER B 1 131 ? 161.284 141.071 166.832 1.00 43.69 131 SER A O 1
ATOM 3293 N N . MET B 1 132 ? 159.099 141.453 167.194 1.00 41.60 132 MET A N 1
ATOM 3294 C CA . MET B 1 132 ? 158.685 140.129 166.728 1.00 41.60 132 MET A CA 1
ATOM 3295 C C . MET B 1 132 ? 158.104 140.158 165.320 1.00 41.60 132 MET A C 1
ATOM 3296 O O . MET B 1 132 ? 157.234 139.351 164.988 1.00 41.60 132 MET A O 1
ATOM 3301 N N . ILE B 1 133 ? 158.562 141.080 164.466 1.00 39.23 133 ILE A N 1
ATOM 3302 C CA . ILE B 1 133 ? 158.195 141.048 163.053 1.00 39.23 133 ILE A CA 1
ATOM 3303 C C . ILE B 1 133 ? 159.209 140.285 162.211 1.00 39.23 133 ILE A C 1
ATOM 3304 O O . ILE B 1 133 ? 159.058 140.213 160.984 1.00 39.23 133 ILE A O 1
ATOM 3309 N N . ARG B 1 134 ? 160.228 139.696 162.833 1.00 40.50 134 ARG A N 1
ATOM 3310 C CA . ARG B 1 134 ? 161.287 139.031 162.084 1.00 40.50 134 ARG A CA 1
ATOM 3311 C C . ARG B 1 134 ? 160.750 137.831 161.314 1.00 40.50 134 ARG A C 1
ATOM 3312 O O . ARG B 1 134 ? 159.867 137.109 161.785 1.00 40.50 134 ARG A O 1
ATOM 3320 N N . GLY B 1 135 ? 161.293 137.622 160.122 1.00 37.19 135 GLY A N 1
ATOM 3321 C CA . GLY B 1 135 ? 160.905 136.492 159.299 1.00 37.19 135 GLY A CA 1
ATOM 3322 C C . GLY B 1 135 ? 161.715 136.486 158.023 1.00 37.19 135 GLY A C 1
ATOM 3323 O O . GLY B 1 135 ? 162.416 137.449 157.698 1.00 37.19 135 GLY A O 1
ATOM 3324 N N . ARG B 1 136 ? 161.606 135.377 157.299 1.00 38.66 136 ARG A N 1
ATOM 3325 C CA . ARG B 1 136 ? 162.325 135.227 156.038 1.00 38.66 136 ARG A CA 1
ATOM 3326 C C . ARG B 1 136 ? 161.785 136.092 154.894 1.00 38.66 136 ARG A C 1
ATOM 3327 O O . ARG B 1 136 ? 162.583 136.502 154.039 1.00 38.66 136 ARG A O 1
ATOM 3335 N N . PRO B 1 137 ? 160.463 136.401 154.801 1.00 35.62 137 PRO A N 1
ATOM 3336 C CA . PRO B 1 137 ? 160.021 137.243 153.678 1.00 35.62 137 PRO A CA 1
ATOM 3337 C C . PRO B 1 137 ? 160.445 138.695 153.830 1.00 35.62 137 PRO A C 1
ATOM 3338 O O . PRO B 1 137 ? 161.049 139.072 154.839 1.00 35.62 137 PRO A O 1
ATOM 3342 N N . LYS B 1 138 ? 160.135 139.516 152.832 1.00 32.68 138 LYS A N 1
ATOM 3343 C CA . LYS B 1 138 ? 160.457 140.936 152.852 1.00 32.68 138 LYS A CA 1
ATOM 3344 C C . LYS B 1 138 ? 159.236 141.711 153.332 1.00 32.68 138 LYS A C 1
ATOM 3345 O O . LYS B 1 138 ? 158.159 141.608 152.737 1.00 32.68 138 LYS A O 1
ATOM 3351 N N . PHE B 1 139 ? 159.408 142.483 154.400 1.00 33.45 139 PHE A N 1
ATOM 3352 C CA . PHE B 1 139 ? 158.312 143.189 155.049 1.00 33.45 139 PHE A CA 1
ATOM 3353 C C . PHE B 1 139 ? 158.262 144.631 154.564 1.00 33.45 139 PHE A C 1
ATOM 3354 O O . PHE B 1 139 ? 159.286 145.323 154.549 1.00 33.45 139 PHE A O 1
ATOM 3362 N N . ILE B 1 140 ? 157.073 145.079 154.170 1.00 31.30 140 ILE A N 1
ATOM 3363 C CA . ILE B 1 140 ? 156.840 146.441 153.706 1.00 31.30 140 ILE A CA 1
ATOM 3364 C C . ILE B 1 140 ? 155.833 147.094 154.639 1.00 31.30 140 ILE A C 1
ATOM 3365 O O . ILE B 1 140 ? 154.781 146.513 154.928 1.00 31.30 140 ILE A O 1
ATOM 3370 N N . PHE B 1 141 ? 156.151 148.295 155.107 1.00 33.05 141 PHE A N 1
ATOM 3371 C CA . PHE B 1 141 ? 155.316 149.016 156.055 1.00 33.05 141 PHE A CA 1
ATOM 3372 C C . PHE B 1 141 ? 154.660 150.211 155.379 1.00 33.05 141 PHE A C 1
ATOM 3373 O O . PHE B 1 141 ? 155.286 150.898 154.566 1.00 33.05 141 PHE A O 1
ATOM 3381 N N . VAL B 1 142 ? 153.396 150.451 155.717 1.00 35.87 142 VAL A N 1
ATOM 3382 C CA . VAL B 1 142 ? 152.621 151.559 155.172 1.00 35.87 142 VAL A CA 1
ATOM 3383 C C . VAL B 1 142 ? 151.977 152.306 156.331 1.00 35.87 142 VAL A C 1
ATOM 3384 O O . VAL B 1 142 ? 151.324 151.692 157.181 1.00 35.87 142 VAL A O 1
ATOM 3388 N N . GLY B 1 143 ? 152.161 153.623 156.366 1.00 38.46 143 GLY A N 1
ATOM 3389 C CA . GLY B 1 143 ? 151.618 154.415 157.453 1.00 38.46 143 GLY A CA 1
ATOM 3390 C C . GLY B 1 143 ? 151.606 155.889 157.110 1.00 38.46 143 GLY A C 1
ATOM 3391 O O . GLY B 1 143 ? 152.084 156.312 156.056 1.00 38.46 143 GLY A O 1
ATOM 3392 N N . ASP B 1 144 ? 151.050 156.672 158.032 1.00 37.28 144 ASP A N 1
ATOM 3393 C CA . ASP B 1 144 ? 150.896 158.114 157.856 1.00 37.28 144 ASP A CA 1
ATOM 3394 C C . ASP B 1 144 ? 151.467 158.815 159.080 1.00 37.28 144 ASP A C 1
ATOM 3395 O O . ASP B 1 144 ? 150.961 158.606 160.202 1.00 37.28 144 ASP A O 1
ATOM 3400 N N . PRO B 1 145 ? 152.505 159.643 158.929 1.00 36.35 145 PRO A N 1
ATOM 3401 C CA . PRO B 1 145 ? 153.101 160.297 160.104 1.00 36.35 145 PRO A CA 1
ATOM 3402 C C . PRO B 1 145 ? 152.206 161.332 160.761 1.00 36.35 145 PRO A C 1
ATOM 3403 O O . PRO B 1 145 ? 152.488 161.732 161.897 1.00 36.35 145 PRO A O 1
ATOM 3407 N N . ALA B 1 146 ? 151.144 161.782 160.092 1.00 37.17 146 ALA A N 1
ATOM 3408 C CA . ALA B 1 146 ? 150.300 162.840 160.630 1.00 37.17 146 ALA A CA 1
ATOM 3409 C C . ALA B 1 146 ? 149.233 162.333 161.595 1.00 37.17 146 ALA A C 1
ATOM 3410 O O . ALA B 1 146 ? 148.584 163.152 162.254 1.00 37.17 146 ALA A O 1
ATOM 3412 N N . GLN B 1 147 ? 149.036 161.022 161.695 1.00 38.06 147 GLN A N 1
ATOM 3413 C CA . GLN B 1 147 ? 148.004 160.473 162.561 1.00 38.06 147 GLN A CA 1
ATOM 3414 C C . GLN B 1 147 ? 148.527 160.325 163.988 1.00 38.06 147 GLN A C 1
ATOM 3415 O O . GLN B 1 147 ? 149.667 160.674 164.305 1.00 38.06 147 GLN A O 1
ATOM 3421 N N . LEU B 1 148 ? 147.674 159.797 164.862 1.00 40.60 148 LEU A N 1
ATOM 3422 C CA . LEU B 1 148 ? 148.053 159.613 166.251 1.00 40.60 148 LEU A CA 1
ATOM 3423 C C . LEU B 1 148 ? 149.088 158.498 166.387 1.00 40.60 148 LEU A C 1
ATOM 3424 O O . LEU B 1 148 ? 149.114 157.562 165.586 1.00 40.60 148 LEU A O 1
ATOM 3429 N N . PRO B 1 149 ? 149.950 158.577 167.396 1.00 43.74 149 PRO A N 1
ATOM 3430 C CA . PRO B 1 149 ? 150.866 157.477 167.677 1.00 43.74 149 PRO A CA 1
ATOM 3431 C C . PRO B 1 149 ? 150.201 156.449 168.575 1.00 43.74 149 PRO A C 1
ATOM 3432 O O . PRO B 1 149 ? 149.141 156.723 169.159 1.00 43.74 149 PRO A O 1
ATOM 3436 N N . PRO B 1 150 ? 150.778 155.256 168.707 1.00 47.33 150 PRO A N 1
ATOM 3437 C CA . PRO B 1 150 ? 150.200 154.260 169.614 1.00 47.33 150 PRO A CA 1
ATOM 3438 C C . PRO B 1 150 ? 150.257 154.727 171.061 1.00 47.33 150 PRO A C 1
ATOM 3439 O O . PRO B 1 150 ? 151.059 155.582 171.439 1.00 47.33 150 PRO A O 1
ATOM 3443 N N . VAL B 1 151 ? 149.369 154.147 171.872 1.00 51.07 151 VAL A N 1
ATOM 3444 C CA . VAL B 1 151 ? 149.213 154.594 173.249 1.00 51.07 151 VAL A CA 1
ATOM 3445 C C . VAL B 1 151 ? 150.519 154.427 174.021 1.00 51.07 151 VAL A C 1
ATOM 3446 O O . VAL B 1 151 ? 151.302 153.500 173.778 1.00 51.07 151 VAL A O 1
ATOM 3450 N N . ASN B 1 152 ? 150.750 155.345 174.965 1.00 53.22 152 ASN A N 1
ATOM 3451 C CA . ASN B 1 152 ? 151.963 155.362 175.786 1.00 53.22 152 ASN A CA 1
ATOM 3452 C C . ASN B 1 152 ? 153.217 155.399 174.917 1.00 53.22 152 ASN A C 1
ATOM 3453 O O . ASN B 1 152 ? 154.225 154.756 175.222 1.00 53.22 152 ASN A O 1
ATOM 3458 N N . GLU B 1 153 ? 153.162 156.163 173.829 1.00 50.96 153 GLU A N 1
ATOM 3459 C CA . GLU B 1 153 ? 154.234 156.147 172.846 1.00 50.96 153 GLU A CA 1
ATOM 3460 C C . GLU B 1 153 ? 154.047 157.370 171.959 1.00 50.96 153 GLU A C 1
ATOM 3461 O O . GLU B 1 153 ? 152.926 157.661 171.536 1.00 50.96 153 GLU A O 1
ATOM 3467 N N . ILE B 1 154 ? 155.140 158.085 171.683 1.00 49.42 154 ILE A N 1
ATOM 3468 C CA . ILE B 1 154 ? 155.036 159.436 171.135 1.00 49.42 154 ILE A CA 1
ATOM 3469 C C . ILE B 1 154 ? 155.194 159.518 169.616 1.00 49.42 154 ILE A C 1
ATOM 3470 O O . ILE B 1 154 ? 154.694 160.478 169.012 1.00 49.42 154 ILE A O 1
ATOM 3475 N N . PHE B 1 155 ? 155.871 158.561 168.988 1.00 47.15 155 PHE A N 1
ATOM 3476 C CA . PHE B 1 155 ? 156.055 158.595 167.543 1.00 47.15 155 PHE A CA 1
ATOM 3477 C C . PHE B 1 155 ? 156.453 157.210 167.065 1.00 47.15 155 PHE A C 1
ATOM 3478 O O . PHE B 1 155 ? 157.485 156.685 167.487 1.00 47.15 155 PHE A O 1
ATOM 3486 N N . SER B 1 156 ? 155.669 156.665 166.139 1.00 43.52 156 SER A N 1
ATOM 3487 C CA . SER B 1 156 ? 155.753 155.249 165.805 1.00 43.52 156 SER A CA 1
ATOM 3488 C C . SER B 1 156 ? 157.173 154.866 165.401 1.00 43.52 156 SER A C 1
ATOM 3489 O O . SER B 1 156 ? 157.775 155.539 164.556 1.00 43.52 156 SER A O 1
ATOM 3492 N N . PRO B 1 157 ? 157.738 153.804 165.981 1.00 40.83 157 PRO A N 1
ATOM 3493 C CA . PRO B 1 157 ? 159.132 153.448 165.671 1.00 40.83 157 PRO A CA 1
ATOM 3494 C C . PRO B 1 157 ? 159.353 153.047 164.227 1.00 40.83 157 PRO A C 1
ATOM 3495 O O . PRO B 1 157 ? 160.503 153.045 163.774 1.00 40.83 157 PRO A O 1
ATOM 3499 N N . VAL B 1 158 ? 158.294 152.697 163.495 1.00 36.24 158 VAL A N 1
ATOM 3500 C CA . VAL B 1 158 ? 158.444 152.349 162.086 1.00 36.24 158 VAL A CA 1
ATOM 3501 C C . VAL B 1 158 ? 158.994 153.526 161.295 1.00 36.24 158 VAL A C 1
ATOM 3502 O O . VAL B 1 158 ? 159.746 153.341 160.330 1.00 36.24 158 VAL A O 1
ATOM 3506 N N . PHE B 1 159 ? 158.653 154.753 161.695 1.00 38.21 159 PHE A N 1
ATOM 3507 C CA . PHE B 1 159 ? 159.173 155.929 161.011 1.00 38.21 159 PHE A CA 1
ATOM 3508 C C . PHE B 1 159 ? 160.638 156.187 161.336 1.00 38.21 159 PHE A C 1
ATOM 3509 O O . PHE B 1 159 ? 161.291 156.959 160.628 1.00 38.21 159 PHE A O 1
ATOM 3517 N N . ARG B 1 160 ? 161.165 155.561 162.388 1.00 40.42 160 ARG A N 1
ATOM 3518 C CA . ARG B 1 160 ? 162.590 155.600 162.690 1.00 40.42 160 ARG A CA 1
ATOM 3519 C C . ARG B 1 160 ? 163.379 154.554 161.915 1.00 40.42 160 ARG A C 1
ATOM 3520 O O . ARG B 1 160 ? 164.524 154.260 162.280 1.00 40.42 160 ARG A O 1
ATOM 3528 N N . SER B 1 161 ? 162.786 153.983 160.869 1.00 37.47 161 SER A N 1
ATOM 3529 C CA . SER B 1 161 ? 163.468 152.974 160.072 1.00 37.47 161 SER A CA 1
ATOM 3530 C C . SER B 1 161 ? 164.722 153.555 159.437 1.00 37.47 161 SER A C 1
ATOM 3531 O O . SER B 1 161 ? 164.713 154.664 158.898 1.00 37.47 161 SER A O 1
ATOM 3534 N N . VAL B 1 162 ? 165.813 152.789 159.504 1.00 36.63 162 VAL A N 1
ATOM 3535 C CA . VAL B 1 162 ? 167.094 153.229 158.967 1.00 36.63 162 VAL A CA 1
ATOM 3536 C C . VAL B 1 162 ? 167.361 152.646 157.584 1.00 36.63 162 VAL A C 1
ATOM 3537 O O . VAL B 1 162 ? 168.272 153.119 156.886 1.00 36.63 162 VAL A O 1
ATOM 3541 N N . GLY B 1 163 ? 166.577 151.664 157.150 1.00 35.33 163 GLY A N 1
ATOM 3542 C CA . GLY B 1 163 ? 166.764 151.068 155.842 1.00 35.33 163 GLY A CA 1
ATOM 3543 C C . GLY B 1 163 ? 166.152 151.881 154.722 1.00 35.33 163 GLY A C 1
ATOM 3544 O O . GLY B 1 163 ? 166.284 153.108 154.694 1.00 35.33 163 GLY A O 1
ATOM 3545 N N . LEU B 1 164 ? 165.483 151.210 153.788 1.00 35.97 164 LEU A N 1
ATOM 3546 C CA . LEU B 1 164 ? 164.864 151.904 152.669 1.00 35.97 164 LEU A CA 1
ATOM 3547 C C . LEU B 1 164 ? 163.685 152.747 153.142 1.00 35.97 164 LEU A C 1
ATOM 3548 O O . LEU B 1 164 ? 163.033 152.437 154.145 1.00 35.97 164 LEU A O 1
ATOM 3553 N N . ARG B 1 165 ? 163.414 153.825 152.410 1.00 36.54 165 ARG A N 1
ATOM 3554 C CA . ARG B 1 165 ? 162.344 154.746 152.771 1.00 36.54 165 ARG A CA 1
ATOM 3555 C C . ARG B 1 165 ? 161.719 155.332 151.516 1.00 36.54 165 ARG A C 1
ATOM 3556 O O . ARG B 1 165 ? 162.341 155.391 150.451 1.00 36.54 165 ARG A O 1
ATOM 3564 N N . TRP B 1 166 ? 160.473 155.774 151.664 1.00 37.71 166 TRP A N 1
ATOM 3565 C CA . TRP B 1 166 ? 159.750 156.489 150.625 1.00 37.71 166 TRP A CA 1
ATOM 3566 C C . TRP B 1 166 ? 158.767 157.434 151.300 1.00 37.71 166 TRP A C 1
ATOM 3567 O O . TRP B 1 166 ? 158.405 157.247 152.464 1.00 37.71 166 TRP A O 1
ATOM 3578 N N . SER B 1 167 ? 158.342 158.460 150.564 1.00 36.34 167 SER A N 1
ATOM 3579 C CA . SER B 1 167 ? 157.452 159.468 151.118 1.00 36.34 167 SER A CA 1
ATOM 3580 C C . SER B 1 167 ? 156.477 159.963 150.060 1.00 36.34 167 SER A C 1
ATOM 3581 O O . SER B 1 167 ? 156.844 160.140 148.895 1.00 36.34 167 SER A O 1
ATOM 3584 N N . LEU B 1 168 ? 155.233 160.183 150.482 1.00 37.24 168 LEU A N 1
ATOM 3585 C CA . LEU B 1 168 ? 154.185 160.761 149.644 1.00 37.24 168 LEU A CA 1
ATOM 3586 C C . LEU B 1 168 ? 153.557 161.905 150.427 1.00 37.24 168 LEU A C 1
ATOM 3587 O O . LEU B 1 168 ? 152.971 161.679 151.490 1.00 37.24 168 LEU A O 1
ATOM 3592 N N . SER B 1 169 ? 153.681 163.135 149.916 1.00 37.35 169 SER A N 1
ATOM 3593 C CA . SER B 1 169 ? 153.093 164.310 150.566 1.00 37.35 169 SER A CA 1
ATOM 3594 C C . SER B 1 169 ? 152.320 165.121 149.525 1.00 37.35 169 SER A C 1
ATOM 3595 O O . SER B 1 169 ? 152.827 166.107 148.987 1.00 37.35 169 SER A O 1
ATOM 3598 N N . LYS B 1 170 ? 151.080 164.711 149.263 1.00 42.91 170 LYS A N 1
ATOM 3599 C CA . LYS B 1 170 ? 150.176 165.435 148.378 1.00 42.91 170 LYS A CA 1
ATOM 3600 C C . LYS B 1 170 ? 148.744 165.180 148.829 1.00 42.91 170 LYS A C 1
ATOM 3601 O O . LYS B 1 170 ? 148.481 164.334 149.688 1.00 42.91 170 LYS A O 1
ATOM 3607 N N . ILE B 1 171 ? 147.818 165.940 148.249 1.00 42.71 171 ILE A N 1
ATOM 3608 C CA . ILE B 1 171 ? 146.388 165.732 148.448 1.00 42.71 171 ILE A CA 1
ATOM 3609 C C . ILE B 1 171 ? 145.739 165.623 147.073 1.00 42.71 171 ILE A C 1
ATOM 3610 O O . ILE B 1 171 ? 144.595 166.044 146.875 1.00 42.71 171 ILE A O 1
ATOM 3615 N N . VAL B 1 172 ? 146.485 165.083 146.104 1.00 44.13 172 VAL A N 1
ATOM 3616 C CA . VAL B 1 172 ? 146.006 165.040 144.728 1.00 44.13 172 VAL A CA 1
ATOM 3617 C C . VAL B 1 172 ? 144.683 164.291 144.657 1.00 44.13 172 VAL A C 1
ATOM 3618 O O . VAL B 1 172 ? 144.524 163.212 145.242 1.00 44.13 172 VAL A O 1
ATOM 3622 N N . ARG B 1 173 ? 143.721 164.881 143.950 1.00 46.60 173 ARG A N 1
ATOM 3623 C CA . ARG B 1 173 ? 142.375 164.328 143.799 1.00 46.60 173 ARG A CA 1
ATOM 3624 C C . ARG B 1 173 ? 141.748 163.962 145.143 1.00 46.60 173 ARG A C 1
ATOM 3625 O O . ARG B 1 173 ? 140.583 164.265 145.397 1.00 46.60 173 ARG A O 1
ATOM 3633 N N . GLY B 1 177 ? 137.656 169.079 143.623 1.00 51.78 177 GLY A N 1
ATOM 3634 C CA . GLY B 1 177 ? 136.308 169.290 144.120 1.00 51.78 177 GLY A CA 1
ATOM 3635 C C . GLY B 1 177 ? 135.915 168.311 145.208 1.00 51.78 177 GLY A C 1
ATOM 3636 O O . GLY B 1 177 ? 134.883 167.646 145.114 1.00 51.78 177 GLY A O 1
ATOM 3637 N N . ASN B 1 178 ? 136.742 168.224 146.246 1.00 48.53 178 ASN A N 1
ATOM 3638 C CA . ASN B 1 178 ? 136.510 167.325 147.365 1.00 48.53 178 ASN A CA 1
ATOM 3639 C C . ASN B 1 178 ? 136.668 168.091 148.670 1.00 48.53 178 ASN A C 1
ATOM 3640 O O . ASN B 1 178 ? 137.464 169.027 148.766 1.00 48.53 178 ASN A O 1
ATOM 3645 N N . ALA B 1 179 ? 135.901 167.679 149.683 1.00 46.06 179 ALA A N 1
ATOM 3646 C CA . ALA B 1 179 ? 135.865 168.383 150.955 1.00 46.06 179 ALA A CA 1
ATOM 3647 C C . ALA B 1 179 ? 136.211 167.528 152.163 1.00 46.06 179 ALA A C 1
ATOM 3648 O O . ALA B 1 179 ? 136.529 168.090 153.215 1.00 46.06 179 ALA A O 1
ATOM 3650 N N . ILE B 1 180 ? 136.149 166.199 152.057 1.00 43.94 180 ILE A N 1
ATOM 3651 C CA . ILE B 1 180 ? 136.465 165.361 153.210 1.00 43.94 180 ILE A CA 1
ATOM 3652 C C . ILE B 1 180 ? 137.952 165.428 153.534 1.00 43.94 180 ILE A C 1
ATOM 3653 O O . ILE B 1 180 ? 138.344 165.443 154.707 1.00 43.94 180 ILE A O 1
ATOM 3658 N N . ILE B 1 181 ? 138.804 165.472 152.507 1.00 41.85 181 ILE A N 1
ATOM 3659 C CA . ILE B 1 181 ? 140.245 165.535 152.732 1.00 41.85 181 ILE A CA 1
ATOM 3660 C C . ILE B 1 181 ? 140.787 166.960 152.713 1.00 41.85 181 ILE A C 1
ATOM 3661 O O . ILE B 1 181 ? 141.883 167.204 153.243 1.00 41.85 181 ILE A O 1
ATOM 3666 N N . ASP B 1 182 ? 140.059 167.909 152.120 1.00 37.93 182 ASP A N 1
ATOM 3667 C CA . ASP B 1 182 ? 140.515 169.295 152.121 1.00 37.93 182 ASP A CA 1
ATOM 3668 C C . ASP B 1 182 ? 140.547 169.859 153.535 1.00 37.93 182 ASP A C 1
ATOM 3669 O O . ASP B 1 182 ? 141.447 170.631 153.884 1.00 37.93 182 ASP A O 1
ATOM 3674 N N . LEU B 1 183 ? 139.573 169.485 154.367 1.00 36.24 183 LEU A N 1
ATOM 3675 C CA . LEU B 1 183 ? 139.586 169.923 155.757 1.00 36.24 183 LEU A CA 1
ATOM 3676 C C . LEU B 1 183 ? 140.798 169.371 156.494 1.00 36.24 183 LEU A C 1
ATOM 3677 O O . LEU B 1 183 ? 141.415 170.073 157.303 1.00 36.24 183 LEU A O 1
ATOM 3682 N N . SER B 1 184 ? 141.158 168.114 156.227 1.00 36.22 184 SER A N 1
ATOM 3683 C CA . SER B 1 184 ? 142.356 167.540 156.836 1.00 36.22 184 SER A CA 1
ATOM 3684 C C . SER B 1 184 ? 143.613 168.258 156.363 1.00 36.22 184 SER A C 1
ATOM 3685 O O . SER B 1 184 ? 144.537 168.495 157.151 1.00 36.22 184 SER A O 1
ATOM 3688 N N . ALA B 1 185 ? 143.670 168.602 155.075 1.00 35.93 185 ALA A N 1
ATOM 3689 C CA . ALA B 1 185 ? 144.808 169.358 154.560 1.00 35.93 185 ALA A CA 1
ATOM 3690 C C . ALA B 1 185 ? 144.920 170.717 155.240 1.00 35.93 185 ALA A C 1
ATOM 3691 O O . ALA B 1 185 ? 146.020 171.155 155.592 1.00 35.93 185 ALA A O 1
ATOM 3693 N N . GLU B 1 186 ? 143.787 171.397 155.439 1.00 37.38 186 GLU A N 1
ATOM 3694 C CA . GLU B 1 186 ? 143.805 172.677 156.145 1.00 37.38 186 GLU A CA 1
ATOM 3695 C C . GLU B 1 186 ? 144.235 172.507 157.597 1.00 37.38 186 GLU A C 1
ATOM 3696 O O . GLU B 1 186 ? 144.972 173.345 158.132 1.00 37.38 186 GLU A O 1
ATOM 3702 N N . ILE B 1 187 ? 143.777 171.441 158.256 1.00 35.94 187 ILE A N 1
ATOM 3703 C CA . ILE B 1 187 ? 144.188 171.184 159.634 1.00 35.94 187 ILE A CA 1
ATOM 3704 C C . ILE B 1 187 ? 145.695 170.990 159.707 1.00 35.94 187 ILE A C 1
ATOM 3705 O O . ILE B 1 187 ? 146.372 171.551 160.578 1.00 35.94 187 ILE A O 1
ATOM 3710 N N . ARG B 1 188 ? 146.247 170.202 158.783 1.00 35.23 188 ARG A N 1
ATOM 3711 C CA . ARG B 1 188 ? 147.691 170.002 158.751 1.00 35.23 188 ARG A CA 1
ATOM 3712 C C . ARG B 1 188 ? 148.422 171.310 158.480 1.00 35.23 188 ARG A C 1
ATOM 3713 O O . ARG B 1 188 ? 149.470 171.579 159.076 1.00 35.23 188 ARG A O 1
ATOM 3721 N N . LEU B 1 189 ? 147.881 172.133 157.577 1.00 35.59 189 LEU A N 1
ATOM 3722 C CA . LEU B 1 189 ? 148.501 173.417 157.268 1.00 35.59 189 LEU A CA 1
ATOM 3723 C C . LEU B 1 189 ? 148.555 174.318 158.495 1.00 35.59 189 LEU A C 1
ATOM 3724 O O . LEU B 1 189 ? 149.574 174.967 158.751 1.00 35.59 189 LEU A O 1
ATOM 3729 N N . LYS B 1 190 ? 147.471 174.376 159.262 1.00 37.75 190 LYS A N 1
ATOM 3730 C CA . LYS B 1 190 ? 147.474 175.160 160.491 1.00 37.75 190 LYS A CA 1
ATOM 3731 C C . LYS B 1 190 ? 148.300 174.517 161.599 1.00 37.75 190 LYS A C 1
ATOM 3732 O O . LYS B 1 190 ? 148.671 175.207 162.552 1.00 37.75 190 LYS A O 1
ATOM 3738 N N . SER B 1 191 ? 148.585 173.220 161.505 1.00 38.69 191 SER A N 1
ATOM 3739 C CA . SER B 1 191 ? 149.396 172.536 162.505 1.00 38.69 191 SER A CA 1
ATOM 3740 C C . SER B 1 191 ? 150.857 172.965 162.497 1.00 38.69 191 SER A C 1
ATOM 3741 O O . SER B 1 191 ? 151.455 173.117 163.566 1.00 38.69 191 SER A O 1
ATOM 3744 N N . GLU B 1 192 ? 151.454 173.160 161.319 1.00 41.12 192 GLU A N 1
ATOM 3745 C CA . GLU B 1 192 ? 152.876 173.477 161.249 1.00 41.12 192 GLU A CA 1
ATOM 3746 C C . GLU B 1 192 ? 153.181 174.934 161.565 1.00 41.12 192 GLU A C 1
ATOM 3747 O O . GLU B 1 192 ? 154.355 175.277 161.739 1.00 41.12 192 GLU A O 1
ATOM 3753 N N . GLU B 1 193 ? 152.168 175.792 161.639 1.00 41.62 193 GLU A N 1
ATOM 3754 C CA . GLU B 1 193 ? 152.339 177.179 162.041 1.00 41.62 193 GLU A CA 1
ATOM 3755 C C . GLU B 1 193 ? 151.592 177.423 163.346 1.00 41.62 193 GLU A C 1
ATOM 3756 O O . GLU B 1 193 ? 150.756 176.617 163.762 1.00 41.62 193 GLU A O 1
ATOM 3762 N N . GLY B 1 194 ? 151.910 178.540 163.998 1.00 45.49 194 GLY A N 1
ATOM 3763 C CA . GLY B 1 194 ? 151.420 178.786 165.345 1.00 45.49 194 GLY A CA 1
ATOM 3764 C C . GLY B 1 194 ? 149.941 179.100 165.450 1.00 45.49 194 GLY A C 1
ATOM 3765 O O . GLY B 1 194 ? 149.370 178.914 166.530 1.00 45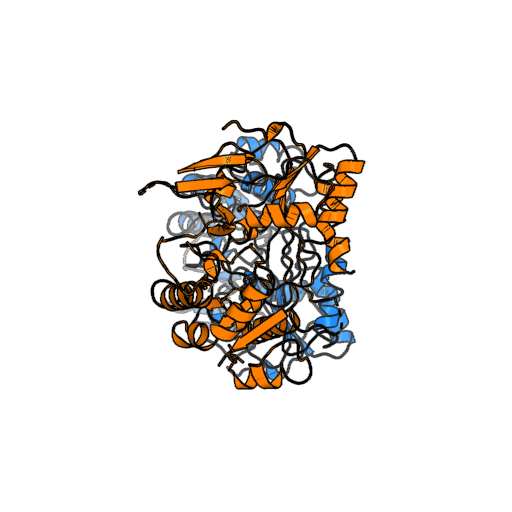.49 194 GLY A O 1
ATOM 3766 N N . VAL B 1 195 ? 149.315 179.563 164.377 1.00 49.05 195 VAL A N 1
ATOM 3767 C CA . VAL B 1 195 ? 147.908 179.973 164.464 1.00 49.05 195 VAL A CA 1
ATOM 3768 C C . VAL B 1 195 ? 147.030 178.742 164.657 1.00 49.05 195 VAL A C 1
ATOM 3769 O O . VAL B 1 195 ? 147.136 177.778 163.877 1.00 49.05 195 VAL A O 1
ATOM 3773 N N . PRO B 1 196 ? 146.172 178.715 165.667 1.00 52.13 196 PRO A N 1
ATOM 3774 C CA . PRO B 1 196 ? 145.273 177.575 165.870 1.00 52.13 196 PRO A CA 1
ATOM 3775 C C . PRO B 1 196 ? 144.106 177.638 164.890 1.00 52.13 196 PRO A C 1
ATOM 3776 O O . PRO B 1 196 ? 143.997 178.544 164.068 1.00 52.13 196 PRO A O 1
ATOM 3780 N N . MET B 1 197 ? 143.224 176.647 164.993 1.00 56.65 197 MET A N 1
ATOM 3781 C CA . MET B 1 197 ? 142.052 176.550 164.135 1.00 56.65 197 MET A CA 1
ATOM 3782 C C . MET B 1 197 ? 140.803 176.539 165.005 1.00 56.65 197 MET A C 1
ATOM 3783 O O . MET B 1 197 ? 140.666 175.687 165.890 1.00 56.65 197 MET A O 1
ATOM 3788 N N . THR B 1 198 ? 139.895 177.478 164.749 1.00 60.93 198 THR A N 1
ATOM 3789 C CA . THR B 1 198 ? 138.737 177.703 165.600 1.00 60.93 198 THR A CA 1
ATOM 3790 C C . THR B 1 198 ? 137.482 177.651 164.729 1.00 60.93 198 THR A C 1
ATOM 3791 O O . THR B 1 198 ? 137.557 177.753 163.503 1.00 60.93 198 THR A O 1
ATOM 3795 N N . LEU B 1 199 ? 136.322 177.475 165.376 1.00 61.37 199 LEU A N 1
ATOM 3796 C CA . LEU B 1 199 ? 135.099 177.099 164.667 1.00 61.37 199 LEU A CA 1
ATOM 3797 C C . LEU B 1 199 ? 134.723 178.084 163.566 1.00 61.37 199 LEU A C 1
ATOM 3798 O O . LEU B 1 199 ? 134.095 177.688 162.580 1.00 61.37 199 LEU A O 1
ATOM 3803 N N . GLU B 1 200 ? 135.075 179.363 163.709 1.00 64.00 200 GLU A N 1
ATOM 3804 C CA . GLU B 1 200 ? 134.814 180.306 162.623 1.00 64.00 200 GLU A CA 1
ATOM 3805 C C . GLU B 1 200 ? 135.616 179.954 161.377 1.00 64.00 200 GLU A C 1
ATOM 3806 O O . GLU B 1 200 ? 135.118 180.086 160.253 1.00 64.00 200 GLU A O 1
ATOM 3812 N N . ASP B 1 201 ? 136.863 179.508 161.553 1.00 62.38 201 ASP A N 1
ATOM 3813 C CA . ASP B 1 201 ? 137.628 179.004 160.416 1.00 62.38 201 ASP A CA 1
ATOM 3814 C C . ASP B 1 201 ? 136.945 177.792 159.799 1.00 62.38 201 ASP A C 1
ATOM 3815 O O . ASP B 1 201 ? 136.906 177.647 158.571 1.00 62.38 201 ASP A O 1
ATOM 3820 N N . ILE B 1 202 ? 136.396 176.913 160.641 1.00 60.92 202 ILE A N 1
ATOM 3821 C CA . ILE B 1 202 ? 135.690 175.731 160.155 1.00 60.92 202 ILE A CA 1
ATOM 3822 C C . ILE B 1 202 ? 134.485 176.134 159.316 1.00 60.92 202 ILE A C 1
ATOM 3823 O O . ILE B 1 202 ? 134.228 175.561 158.251 1.00 60.92 202 ILE A O 1
ATOM 3828 N N . LYS B 1 203 ? 133.716 177.114 159.791 1.00 60.17 203 LYS A N 1
ATOM 3829 C CA . LYS B 1 203 ? 132.552 177.566 159.038 1.00 60.17 203 LYS A CA 1
ATOM 3830 C C . LYS B 1 203 ? 132.960 178.241 157.735 1.00 60.17 203 LYS A C 1
ATOM 3831 O O . LYS B 1 203 ? 132.341 178.006 156.691 1.00 60.17 203 LYS A O 1
ATOM 3837 N N . SER B 1 204 ? 134.001 179.076 157.772 1.00 63.12 204 SER A N 1
ATOM 3838 C CA . SER B 1 204 ? 134.435 179.776 156.570 1.00 63.12 204 SER A CA 1
ATOM 3839 C C . SER B 1 204 ? 135.012 178.833 155.522 1.00 63.12 204 SER A C 1
ATOM 3840 O O . SER B 1 204 ? 134.890 179.112 154.325 1.00 63.12 204 SER A O 1
ATOM 3843 N N . ILE B 1 205 ? 135.635 177.733 155.936 1.00 58.30 205 ILE A N 1
ATOM 3844 C CA . ILE B 1 205 ? 136.118 176.760 154.964 1.00 58.30 205 ILE A CA 1
ATOM 3845 C C . ILE B 1 205 ? 135.007 175.805 154.526 1.00 58.30 205 ILE A C 1
ATOM 3846 O O . ILE B 1 205 ? 135.032 175.305 153.397 1.00 58.30 205 ILE A O 1
ATOM 3851 N N . LEU B 1 206 ? 134.030 175.548 155.391 1.00 60.36 206 LEU A N 1
ATOM 3852 C CA . LEU B 1 206 ? 132.895 174.684 155.074 1.00 60.36 206 LEU A CA 1
ATOM 3853 C C . LEU B 1 206 ? 131.668 175.517 154.708 1.00 60.36 206 LEU A C 1
ATOM 3854 O O . LEU B 1 206 ? 130.642 175.508 155.390 1.00 60.36 206 LEU A O 1
ATOM 3859 N N . GLU B 1 207 ? 131.790 176.254 153.607 1.00 62.18 207 GLU A N 1
ATOM 3860 C CA . GLU B 1 207 ? 130.689 177.051 153.078 1.00 62.18 207 GLU A CA 1
ATOM 3861 C C . GLU B 1 207 ? 130.704 176.927 151.564 1.00 62.18 207 GLU A C 1
ATOM 3862 O O . GLU B 1 207 ? 131.654 177.369 150.912 1.00 62.18 207 GLU A O 1
ATOM 3868 N N . GLY B 1 208 ? 129.653 176.327 151.010 1.00 57.93 208 GLY A N 1
ATOM 3869 C CA . GLY B 1 208 ? 129.583 176.017 149.604 1.00 57.93 208 GLY A CA 1
ATOM 3870 C C . GLY B 1 208 ? 130.011 174.605 149.265 1.00 57.93 208 GLY A C 1
ATOM 3871 O O . GLY B 1 208 ? 129.500 174.024 148.301 1.00 57.93 208 GLY A O 1
ATOM 3872 N N . LYS B 1 209 ? 130.947 174.040 150.031 1.00 54.83 209 LYS A N 1
ATOM 3873 C CA . LYS B 1 209 ? 131.310 172.637 149.850 1.00 54.83 209 LYS A CA 1
ATOM 3874 C C . LYS B 1 209 ? 130.121 171.734 150.149 1.00 54.83 209 LYS A C 1
ATOM 3875 O O . LYS B 1 209 ? 129.851 170.776 149.415 1.00 54.83 209 LYS A O 1
ATOM 3881 N N . LEU B 1 210 ? 129.401 172.028 151.233 1.00 53.56 210 LEU A N 1
ATOM 3882 C CA . LEU B 1 210 ? 128.158 171.344 151.596 1.00 53.56 210 LEU A CA 1
ATOM 3883 C C . LEU B 1 210 ? 128.349 169.842 151.782 1.00 53.56 210 LEU A C 1
ATOM 3884 O O . LEU B 1 210 ? 127.388 169.072 151.726 1.00 53.56 210 LEU A O 1
ATOM 3889 N N . GLU B 1 211 ? 129.587 169.410 152.006 1.00 51.76 211 GLU A N 1
ATOM 3890 C CA . GLU B 1 211 ? 129.861 168.049 152.440 1.00 51.76 211 GLU A CA 1
ATOM 3891 C C . GLU B 1 211 ? 129.960 167.957 153.955 1.00 51.76 211 GLU A C 1
ATOM 3892 O O . GLU B 1 211 ? 130.267 166.885 154.485 1.00 51.76 211 GLU A O 1
ATOM 3898 N N . ALA B 1 212 ? 129.716 169.062 154.654 1.00 53.48 212 ALA A N 1
ATOM 3899 C CA . ALA B 1 212 ? 129.678 169.089 156.106 1.00 53.48 212 ALA A CA 1
ATOM 3900 C C . ALA B 1 212 ? 128.484 169.922 156.551 1.00 53.48 212 ALA A C 1
ATOM 3901 O O . ALA B 1 212 ? 128.031 170.824 155.843 1.00 53.48 212 ALA A O 1
ATOM 3903 N N . CYS B 1 213 ? 127.980 169.608 157.742 1.00 58.31 213 CYS A N 1
ATOM 3904 C CA . CYS B 1 213 ? 126.777 170.231 158.286 1.00 58.31 213 CYS A CA 1
ATOM 3905 C C . CYS B 1 213 ? 127.107 171.187 159.428 1.00 58.31 213 CYS A C 1
ATOM 3906 O O . CYS B 1 213 ? 126.358 171.300 160.401 1.00 58.31 213 CYS A O 1
ATOM 3909 N N . CYS B 1 214 ? 128.233 171.884 159.321 1.00 59.50 214 CYS A N 1
ATOM 3910 C CA . CYS B 1 214 ? 128.630 172.858 160.331 1.00 59.50 214 CYS A CA 1
ATOM 3911 C C . CYS B 1 214 ? 127.664 174.036 160.363 1.00 59.50 214 CYS A C 1
ATOM 3912 O O . CYS B 1 214 ? 127.687 174.843 161.292 1.00 59.50 214 CYS A O 1
ATOM 3915 N N . LEU B 1 220 ? 121.900 165.179 166.998 1.00 55.41 220 LEU A N 1
ATOM 3916 C CA . LEU B 1 220 ? 122.728 164.010 166.738 1.00 55.41 220 LEU A CA 1
ATOM 3917 C C . LEU B 1 220 ? 121.978 162.713 167.017 1.00 55.41 220 LEU A C 1
ATOM 3918 O O . LEU B 1 220 ? 121.906 161.834 166.157 1.00 55.41 220 LEU A O 1
ATOM 3923 N N . VAL B 1 221 ? 121.425 162.604 168.227 1.00 58.28 221 VAL A N 1
ATOM 3924 C CA . VAL B 1 221 ? 120.756 161.371 168.632 1.00 58.28 221 VAL A CA 1
ATOM 3925 C C . VAL B 1 221 ? 119.595 161.067 167.695 1.00 58.28 221 VAL A C 1
ATOM 3926 O O . VAL B 1 221 ? 119.518 159.983 167.106 1.00 58.28 221 VAL A O 1
ATOM 3930 N N . SER B 1 222 ? 118.700 162.040 167.508 1.00 62.65 222 SER A N 1
ATOM 3931 C CA . SER B 1 222 ? 117.547 161.830 166.638 1.00 62.65 222 SER A CA 1
ATOM 3932 C C . SER B 1 222 ? 117.970 161.666 165.185 1.00 62.65 222 SER A C 1
ATOM 3933 O O . SER B 1 222 ? 117.401 160.845 164.455 1.00 62.65 222 SER A O 1
ATOM 3936 N N . ALA B 1 223 ? 118.970 162.434 164.746 1.00 61.98 223 ALA A N 1
ATOM 3937 C CA . ALA B 1 223 ? 119.407 162.366 163.357 1.00 61.98 223 ALA A CA 1
ATOM 3938 C C . ALA B 1 223 ? 119.934 160.980 163.012 1.00 61.98 223 ALA A C 1
ATOM 3939 O O . ALA B 1 223 ? 119.489 160.352 162.043 1.00 61.98 223 ALA A O 1
ATOM 3941 N N . LEU B 1 224 ? 120.872 160.466 163.808 1.00 61.63 224 LEU A N 1
ATOM 3942 C CA . LEU B 1 224 ? 121.412 159.156 163.475 1.00 61.63 224 LEU A CA 1
ATOM 3943 C C . LEU B 1 224 ? 120.464 158.029 163.863 1.00 61.63 224 LEU A C 1
ATOM 3944 O O . LEU B 1 224 ? 120.582 156.932 163.313 1.00 61.63 224 LEU A O 1
ATOM 3949 N N . THR B 1 225 ? 119.508 158.268 164.768 1.00 61.73 225 THR A N 1
ATOM 3950 C CA . THR B 1 225 ? 118.447 157.287 164.972 1.00 61.73 225 THR A CA 1
ATOM 3951 C C . THR B 1 225 ? 117.593 157.152 163.720 1.00 61.73 225 THR A C 1
ATOM 3952 O O . THR B 1 225 ? 117.266 156.038 163.297 1.00 61.73 225 THR A O 1
ATOM 3956 N N . HIS B 1 226 ? 117.240 158.282 163.102 1.00 67.06 226 HIS A N 1
ATOM 3957 C CA . HIS B 1 226 ? 116.553 158.243 161.816 1.00 67.06 226 HIS A CA 1
ATOM 3958 C C . HIS B 1 226 ? 117.418 157.571 160.758 1.00 67.06 226 HIS A C 1
ATOM 3959 O O . HIS B 1 226 ? 116.906 156.863 159.882 1.00 67.06 226 HIS A O 1
ATOM 3966 N N . GLU B 1 227 ? 118.731 157.796 160.815 1.00 66.03 227 GLU A N 1
ATOM 3967 C CA . GLU B 1 227 ? 119.643 157.097 159.915 1.00 66.03 227 GLU A CA 1
ATOM 3968 C C . GLU B 1 227 ? 119.550 155.586 160.109 1.00 66.03 227 GLU A C 1
ATOM 3969 O O . GLU B 1 227 ? 119.503 154.822 159.138 1.00 66.03 227 GLU A O 1
ATOM 3975 N N . TRP B 1 228 ? 119.520 155.142 161.367 1.00 64.88 228 TRP A N 1
ATOM 3976 C CA . TRP B 1 228 ? 119.487 153.715 161.667 1.00 64.88 228 TRP A CA 1
ATOM 3977 C C . TRP B 1 228 ? 118.153 153.081 161.295 1.00 64.88 228 TRP A C 1
ATOM 3978 O O . TRP B 1 228 ? 118.119 151.910 160.903 1.00 64.88 228 TRP A O 1
ATOM 3980 N N . LYS B 1 229 ? 117.048 153.824 161.421 1.00 65.73 229 LYS A N 1
ATOM 3981 C CA . LYS B 1 229 ? 115.771 153.312 160.931 1.00 65.73 229 LYS A CA 1
ATOM 3982 C C . LYS B 1 229 ? 115.840 153.025 159.438 1.00 65.73 229 LYS A C 1
ATOM 3983 O O . LYS B 1 229 ? 115.333 151.998 158.969 1.00 65.73 229 LYS A O 1
ATOM 3989 N N . GLU B 1 230 ? 116.463 153.925 158.674 1.00 69.93 230 GLU A N 1
ATOM 3990 C CA . GLU B 1 230 ? 116.661 153.688 157.250 1.00 69.93 230 GLU A CA 1
ATOM 3991 C C . GLU B 1 230 ? 117.617 152.531 156.989 1.00 69.93 230 GLU A C 1
ATOM 3992 O O . GLU B 1 230 ? 117.536 151.906 155.926 1.00 69.93 230 GLU A O 1
ATOM 3998 N N . GLY B 1 231 ? 118.512 152.231 157.930 1.00 67.44 231 GLY A N 1
ATOM 3999 C CA . GLY B 1 231 ? 119.464 151.140 157.809 1.00 67.44 231 GLY A CA 1
ATOM 4000 C C . GLY B 1 231 ? 120.910 151.581 157.924 1.00 67.44 231 GLY A C 1
ATOM 4001 O O . GLY B 1 231 ? 121.742 150.826 158.441 1.00 67.44 231 GLY A O 1
ATOM 4002 N N . ARG B 1 232 ? 121.224 152.784 157.455 1.00 65.97 232 ARG A N 1
ATOM 4003 C CA . ARG B 1 232 ? 122.586 153.291 157.544 1.00 65.97 232 ARG A CA 1
ATOM 4004 C C . ARG B 1 232 ? 122.969 153.532 158.997 1.00 65.97 232 ARG A C 1
ATOM 4005 O O . ARG B 1 232 ? 122.175 154.046 159.789 1.00 65.97 232 ARG A O 1
ATOM 4013 N N . ASP B 1 233 ? 124.195 153.158 159.349 1.00 55.96 233 ASP A N 1
ATOM 4014 C CA . ASP B 1 233 ? 124.707 153.336 160.697 1.00 55.96 233 ASP A CA 1
ATOM 4015 C C . ASP B 1 233 ? 125.875 154.314 160.688 1.00 55.96 233 ASP A C 1
ATOM 4016 O O . ASP B 1 233 ? 126.730 154.270 159.798 1.00 55.96 233 ASP A O 1
ATOM 4021 N N . SER B 1 234 ? 125.900 155.197 161.684 1.00 54.79 234 SER A N 1
ATOM 4022 C CA . SER B 1 234 ? 126.939 156.211 161.797 1.00 54.79 234 SER A CA 1
ATOM 4023 C C . SER B 1 234 ? 127.590 156.152 163.172 1.00 54.79 234 SER A C 1
ATOM 4024 O O . SER B 1 234 ? 127.347 155.216 163.941 1.00 54.79 234 SER A O 1
ATOM 4027 N N . ARG B 1 235 ? 128.419 157.142 163.494 1.00 52.06 235 ARG A N 1
ATOM 4028 C CA . ARG B 1 235 ? 129.096 157.168 164.780 1.00 52.06 235 ARG A CA 1
ATOM 4029 C C . ARG B 1 235 ? 129.394 158.608 165.167 1.00 52.06 235 ARG A C 1
ATOM 4030 O O . ARG B 1 235 ? 129.298 159.525 164.349 1.00 52.06 235 ARG A O 1
ATOM 4032 N N . ILE B 1 236 ? 129.735 158.796 166.438 1.00 52.32 236 ILE A N 1
ATOM 4033 C CA . ILE B 1 236 ? 130.101 160.097 166.985 1.00 52.32 236 ILE A CA 1
ATOM 4034 C C . ILE B 1 236 ? 131.482 159.964 167.610 1.00 52.32 236 ILE A C 1
ATOM 4035 O O . ILE B 1 236 ? 131.686 159.139 168.510 1.00 52.32 236 ILE A O 1
ATOM 4040 N N . LEU B 1 237 ? 132.430 160.777 167.140 1.00 49.26 237 LEU A N 1
ATOM 4041 C CA . LEU B 1 237 ? 133.824 160.676 167.571 1.00 49.26 237 LEU A CA 1
ATOM 4042 C C . LEU B 1 237 ? 134.060 161.622 168.744 1.00 49.26 237 LEU A C 1
ATOM 4043 O O . LEU B 1 237 ? 134.708 162.664 168.633 1.00 49.26 237 LEU A O 1
ATOM 4048 N N . ALA B 1 238 ? 133.521 161.241 169.894 1.00 57.59 238 ALA A N 1
ATOM 4049 C CA . ALA B 1 238 ? 133.695 161.989 171.125 1.00 57.59 238 ALA A CA 1
ATOM 4050 C C . ALA B 1 238 ? 134.831 161.379 171.949 1.00 57.59 238 ALA A C 1
ATOM 4051 O O . ALA B 1 238 ? 135.569 160.506 171.484 1.00 57.59 238 ALA A O 1
ATOM 4053 N N . TRP B 1 239 ? 134.982 161.850 173.183 1.00 65.31 239 TRP A N 1
ATOM 4054 C CA . TRP B 1 239 ? 135.944 161.276 174.114 1.00 65.31 239 TRP A CA 1
ATOM 4055 C C . TRP B 1 239 ? 135.316 160.053 174.783 1.00 65.31 239 TRP A C 1
ATOM 4056 O O . TRP B 1 239 ? 134.263 159.563 174.368 1.00 65.31 239 TRP A O 1
ATOM 4067 N N . ARG B 1 240 ? 135.953 159.540 175.833 1.00 72.49 240 ARG A N 1
ATOM 4068 C CA . ARG B 1 240 ? 135.479 158.341 176.510 1.00 72.49 240 ARG A CA 1
ATOM 4069 C C . ARG B 1 240 ? 135.311 158.605 178.000 1.00 72.49 240 ARG A C 1
ATOM 4070 O O . ARG B 1 240 ? 135.759 159.623 178.535 1.00 72.49 240 ARG A O 1
ATOM 4078 N N . ASN B 1 241 ? 134.619 157.666 178.652 1.00 79.23 241 ASN A N 1
ATOM 4079 C CA . ASN B 1 241 ? 134.426 157.605 180.098 1.00 79.23 241 ASN A CA 1
ATOM 4080 C C . ASN B 1 241 ? 133.464 158.674 180.604 1.00 79.23 241 ASN A C 1
ATOM 4081 O O . ASN B 1 241 ? 133.070 158.652 181.773 1.00 79.23 241 ASN A O 1
ATOM 4086 N N . ALA B 1 242 ? 133.076 159.610 179.739 1.00 77.31 242 ALA A N 1
ATOM 4087 C CA . ALA B 1 242 ? 132.138 160.655 180.140 1.00 77.31 242 ALA A CA 1
ATOM 4088 C C . ALA B 1 242 ? 131.040 160.945 179.130 1.00 77.31 242 ALA A C 1
ATOM 4089 O O . ALA B 1 242 ? 129.997 161.473 179.531 1.00 77.31 242 ALA A O 1
ATOM 4091 N N . THR B 1 243 ? 131.215 160.629 177.852 1.00 69.81 243 THR A N 1
ATOM 4092 C CA . THR B 1 243 ? 130.296 161.085 176.815 1.00 69.81 243 THR A CA 1
ATOM 4093 C C . THR B 1 243 ? 129.687 159.959 175.999 1.00 69.81 243 THR A C 1
ATOM 4094 O O . THR B 1 243 ? 128.495 160.009 175.687 1.00 69.81 243 THR A O 1
ATOM 4098 N N . VAL B 1 244 ? 130.473 158.935 175.648 1.00 64.70 244 VAL A N 1
ATOM 4099 C CA . VAL B 1 244 ? 130.012 157.904 174.720 1.00 64.70 244 VAL A CA 1
ATOM 4100 C C . VAL B 1 244 ? 129.067 156.901 175.354 1.00 64.70 244 VAL A C 1
ATOM 4101 O O . VAL B 1 244 ? 128.531 156.041 174.645 1.00 64.70 244 VAL A O 1
ATOM 4105 N N . ASP B 1 245 ? 128.851 156.965 176.666 1.00 69.50 245 ASP A N 1
ATOM 4106 C CA . ASP B 1 245 ? 127.800 156.153 177.267 1.00 69.50 245 ASP A CA 1
ATOM 4107 C C . ASP B 1 245 ? 126.462 156.883 177.269 1.00 69.50 245 ASP A C 1
ATOM 4108 O O . ASP B 1 245 ? 125.419 156.273 176.993 1.00 69.50 245 ASP A O 1
ATOM 4113 N N . PHE B 1 246 ? 126.479 158.186 177.559 1.00 68.20 246 PHE A N 1
ATOM 4114 C CA . PHE B 1 246 ? 125.271 158.992 177.448 1.00 68.20 246 PHE A CA 1
ATOM 4115 C C . PHE B 1 246 ? 124.851 159.160 175.995 1.00 68.20 246 PHE A C 1
ATOM 4116 O O . PHE B 1 246 ? 123.661 159.336 175.709 1.00 68.20 246 PHE A O 1
ATOM 4124 N N . TYR B 1 247 ? 125.806 159.104 175.069 1.00 59.21 247 TYR A N 1
ATOM 4125 C CA . TYR B 1 247 ? 125.511 159.196 173.648 1.00 59.21 247 TYR A CA 1
ATOM 4126 C C . TYR B 1 247 ? 125.250 157.838 173.017 1.00 59.21 247 TYR A C 1
ATOM 4127 O O . TYR B 1 247 ? 125.125 157.756 171.793 1.00 59.21 247 TYR A O 1
ATOM 4136 N N . ASN B 1 248 ? 125.196 156.775 173.812 1.00 58.90 248 ASN A N 1
ATOM 4137 C CA . ASN B 1 248 ? 124.813 155.454 173.325 1.00 58.90 248 ASN A CA 1
ATOM 4138 C C . ASN B 1 248 ? 123.534 154.936 173.957 1.00 58.90 248 ASN A C 1
ATOM 4139 O O . ASN B 1 248 ? 122.721 154.314 173.265 1.00 58.90 248 ASN A O 1
ATOM 4144 N N . ARG B 1 249 ? 123.332 155.172 175.254 1.00 64.83 249 ARG A N 1
ATOM 4145 C CA . ARG B 1 249 ? 122.094 154.743 175.894 1.00 64.83 249 ARG A CA 1
ATOM 4146 C C . ARG B 1 249 ? 120.889 155.462 175.302 1.00 64.83 249 ARG A C 1
ATOM 4147 O O . ARG B 1 249 ? 119.812 154.871 175.155 1.00 64.83 249 ARG A O 1
ATOM 4155 N N . ALA B 1 250 ? 121.050 156.743 174.958 1.00 63.05 250 ALA A N 1
ATOM 4156 C CA . ALA B 1 250 ? 119.958 157.486 174.337 1.00 63.05 250 ALA A CA 1
ATOM 4157 C C . ALA B 1 250 ? 119.566 156.879 172.996 1.00 63.05 250 ALA A C 1
ATOM 4158 O O . ALA B 1 250 ? 118.375 156.724 172.701 1.00 63.05 250 ALA A O 1
ATOM 4160 N N . ILE B 1 251 ? 120.554 156.527 172.170 1.00 57.46 251 ILE A N 1
ATOM 4161 C CA . ILE B 1 251 ? 120.252 155.914 170.882 1.00 57.46 251 ILE A CA 1
ATOM 4162 C C . ILE B 1 251 ? 119.653 154.529 171.070 1.00 57.46 251 ILE A C 1
ATOM 4163 O O . ILE B 1 251 ? 118.786 154.106 170.301 1.00 57.46 251 ILE A O 1
ATOM 4168 N N . PHE B 1 252 ? 120.116 153.792 172.083 1.00 62.04 252 PHE A N 1
ATOM 4169 C CA . PHE B 1 252 ? 119.527 152.487 172.360 1.00 62.04 252 PHE A CA 1
ATOM 4170 C C . PHE B 1 252 ? 118.057 152.618 172.735 1.00 62.04 252 PHE A C 1
ATOM 4171 O O . PHE B 1 252 ? 117.217 151.834 172.276 1.00 62.04 252 PHE A O 1
ATOM 4179 N N . SER B 1 253 ? 117.728 153.607 173.567 1.00 63.98 253 SER A N 1
ATOM 4180 C CA . SER B 1 253 ? 116.339 153.818 173.958 1.00 63.98 253 SER A CA 1
ATOM 4181 C C . SER B 1 253 ? 115.490 154.283 172.780 1.00 63.98 253 SER A C 1
ATOM 4182 O O . SER B 1 253 ? 114.348 153.841 172.619 1.00 63.98 253 SER A O 1
ATOM 4185 N N . SER B 1 254 ? 116.027 155.180 171.948 1.00 62.48 254 SER A N 1
ATOM 4186 C CA . SER B 1 254 ? 115.229 155.737 170.859 1.00 62.48 254 SER A CA 1
ATOM 4187 C C . SER B 1 254 ? 115.022 154.728 169.736 1.00 62.48 254 SER A C 1
ATOM 4188 O O . SER B 1 254 ? 113.918 154.623 169.188 1.00 62.48 254 SER A O 1
ATOM 4191 N N . LEU B 1 255 ? 116.068 153.984 169.376 1.00 59.63 255 LEU A N 1
ATOM 4192 C CA . LEU B 1 255 ? 115.965 153.030 168.274 1.00 59.63 255 LEU A CA 1
ATOM 4193 C C . LEU B 1 255 ? 115.009 151.895 168.618 1.00 59.63 255 LEU A C 1
ATOM 4194 O O . LEU B 1 255 ? 114.140 151.534 167.815 1.00 59.63 255 LEU A O 1
ATOM 4199 N N . TYR B 1 256 ? 115.155 151.319 169.807 1.00 63.36 256 TYR A N 1
ATOM 4200 C CA . TYR B 1 256 ? 114.210 150.334 170.315 1.00 63.36 256 TYR A CA 1
ATOM 4201 C C . TYR B 1 256 ? 113.488 150.934 171.511 1.00 63.36 256 TYR A C 1
ATOM 4202 O O . TYR B 1 256 ? 114.084 151.037 172.596 1.00 63.36 256 TYR A O 1
ATOM 4211 N N . PRO B 1 257 ? 112.226 151.349 171.367 1.00 71.23 257 PRO A N 1
ATOM 4212 C CA . PRO B 1 257 ? 111.550 152.038 172.482 1.00 71.23 257 PRO A CA 1
ATOM 4213 C C . PRO B 1 257 ? 111.477 151.211 173.753 1.00 71.23 257 PRO A C 1
ATOM 4214 O O . PRO B 1 257 ? 111.560 151.768 174.854 1.00 71.23 257 PRO A O 1
ATOM 4218 N N . ASP B 1 258 ? 111.327 149.897 173.634 1.00 76.15 258 ASP A N 1
ATOM 4219 C CA . ASP B 1 258 ? 111.301 149.006 174.782 1.00 76.15 258 ASP A CA 1
ATOM 4220 C C . ASP B 1 258 ? 112.680 148.400 174.998 1.00 76.15 258 ASP A C 1
ATOM 4221 O O . ASP B 1 258 ? 113.291 147.869 174.066 1.00 76.15 258 ASP A O 1
ATOM 4226 N N . ALA B 1 259 ? 113.170 148.486 176.232 1.00 78.91 259 ALA A N 1
ATOM 4227 C CA . ALA B 1 259 ? 114.490 147.983 176.604 1.00 78.91 259 ALA A CA 1
ATOM 4228 C C . ALA B 1 259 ? 114.296 146.867 177.626 1.00 78.91 259 ALA A C 1
ATOM 4229 O O . ALA B 1 259 ? 114.294 147.106 178.835 1.00 78.91 259 ALA A O 1
ATOM 4231 N N . THR B 1 260 ? 114.130 145.641 177.131 1.00 78.78 260 THR A N 1
ATOM 4232 C CA . THR B 1 260 ? 113.946 144.487 178.000 1.00 78.78 260 THR A CA 1
ATOM 4233 C C . THR B 1 260 ? 115.236 143.714 178.232 1.00 78.78 260 THR A C 1
ATOM 4234 O O . THR B 1 260 ? 115.356 143.015 179.245 1.00 78.78 260 THR A O 1
ATOM 4238 N N . THR B 1 261 ? 116.196 143.820 177.324 1.00 72.80 261 THR A N 1
ATOM 4239 C CA . THR B 1 261 ? 117.465 143.119 177.417 1.00 72.80 261 THR A CA 1
ATOM 4240 C C . THR B 1 261 ? 118.585 144.092 177.092 1.00 72.80 261 THR A C 1
ATOM 4241 O O . THR B 1 261 ? 118.362 145.097 176.409 1.00 72.80 261 THR A O 1
ATOM 4245 N N . PRO B 1 262 ? 119.801 143.831 177.582 1.00 68.03 262 PRO A N 1
ATOM 4246 C CA . PRO B 1 262 ? 120.935 144.695 177.211 1.00 68.03 262 PRO A CA 1
ATOM 4247 C C . PRO B 1 262 ? 121.148 144.790 175.712 1.00 68.03 262 PRO A C 1
ATOM 4248 O O . PRO B 1 262 ? 121.563 145.847 175.219 1.00 68.03 262 PRO A O 1
ATOM 4252 N N . PHE B 1 263 ? 120.879 143.719 174.970 1.00 59.92 263 PHE A N 1
ATOM 4253 C CA . PHE B 1 263 ? 120.987 143.725 173.521 1.00 59.92 263 PHE A CA 1
ATOM 4254 C C . PHE B 1 263 ? 119.681 143.228 172.921 1.00 59.92 263 PHE A C 1
ATOM 4255 O O . PHE B 1 263 ? 118.775 142.784 173.629 1.00 59.92 263 PHE A O 1
ATOM 4263 N N . VAL B 1 264 ? 119.592 143.314 171.597 1.00 61.29 264 VAL A N 1
ATOM 4264 C CA . VAL B 1 264 ? 118.396 142.892 170.873 1.00 61.29 264 VAL A CA 1
ATOM 4265 C C . VAL B 1 264 ? 118.830 142.030 169.691 1.00 61.29 264 VAL A C 1
ATOM 4266 O O . VAL B 1 264 ? 119.858 142.319 169.065 1.00 61.29 264 VAL A O 1
ATOM 4270 N N . PRO B 1 265 ? 118.106 140.958 169.369 1.00 62.23 265 PRO A N 1
ATOM 4271 C CA . PRO B 1 265 ? 118.457 140.162 168.189 1.00 62.23 265 PRO A CA 1
ATOM 4272 C C . PRO B 1 265 ? 118.474 141.016 166.929 1.00 62.23 265 PRO A C 1
ATOM 4273 O O . PRO B 1 265 ? 117.634 141.900 166.742 1.00 62.23 265 PRO A O 1
ATOM 4277 N N . GLY B 1 266 ? 119.449 140.743 166.062 1.00 62.58 266 GLY A N 1
ATOM 4278 C CA . GLY B 1 266 ? 119.667 141.533 164.872 1.00 62.58 266 GLY A CA 1
ATOM 4279 C C . GLY B 1 266 ? 120.568 142.733 165.064 1.00 62.58 266 GLY A C 1
ATOM 4280 O O . GLY B 1 266 ? 120.959 143.360 164.071 1.00 62.58 266 GLY A O 1
ATOM 4281 N N . GLN B 1 267 ? 120.911 143.070 166.304 1.00 61.25 267 GLN A N 1
ATOM 4282 C CA . GLN B 1 267 ? 121.795 144.193 166.574 1.00 61.25 267 GLN A CA 1
ATOM 4283 C C . GLN B 1 267 ? 123.245 143.824 166.285 1.00 61.25 267 GLN A C 1
ATOM 4284 O O . GLN B 1 267 ? 123.652 142.666 166.405 1.00 61.25 267 GLN A O 1
ATOM 4290 N N . THR B 1 268 ? 124.025 144.826 165.898 1.00 60.39 268 THR A N 1
ATOM 4291 C CA . THR B 1 268 ? 125.464 144.684 165.728 1.00 60.39 268 THR A CA 1
ATOM 4292 C C . THR B 1 268 ? 126.157 145.159 166.997 1.00 60.39 268 THR A C 1
ATOM 4293 O O . THR B 1 268 ? 125.730 146.136 167.619 1.00 60.39 268 THR A O 1
ATOM 4297 N N . ALA B 1 269 ? 127.218 144.459 167.393 1.00 58.31 269 ALA A N 1
ATOM 4298 C CA . ALA B 1 269 ? 127.907 144.756 168.637 1.00 58.31 269 ALA A CA 1
ATOM 4299 C C . ALA B 1 269 ? 129.405 144.838 168.392 1.00 58.31 269 ALA A C 1
ATOM 4300 O O . ALA B 1 269 ? 129.909 144.436 167.340 1.00 58.31 269 ALA A O 1
ATOM 4302 N N . ILE B 1 270 ? 130.114 145.372 169.383 1.00 60.93 270 ILE A N 1
ATOM 4303 C CA . ILE B 1 270 ? 131.566 145.496 169.357 1.00 60.93 270 ILE A CA 1
ATOM 4304 C C . ILE B 1 270 ? 132.126 144.724 170.544 1.00 60.93 270 ILE A C 1
ATOM 4305 O O . ILE B 1 270 ? 131.715 144.959 171.685 1.00 60.93 270 ILE A O 1
ATOM 4310 N N . VAL B 1 271 ? 133.065 143.819 170.266 1.00 61.35 271 VAL A N 1
ATOM 4311 C CA . VAL B 1 271 ? 133.727 142.952 171.252 1.00 61.35 271 VAL A CA 1
ATOM 4312 C C . VAL B 1 271 ? 132.812 142.526 172.398 1.00 61.35 271 VAL A C 1
ATOM 4313 O O . VAL B 1 271 ? 131.664 142.137 172.181 1.00 61.35 271 VAL A O 1
ATOM 4317 N N . ASP B 1 286 ? 139.633 138.069 168.934 1.00 60.83 286 ASP A N 1
ATOM 4318 C CA . ASP B 1 286 ? 140.019 139.243 168.163 1.00 60.83 286 ASP A CA 1
ATOM 4319 C C . ASP B 1 286 ? 139.787 140.513 168.973 1.00 60.83 286 ASP A C 1
ATOM 4320 O O . ASP B 1 286 ? 139.311 140.456 170.106 1.00 60.83 286 ASP A O 1
ATOM 4325 N N . THR B 1 287 ? 140.130 141.658 168.389 1.00 63.45 287 THR A N 1
ATOM 4326 C CA . THR B 1 287 ? 139.949 142.950 169.033 1.00 63.45 287 THR A CA 1
ATOM 4327 C C . THR B 1 287 ? 139.334 143.932 168.046 1.00 63.45 287 THR A C 1
ATOM 4328 O O . THR B 1 287 ? 139.712 143.963 166.872 1.00 63.45 287 THR A O 1
ATOM 4332 N N . SER B 1 288 ? 138.387 144.729 168.539 1.00 64.54 288 SER A N 1
ATOM 4333 C CA . SER B 1 288 ? 137.720 145.763 167.749 1.00 64.54 288 SER A CA 1
ATOM 4334 C C . SER B 1 288 ? 137.127 145.186 166.465 1.00 64.54 288 SER A C 1
ATOM 4335 O O . SER B 1 288 ? 137.295 145.728 165.371 1.00 64.54 288 SER A O 1
ATOM 4338 N N . GLU B 1 289 ? 136.430 144.060 166.606 1.00 66.31 289 GLU A N 1
ATOM 4339 C CA . GLU B 1 289 ? 135.747 143.415 165.493 1.00 66.31 289 GLU A CA 1
ATOM 4340 C C . GLU B 1 289 ? 134.250 143.423 165.752 1.00 66.31 289 GLU A C 1
ATOM 4341 O O . GLU B 1 289 ? 133.799 143.012 166.826 1.00 66.31 289 GLU A O 1
ATOM 4347 N N . GLU B 1 290 ? 133.486 143.889 164.769 1.00 69.45 290 GLU A N 1
ATOM 4348 C CA . GLU B 1 290 ? 132.038 143.915 164.901 1.00 69.45 290 GLU A CA 1
ATOM 4349 C C . GLU B 1 290 ? 131.468 142.507 164.769 1.00 69.45 290 GLU A C 1
ATOM 4350 O O . GLU B 1 290 ? 131.952 141.691 163.977 1.00 69.45 290 GLU A O 1
ATOM 4356 N N . VAL B 1 291 ? 130.448 142.214 165.576 1.00 66.89 291 VAL A N 1
ATOM 4357 C CA . VAL B 1 291 ? 129.771 140.926 165.551 1.00 66.89 291 VAL A CA 1
ATOM 4358 C C . VAL B 1 291 ? 128.270 141.167 165.507 1.00 66.89 291 VAL A C 1
ATOM 4359 O O . VAL B 1 291 ? 127.774 142.229 165.894 1.00 66.89 291 VAL A O 1
ATOM 4363 N N . THR B 1 292 ? 127.545 140.166 165.028 1.00 66.47 292 THR A N 1
ATOM 4364 C CA . THR B 1 292 ? 126.092 140.195 164.996 1.00 66.47 292 THR A CA 1
ATOM 4365 C C . THR B 1 292 ? 125.542 139.509 166.243 1.00 66.47 292 THR A C 1
ATOM 4366 O O . THR B 1 292 ? 126.239 138.763 166.933 1.00 66.47 292 THR A O 1
ATOM 4370 N N . ILE B 1 293 ? 124.273 139.778 166.537 1.00 62.68 293 ILE A N 1
ATOM 4371 C CA . ILE B 1 293 ? 123.572 139.144 167.644 1.00 62.68 293 ILE A CA 1
ATOM 4372 C C . ILE B 1 293 ? 122.426 138.329 167.067 1.00 62.68 293 ILE A C 1
ATOM 4373 O O . ILE B 1 293 ? 121.600 138.857 166.314 1.00 62.68 293 ILE A O 1
ATOM 4378 N N . LEU B 1 294 ? 122.379 137.043 167.411 1.00 67.76 294 LEU A N 1
ATOM 4379 C CA . LEU B 1 294 ? 121.363 136.135 166.899 1.00 67.76 294 LEU A CA 1
ATOM 4380 C C . LEU B 1 294 ? 120.328 135.729 167.933 1.00 67.76 294 LEU A C 1
ATOM 4381 O O . LEU B 1 294 ? 119.176 135.488 167.569 1.00 67.76 294 LEU A O 1
ATOM 4386 N N . SER B 1 295 ? 120.705 135.648 169.203 1.00 70.79 295 SER A N 1
ATOM 4387 C CA . SER B 1 295 ? 119.781 135.272 170.266 1.00 70.79 295 SER A CA 1
ATOM 4388 C C . SER B 1 295 ? 120.353 135.769 171.588 1.00 70.79 295 SER A C 1
ATOM 4389 O O . SER B 1 295 ? 121.384 136.450 171.621 1.00 70.79 295 SER A O 1
ATOM 4392 N N . LEU B 1 296 ? 119.677 135.433 172.682 1.00 72.06 296 LEU A N 1
ATOM 4393 C CA . LEU B 1 296 ? 120.144 135.808 174.009 1.00 72.06 296 LEU A CA 1
ATOM 4394 C C . LEU B 1 296 ? 119.621 134.795 175.014 1.00 72.06 296 LEU A C 1
ATOM 4395 O O . LEU B 1 296 ? 118.422 134.509 175.067 1.00 72.06 296 LEU A O 1
ATOM 4400 N N . GLU B 1 297 ? 120.543 134.259 175.810 1.00 75.97 297 GLU A N 1
ATOM 4401 C CA . GLU B 1 297 ? 120.224 133.281 176.851 1.00 75.97 297 GLU A CA 1
ATOM 4402 C C . GLU B 1 297 ? 119.451 132.088 176.298 1.00 75.97 297 GLU A C 1
ATOM 4403 O O . GLU B 1 297 ? 118.251 131.950 176.535 1.00 75.97 297 GLU A O 1
ATOM 4409 N N . PHE B 1 307 ? 122.649 135.935 182.069 1.00 80.74 307 PHE A N 1
ATOM 4410 C CA . PHE B 1 307 ? 124.089 136.092 181.899 1.00 80.74 307 PHE A CA 1
ATOM 4411 C C . PHE B 1 307 ? 124.595 135.212 180.763 1.00 80.74 307 PHE A C 1
ATOM 4412 O O . PHE B 1 307 ? 125.722 134.718 180.801 1.00 80.74 307 PHE A O 1
ATOM 4420 N N . LEU B 1 308 ? 123.752 135.020 179.752 1.00 77.48 308 LEU A N 1
ATOM 4421 C CA . LEU B 1 308 ? 124.094 134.185 178.612 1.00 77.48 308 LEU A CA 1
ATOM 4422 C C . LEU B 1 308 ? 123.745 134.934 177.335 1.00 77.48 308 LEU A C 1
ATOM 4423 O O . LEU B 1 308 ? 122.867 135.802 177.320 1.00 77.48 308 LEU A O 1
ATOM 4428 N N . ALA B 1 309 ? 124.445 134.590 176.256 1.00 75.48 309 ALA A N 1
ATOM 4429 C CA . ALA B 1 309 ? 124.243 135.267 174.982 1.00 75.48 309 ALA A CA 1
ATOM 4430 C C . ALA B 1 309 ? 124.747 134.431 173.813 1.00 75.48 309 ALA A C 1
ATOM 4431 O O . ALA B 1 309 ? 125.214 133.303 174.000 1.00 75.48 309 ALA A O 1
ATOM 4433 N N . ARG B 1 310 ? 124.647 134.979 172.608 1.00 72.67 310 ARG A N 1
ATOM 4434 C CA . ARG B 1 310 ? 125.139 134.335 171.398 1.00 72.67 310 ARG A CA 1
ATOM 4435 C C . ARG B 1 310 ? 125.827 135.405 170.557 1.00 72.67 310 ARG A C 1
ATOM 4436 O O . ARG B 1 310 ? 125.368 136.550 170.485 1.00 72.67 310 ARG A O 1
ATOM 4444 N N . VAL B 1 311 ? 126.942 135.038 169.925 1.00 72.23 311 VAL A N 1
ATOM 4445 C CA . VAL B 1 311 ? 127.703 135.990 169.124 1.00 72.23 311 VAL A CA 1
ATOM 4446 C C . VAL B 1 311 ? 128.103 135.365 167.793 1.00 72.23 311 VAL A C 1
ATOM 4447 O O . VAL B 1 311 ? 129.085 134.620 167.712 1.00 72.23 311 VAL A O 1
ATOM 4451 N N . GLN B 1 312 ? 127.345 135.664 166.739 1.00 69.54 312 GLN A N 1
ATOM 4452 C CA . GLN B 1 312 ? 127.711 135.211 165.403 1.00 69.54 312 GLN A CA 1
ATOM 4453 C C . GLN B 1 312 ? 128.946 135.965 164.931 1.00 69.54 312 GLN A C 1
ATOM 4454 O O . GLN B 1 312 ? 128.874 137.161 164.631 1.00 69.54 312 GLN A O 1
ATOM 4460 N N . ARG B 1 313 ? 130.091 135.288 164.919 1.00 71.20 313 ARG A N 1
ATOM 4461 C CA . ARG B 1 313 ? 131.345 135.948 164.562 1.00 71.20 313 ARG A CA 1
ATOM 4462 C C . ARG B 1 313 ? 131.633 135.858 163.074 1.00 71.20 313 ARG A C 1
ATOM 4463 O O . ARG B 1 313 ? 131.046 135.018 162.386 1.00 71.20 313 ARG A O 1
ATOM 4471 N N . ALA B 1 314 ? 132.508 136.729 162.575 1.00 73.09 314 ALA A N 1
ATOM 4472 C CA . ALA B 1 314 ? 132.886 136.713 161.160 1.00 73.09 314 ALA A CA 1
ATOM 4473 C C . ALA B 1 314 ? 131.678 136.850 160.250 1.00 73.09 314 ALA A C 1
ATOM 4474 O O . ALA B 1 314 ? 130.849 137.742 160.436 1.00 73.09 314 ALA A O 1
ATOM 4476 N N . SER B 1 315 ? 131.541 135.924 159.305 1.00 74.10 315 SER A N 1
ATOM 4477 C CA . SER B 1 315 ? 130.373 135.923 158.430 1.00 74.10 315 SER A CA 1
ATOM 4478 C C . SER B 1 315 ? 129.465 134.754 158.797 1.00 74.10 315 SER A C 1
ATOM 4479 O O . SER B 1 315 ? 128.348 134.960 159.258 1.00 74.10 315 SER A O 1
ATOM 4482 N N . GLY B 1 316 ? 129.931 133.528 158.579 1.00 73.71 316 GLY A N 1
ATOM 4483 C CA . GLY B 1 316 ? 129.139 132.353 158.908 1.00 73.71 316 GLY A CA 1
ATOM 4484 C C . GLY B 1 316 ? 129.497 131.616 160.185 1.00 73.71 316 GLY A C 1
ATOM 4485 O O . GLY B 1 316 ? 128.905 130.579 160.479 1.00 73.71 316 GLY A O 1
ATOM 4486 N N . GLU B 1 317 ? 130.455 132.127 160.952 1.00 73.84 317 GLU A N 1
ATOM 4487 C CA . GLU B 1 317 ? 130.909 131.412 162.146 1.00 73.84 317 GLU A CA 1
ATOM 4488 C C . GLU B 1 317 ? 130.092 131.720 163.398 1.00 73.84 317 GLU A C 1
ATOM 4489 O O . GLU B 1 317 ? 130.348 132.708 164.077 1.00 73.84 317 GLU A O 1
ATOM 4495 N N . THR B 1 318 ? 129.129 130.864 163.724 1.00 69.79 318 THR A N 1
ATOM 4496 C CA . THR B 1 318 ? 128.314 131.090 164.908 1.00 69.79 318 THR A CA 1
ATOM 4497 C C . THR B 1 318 ? 129.012 130.540 166.149 1.00 69.79 318 THR A C 1
ATOM 4498 O O . THR B 1 318 ? 129.634 129.476 166.123 1.00 69.79 318 THR A O 1
ATOM 4502 N N . TRP B 1 319 ? 128.905 131.287 167.247 1.00 71.35 319 TRP A N 1
ATOM 4503 C CA . TRP B 1 319 ? 129.572 130.936 168.495 1.00 71.35 319 TRP A CA 1
ATOM 4504 C C . TRP B 1 319 ? 128.653 131.162 169.688 1.00 71.35 319 TRP A C 1
ATOM 4505 O O . TRP B 1 319 ? 127.445 131.353 169.523 1.00 71.35 319 TRP A O 1
ATOM 4516 N N . THR B 1 320 ? 129.220 131.134 170.889 1.00 72.55 320 THR A N 1
ATOM 4517 C CA . THR B 1 320 ? 128.479 131.403 172.113 1.00 72.55 320 THR A CA 1
ATOM 4518 C C . THR B 1 320 ? 129.409 132.142 173.066 1.00 72.55 320 THR A C 1
ATOM 4519 O O . THR B 1 320 ? 130.635 132.081 172.940 1.00 72.55 320 THR A O 1
ATOM 4523 N N . LEU B 1 321 ? 128.809 132.850 174.014 1.00 74.73 321 LEU A N 1
ATOM 4524 C CA . LEU B 1 321 ? 129.549 133.691 174.949 1.00 74.73 321 LEU A CA 1
ATOM 4525 C C . LEU B 1 321 ? 128.601 133.978 176.110 1.00 74.73 321 LEU A C 1
ATOM 4526 O O . LEU B 1 321 ? 127.440 133.558 176.100 1.00 74.73 321 LEU A O 1
ATOM 4531 N N . ARG B 1 382 ? 129.627 146.509 174.028 1.00 56.99 382 ARG A N 1
ATOM 4532 C CA . ARG B 1 382 ? 129.971 147.794 173.431 1.00 56.99 382 ARG A CA 1
ATOM 4533 C C . ARG B 1 382 ? 129.133 148.059 172.185 1.00 56.99 382 ARG A C 1
ATOM 4534 O O . ARG B 1 382 ? 129.294 147.388 171.167 1.00 56.99 382 ARG A O 1
ATOM 4542 N N . HIS B 1 383 ? 128.241 149.041 172.275 1.00 52.79 383 HIS A N 1
ATOM 4543 C CA . HIS B 1 383 ? 127.408 149.396 171.139 1.00 52.79 383 HIS A CA 1
ATOM 4544 C C . HIS B 1 383 ? 128.259 150.029 170.038 1.00 52.79 383 HIS A C 1
ATOM 4545 O O . HIS B 1 383 ? 129.291 150.644 170.317 1.00 52.79 383 HIS A O 1
ATOM 4552 N N . PRO B 1 384 ? 127.849 149.889 168.779 1.00 49.17 384 PRO A N 1
ATOM 4553 C CA . PRO B 1 384 ? 128.644 150.420 167.661 1.00 49.17 384 PRO A CA 1
ATOM 4554 C C . PRO B 1 384 ? 128.378 151.875 167.300 1.00 49.17 384 PRO A C 1
ATOM 4555 O O . PRO B 1 384 ? 128.888 152.329 166.272 1.00 49.17 384 PRO A O 1
ATOM 4559 N N . TRP B 1 385 ? 127.606 152.617 168.097 1.00 48.20 385 TRP A N 1
ATOM 4560 C CA . TRP B 1 385 ? 127.217 153.972 167.720 1.00 48.20 385 TRP A CA 1
ATOM 4561 C C . TRP B 1 385 ? 128.144 155.031 168.315 1.00 48.20 385 TRP A C 1
ATOM 4562 O O . TRP B 1 385 ? 128.804 155.767 167.579 1.00 48.20 385 TRP A O 1
ATOM 4573 N N . ALA B 1 386 ? 128.215 155.107 169.640 1.00 54.39 386 ALA A N 1
ATOM 4574 C CA . ALA B 1 386 ? 129.025 156.110 170.320 1.00 54.39 386 ALA A CA 1
ATOM 4575 C C . ALA B 1 386 ? 130.375 155.508 170.680 1.00 54.39 386 ALA A C 1
ATOM 4576 O O . ALA B 1 386 ? 130.441 154.417 171.254 1.00 54.39 386 ALA A O 1
ATOM 4578 N N . MET B 1 387 ? 131.442 156.225 170.351 1.00 52.74 387 MET A N 1
ATOM 4579 C CA . MET B 1 387 ? 132.777 155.647 170.316 1.00 52.74 387 MET A CA 1
ATOM 4580 C C . MET B 1 387 ? 133.812 156.766 170.352 1.00 52.74 387 MET A C 1
ATOM 4581 O O . MET B 1 387 ? 133.477 157.952 170.312 1.00 52.74 387 MET A O 1
ATOM 4586 N N . THR B 1 388 ? 135.082 156.374 170.424 1.00 53.16 388 THR A N 1
ATOM 4587 C CA . THR B 1 388 ? 136.195 157.285 170.641 1.00 53.16 388 THR A CA 1
ATOM 4588 C C . THR B 1 388 ? 137.136 157.270 169.439 1.00 53.16 388 THR A C 1
ATOM 4589 O O . THR B 1 388 ? 137.273 156.255 168.752 1.00 53.16 388 THR A O 1
ATOM 4593 N N . VAL B 1 389 ? 137.775 158.417 169.185 1.00 49.37 389 VAL A N 1
ATOM 4594 C CA . VAL B 1 389 ? 138.702 158.540 168.062 1.00 49.37 389 VAL A CA 1
ATOM 4595 C C . VAL B 1 389 ? 139.868 157.569 168.198 1.00 49.37 389 VAL A C 1
ATOM 4596 O O . VAL B 1 389 ? 140.418 157.104 167.191 1.00 49.37 389 VAL A O 1
ATOM 4600 N N . HIS B 1 390 ? 140.273 157.252 169.430 1.00 48.50 390 HIS A N 1
ATOM 4601 C CA . HIS B 1 390 ? 141.343 156.279 169.630 1.00 48.50 390 HIS A CA 1
ATOM 4602 C C . HIS B 1 390 ? 140.966 154.918 169.056 1.00 48.50 390 HIS A C 1
ATOM 4603 O O . HIS B 1 390 ? 141.749 154.301 168.325 1.00 48.50 390 HIS A O 1
ATOM 4610 N N . LYS B 1 391 ? 139.764 154.435 169.377 1.00 43.63 391 LYS A N 1
ATOM 4611 C CA . LYS B 1 391 ? 139.290 153.184 168.798 1.00 43.63 391 LYS A CA 1
ATOM 4612 C C . LYS B 1 391 ? 138.926 153.337 167.330 1.00 43.63 391 LYS A C 1
ATOM 4613 O O . LYS B 1 391 ? 138.713 152.330 166.648 1.00 43.63 391 LYS A O 1
ATOM 4619 N N . ALA B 1 392 ? 138.843 154.568 166.831 1.00 43.44 392 ALA A N 1
ATOM 4620 C CA . ALA B 1 392 ? 138.557 154.817 165.427 1.00 43.44 392 ALA A CA 1
ATOM 4621 C C . ALA B 1 392 ? 139.783 154.693 164.537 1.00 43.44 392 ALA A C 1
ATOM 4622 O O . ALA B 1 392 ? 139.633 154.592 163.316 1.00 43.44 392 ALA A O 1
ATOM 4624 N N . GLN B 1 393 ? 140.981 154.691 165.114 1.00 40.08 393 GLN A N 1
ATOM 4625 C CA . GLN B 1 393 ? 142.196 154.733 164.313 1.00 40.08 393 GLN A CA 1
ATOM 4626 C C . GLN B 1 393 ? 142.335 153.454 163.496 1.00 40.08 393 GLN A C 1
ATOM 4627 O O . GLN B 1 393 ? 142.259 152.346 164.033 1.00 40.08 393 GLN A O 1
ATOM 4633 N N . GLY B 1 394 ? 142.537 153.614 162.189 1.00 43.13 394 GLY A N 1
ATOM 4634 C CA . GLY B 1 394 ? 142.643 152.505 161.270 1.00 43.13 394 GLY A CA 1
ATOM 4635 C C . GLY B 1 394 ? 141.323 152.014 160.707 1.00 43.13 394 GLY A C 1
ATOM 4636 O O . GLY B 1 394 ? 141.291 151.509 159.579 1.00 43.13 394 GLY A O 1
ATOM 4637 N N . SER B 1 395 ? 140.234 152.155 161.459 1.00 41.67 395 SER A N 1
ATOM 4638 C CA . SER B 1 395 ? 138.917 151.660 161.058 1.00 41.67 395 SER A CA 1
ATOM 4639 C C . SER B 1 395 ? 138.081 152.834 160.560 1.00 41.67 395 SER A C 1
ATOM 4640 O O . SER B 1 395 ? 137.907 153.830 161.265 1.00 41.67 395 SER A O 1
ATOM 4643 N N . THR B 1 396 ? 137.554 152.707 159.339 1.00 45.24 396 THR A N 1
ATOM 4644 C CA . THR B 1 396 ? 136.857 153.825 158.707 1.00 45.24 396 THR A CA 1
ATOM 4645 C C . THR B 1 396 ? 135.523 154.127 159.386 1.00 45.24 396 THR A C 1
ATOM 4646 O O . THR B 1 396 ? 135.234 155.284 159.707 1.00 45.24 396 THR A O 1
ATOM 4650 N N . TYR B 1 397 ? 134.695 153.101 159.604 1.00 46.08 397 TYR A N 1
ATOM 4651 C CA . TYR B 1 397 ? 133.350 153.270 160.161 1.00 46.08 397 TYR A CA 1
ATOM 4652 C C . TYR B 1 397 ? 132.468 154.178 159.307 1.00 46.08 397 TYR A C 1
ATOM 4653 O O . TYR B 1 397 ? 131.551 154.822 159.821 1.00 46.08 397 TYR A O 1
ATOM 4662 N N . ASP B 1 398 ? 132.738 154.227 158.000 1.00 54.75 398 ASP A N 1
ATOM 4663 C CA . ASP B 1 398 ? 131.885 154.896 157.019 1.00 54.75 398 ASP A CA 1
ATOM 4664 C C . ASP B 1 398 ? 131.518 156.318 157.432 1.00 54.75 398 ASP A C 1
ATOM 4665 O O . ASP B 1 398 ? 132.325 157.016 158.052 1.00 54.75 398 ASP A O 1
ATOM 4670 N N . THR B 1 399 ? 130.301 156.743 157.101 1.00 55.08 399 THR A N 1
ATOM 4671 C CA . THR B 1 399 ? 129.843 158.086 157.430 1.00 55.08 399 THR A CA 1
ATOM 4672 C C . THR B 1 399 ? 129.806 158.285 158.940 1.00 55.08 399 THR A C 1
ATOM 4673 O O . THR B 1 399 ? 129.283 157.454 159.687 1.00 55.08 399 THR A O 1
ATOM 4677 N N . VAL B 1 400 ? 130.368 159.403 159.389 1.00 52.24 400 VAL A N 1
ATOM 4678 C CA . VAL B 1 400 ? 130.527 159.643 160.817 1.00 52.24 400 VAL A CA 1
ATOM 4679 C C . VAL B 1 400 ? 130.232 161.109 161.099 1.00 52.24 400 VAL A C 1
ATOM 4680 O O . VAL B 1 400 ? 130.460 161.979 160.256 1.00 52.24 400 VAL A O 1
ATOM 4684 N N . PHE B 1 401 ? 129.694 161.367 162.287 1.00 53.62 401 PHE A N 1
ATOM 4685 C CA . PHE B 1 401 ? 129.515 162.717 162.793 1.00 53.62 401 PHE A CA 1
ATOM 4686 C C . PHE B 1 401 ? 130.564 162.997 163.859 1.00 53.62 401 PHE A C 1
ATOM 4687 O O . PHE B 1 401 ? 130.957 162.109 164.618 1.00 53.62 401 PHE A O 1
ATOM 4695 N N . VAL B 1 402 ? 131.019 164.244 163.913 1.00 51.00 402 VAL A N 1
ATOM 4696 C CA . VAL B 1 402 ? 132.083 164.648 164.822 1.00 51.00 402 VAL A CA 1
ATOM 4697 C C . VAL B 1 402 ? 131.542 165.691 165.785 1.00 51.00 402 VAL A C 1
ATOM 4698 O O . VAL B 1 402 ? 130.991 166.713 165.362 1.00 51.00 402 VAL A O 1
ATOM 4702 N N . ASP B 1 403 ? 131.707 165.437 167.078 1.00 57.44 403 ASP A N 1
ATOM 4703 C CA . ASP B 1 403 ? 131.260 166.353 168.125 1.00 57.44 403 ASP A CA 1
ATOM 4704 C C . ASP B 1 403 ? 132.402 167.316 168.426 1.00 57.44 403 ASP A C 1
ATOM 4705 O O . ASP B 1 403 ? 133.354 166.968 169.131 1.00 57.44 403 ASP A O 1
ATOM 4710 N N . TRP B 1 404 ? 132.305 168.535 167.887 1.00 59.81 404 TRP A N 1
ATOM 4711 C CA . TRP B 1 404 ? 133.367 169.518 168.076 1.00 59.81 404 TRP A CA 1
ATOM 4712 C C . TRP B 1 404 ? 133.486 169.962 169.526 1.00 59.81 404 TRP A C 1
ATOM 4713 O O . TRP B 1 404 ? 134.597 170.211 170.006 1.00 59.81 404 TRP A O 1
ATOM 4724 N N . ASN B 1 405 ? 132.363 170.077 170.240 1.00 63.63 405 ASN A N 1
ATOM 4725 C CA . ASN B 1 405 ? 132.404 170.569 171.611 1.00 63.63 405 ASN A CA 1
ATOM 4726 C C . ASN B 1 405 ? 133.184 169.658 172.547 1.00 63.63 405 ASN A C 1
ATOM 4727 O O . ASN B 1 405 ? 133.553 170.096 173.642 1.00 63.63 405 ASN A O 1
ATOM 4732 N N . ASP B 1 406 ? 133.447 168.414 172.148 1.00 64.50 406 ASP A N 1
ATOM 4733 C CA . ASP B 1 406 ? 134.247 167.509 172.961 1.00 64.50 406 ASP A CA 1
ATOM 4734 C C . ASP B 1 406 ? 135.732 167.605 172.624 1.00 64.50 406 ASP A C 1
ATOM 4735 O O . ASP B 1 406 ? 136.569 167.697 173.526 1.00 64.50 406 ASP A O 1
ATOM 4740 N N . LEU B 1 407 ? 136.072 167.588 171.332 1.00 61.65 407 LEU A N 1
ATOM 4741 C CA . LEU B 1 407 ? 137.477 167.648 170.942 1.00 61.65 407 LEU A CA 1
ATOM 4742 C C . LEU B 1 407 ? 138.087 169.017 171.211 1.00 61.65 407 LEU A C 1
ATOM 4743 O O . LEU B 1 407 ? 139.291 169.116 171.463 1.00 61.65 407 LEU A O 1
ATOM 4748 N N . ARG B 1 408 ? 137.288 170.081 171.135 1.00 65.49 408 ARG A N 1
ATOM 4749 C CA . ARG B 1 408 ? 137.825 171.416 171.369 1.00 65.49 408 ARG A CA 1
ATOM 4750 C C . ARG B 1 408 ? 138.023 171.712 172.851 1.00 65.49 408 ARG A C 1
ATOM 4751 O O . ARG B 1 408 ? 138.939 172.462 173.210 1.00 65.49 408 ARG A O 1
ATOM 4759 N N . ALA B 1 409 ? 137.200 171.129 173.721 1.00 70.32 409 ALA A N 1
ATOM 4760 C CA . ALA B 1 409 ? 137.156 171.572 175.111 1.00 70.32 409 ALA A CA 1
ATOM 4761 C C . ALA B 1 409 ? 138.352 171.069 175.917 1.00 70.32 409 ALA A C 1
ATOM 4762 O O . ALA B 1 409 ? 139.174 171.861 176.386 1.00 70.32 409 ALA A O 1
ATOM 4764 N 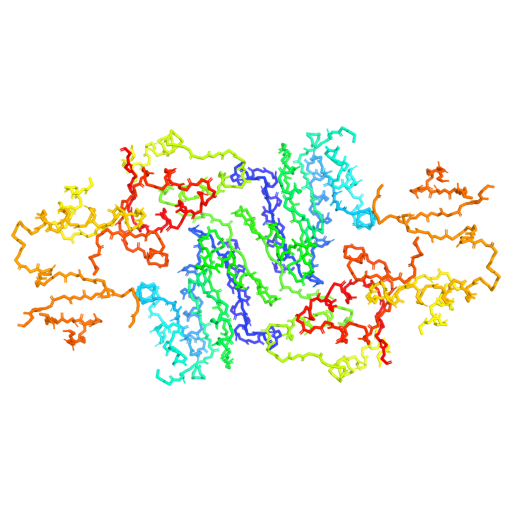N . ILE B 1 410 ? 138.466 169.755 176.084 1.00 72.59 410 ILE A N 1
ATOM 4765 C CA . ILE B 1 410 ? 139.457 169.186 176.997 1.00 72.59 410 ILE A CA 1
ATOM 4766 C C . ILE B 1 410 ? 140.869 169.300 176.425 1.00 72.59 410 ILE A C 1
ATOM 4767 O O . ILE B 1 410 ? 141.747 169.856 177.105 1.00 72.59 410 ILE A O 1
ATOM 4772 N N . PRO B 1 411 ? 141.160 168.802 175.219 1.00 72.65 411 PRO A N 1
ATOM 4773 C CA . PRO B 1 411 ? 142.537 168.888 174.718 1.00 72.65 411 PRO A CA 1
ATOM 4774 C C . PRO B 1 411 ? 142.966 170.327 174.478 1.00 72.65 411 PRO A C 1
ATOM 4775 O O . PRO B 1 411 ? 142.164 171.195 174.131 1.00 72.65 411 PRO A O 1
ATOM 4779 N N . SER B 1 412 ? 144.263 170.567 174.674 1.00 69.87 412 SER A N 1
ATOM 4780 C CA . SER B 1 412 ? 144.866 171.860 174.390 1.00 69.87 412 SER A CA 1
ATOM 4781 C C . SER B 1 412 ? 146.186 171.765 173.644 1.00 69.87 412 SER A C 1
ATOM 4782 O O . SER B 1 412 ? 146.651 172.784 173.121 1.00 69.87 412 SER A O 1
ATOM 4785 N N . ASP B 1 413 ? 146.802 170.588 173.575 1.00 67.62 413 ASP A N 1
ATOM 4786 C CA . ASP B 1 413 ? 148.060 170.383 172.868 1.00 67.62 413 ASP A CA 1
ATOM 4787 C C . ASP B 1 413 ? 147.957 169.340 171.769 1.00 67.62 413 ASP A C 1
ATOM 4788 O O . ASP B 1 413 ? 148.570 169.502 170.710 1.00 67.62 413 ASP A O 1
ATOM 4793 N N . ASP B 1 414 ? 147.191 168.270 171.991 1.00 59.14 414 ASP A N 1
ATOM 4794 C CA . ASP B 1 414 ? 147.035 167.219 170.994 1.00 59.14 414 ASP A CA 1
ATOM 4795 C C . ASP B 1 414 ? 146.164 167.643 169.819 1.00 59.14 414 ASP A C 1
ATOM 4796 O O . ASP B 1 414 ? 146.063 166.889 168.845 1.00 59.14 414 ASP A O 1
ATOM 4801 N N . PHE B 1 415 ? 145.535 168.814 169.891 1.00 56.02 415 PHE A N 1
ATOM 4802 C CA . PHE B 1 415 ? 144.669 169.284 168.819 1.00 56.02 415 PHE A CA 1
ATOM 4803 C C . PHE B 1 415 ? 145.447 169.405 167.511 1.00 56.02 415 PHE A C 1
ATOM 4804 O O . PHE B 1 415 ? 146.679 169.465 167.492 1.00 56.02 415 PHE A O 1
ATOM 4812 N N . LEU B 1 416 ? 144.696 169.402 166.405 1.00 45.53 416 LEU A N 1
ATOM 4813 C CA . LEU B 1 416 ? 145.210 169.407 165.037 1.00 45.53 416 LEU A CA 1
ATOM 4814 C C . LEU B 1 416 ? 145.820 168.053 164.697 1.00 45.53 416 LEU A C 1
ATOM 4815 O O . LEU B 1 416 ? 146.205 167.805 163.550 1.00 45.53 416 LEU A O 1
ATOM 4820 N N . ARG B 1 417 ? 145.907 167.174 165.694 1.00 43.17 417 ARG A N 1
ATOM 4821 C CA . ARG B 1 417 ? 146.258 165.775 165.501 1.00 43.17 417 ARG A CA 1
ATOM 4822 C C . ARG B 1 417 ? 145.149 164.830 165.923 1.00 43.17 417 ARG A C 1
ATOM 4823 O O . ARG B 1 417 ? 145.030 163.742 165.358 1.00 43.17 417 ARG A O 1
ATOM 4831 N N . ILE B 1 418 ? 144.355 165.216 166.924 1.00 41.57 418 ILE A N 1
ATOM 4832 C CA . ILE B 1 418 ? 143.100 164.526 167.201 1.00 41.57 418 ILE A CA 1
ATOM 4833 C C . ILE B 1 418 ? 142.074 164.839 166.117 1.00 41.57 418 ILE A C 1
ATOM 4834 O O . ILE B 1 418 ? 141.288 163.973 165.717 1.00 41.57 418 ILE A O 1
ATOM 4839 N N . LEU B 1 419 ? 142.059 166.085 165.634 1.00 41.17 419 LEU A N 1
ATOM 4840 C CA . LEU B 1 419 ? 141.166 166.453 164.538 1.00 41.17 419 LEU A CA 1
ATOM 4841 C C . LEU B 1 419 ? 141.501 165.668 163.277 1.00 41.17 419 LEU A C 1
ATOM 4842 O O . LEU B 1 419 ? 140.607 165.181 162.573 1.00 41.17 419 LEU A O 1
ATOM 4847 N N . TYR B 1 420 ? 142.787 165.556 162.964 1.00 37.99 420 TYR A N 1
ATOM 4848 C CA . TYR B 1 420 ? 143.240 164.556 162.016 1.00 37.99 420 TYR A CA 1
ATOM 4849 C C . TYR B 1 420 ? 143.007 163.173 162.615 1.00 37.99 420 TYR A C 1
ATOM 4850 O O . TYR B 1 420 ? 142.965 163.011 163.836 1.00 37.99 420 TYR A O 1
ATOM 4859 N N . THR B 1 421 ? 142.801 162.183 161.740 1.00 39.85 421 THR A N 1
ATOM 4860 C CA . THR B 1 421 ? 142.453 160.814 162.129 1.00 39.85 421 THR A CA 1
ATOM 4861 C C . THR B 1 421 ? 141.016 160.762 162.642 1.00 39.85 421 THR A C 1
ATOM 4862 O O . THR B 1 421 ? 140.484 159.683 162.922 1.00 39.85 421 THR A O 1
ATOM 4866 N N . ALA B 1 422 ? 140.378 161.926 162.767 1.00 35.82 422 ALA A N 1
ATOM 4867 C CA . ALA B 1 422 ? 138.946 162.009 162.992 1.00 35.82 422 ALA A CA 1
ATOM 4868 C C . ALA B 1 422 ? 138.199 162.569 161.795 1.00 35.82 422 ALA A C 1
ATOM 4869 O O . ALA B 1 422 ? 137.042 162.202 161.581 1.00 35.82 422 ALA A O 1
ATOM 4871 N N . VAL B 1 423 ? 138.834 163.443 161.015 1.00 36.13 423 VAL A N 1
ATOM 4872 C CA . VAL B 1 423 ? 138.257 163.890 159.753 1.00 36.13 423 VAL A CA 1
ATOM 4873 C C . VAL B 1 423 ? 138.458 162.866 158.638 1.00 36.13 423 VAL A C 1
ATOM 4874 O O . VAL B 1 423 ? 137.652 162.818 157.698 1.00 36.13 423 VAL A O 1
ATOM 4878 N N . THR B 1 424 ? 139.491 162.031 158.726 1.00 37.26 424 THR A N 1
ATOM 4879 C CA . THR B 1 424 ? 139.781 161.041 157.696 1.00 37.26 424 THR A CA 1
ATOM 4880 C C . THR B 1 424 ? 139.017 159.736 157.880 1.00 37.26 424 THR A C 1
ATOM 4881 O O . THR B 1 424 ? 139.026 158.901 156.967 1.00 37.26 424 THR A O 1
ATOM 4885 N N . ARG B 1 425 ? 138.370 159.532 159.028 1.00 40.96 425 ARG A N 1
ATOM 4886 C CA . ARG B 1 425 ? 137.557 158.331 159.218 1.00 40.96 425 ARG A CA 1
ATOM 4887 C C . ARG B 1 425 ? 136.403 158.226 158.226 1.00 40.96 425 ARG A C 1
ATOM 4888 O O . ARG B 1 425 ? 136.239 157.150 157.625 1.00 40.96 425 ARG A O 1
ATOM 4896 N N . PRO B 1 426 ? 135.577 159.254 158.007 1.00 46.23 426 PRO A N 1
ATOM 4897 C CA . PRO B 1 426 ? 134.441 159.086 157.097 1.00 46.23 426 PRO A CA 1
ATOM 4898 C C . PRO B 1 426 ? 134.888 158.833 155.667 1.00 46.23 426 PRO A C 1
ATOM 4899 O O . PRO B 1 426 ? 135.935 159.307 155.223 1.00 46.23 426 PRO A O 1
ATOM 4903 N N . SER B 1 427 ? 134.071 158.073 154.942 1.00 56.20 427 SER A N 1
ATOM 4904 C CA . SER B 1 427 ? 134.354 157.719 153.559 1.00 56.20 427 SER A CA 1
ATOM 4905 C C . SER B 1 427 ? 133.687 158.648 152.555 1.00 56.20 427 SER A C 1
ATOM 4906 O O . SER B 1 427 ? 134.302 158.998 151.544 1.00 56.20 427 SER A O 1
ATOM 4909 N N . ARG B 1 428 ? 132.440 159.056 152.801 1.00 59.37 428 ARG A N 1
ATOM 4910 C CA . ARG B 1 428 ? 131.728 159.922 151.869 1.00 59.37 428 ARG A CA 1
ATOM 4911 C C . ARG B 1 428 ? 131.018 161.107 152.507 1.00 59.37 428 ARG A C 1
ATOM 4912 O O . ARG B 1 428 ? 130.772 162.092 151.802 1.00 59.37 428 ARG A O 1
ATOM 4920 N N . TYR B 1 429 ? 130.675 161.059 153.794 1.00 58.64 429 TYR A N 1
ATOM 4921 C CA . TYR B 1 429 ? 129.931 162.148 154.421 1.00 58.64 429 TYR A CA 1
ATOM 4922 C C . TYR B 1 429 ? 130.521 162.459 155.788 1.00 58.64 429 TYR A C 1
ATOM 4923 O O . TYR B 1 429 ? 130.749 161.551 156.592 1.00 58.64 429 TYR A O 1
ATOM 4932 N N . LEU B 1 430 ? 130.745 163.745 156.048 1.00 50.83 430 LEU A N 1
ATOM 4933 C CA . LEU B 1 430 ? 131.270 164.233 157.314 1.00 50.83 430 LEU A CA 1
ATOM 4934 C C . LEU B 1 430 ? 130.359 165.335 157.835 1.00 50.83 430 LEU A C 1
ATOM 4935 O O . LEU B 1 430 ? 129.806 166.110 157.050 1.00 50.83 430 LEU A O 1
ATOM 4940 N N . ALA B 1 431 ? 130.186 165.397 159.153 1.00 52.65 431 ALA A N 1
ATOM 4941 C CA . ALA B 1 431 ? 129.364 166.427 159.772 1.00 52.65 431 ALA A CA 1
ATOM 4942 C C . ALA B 1 431 ? 129.954 166.829 161.113 1.00 52.65 431 ALA A C 1
ATOM 4943 O O . ALA B 1 431 ? 130.278 165.982 161.950 1.00 52.65 431 ALA A O 1
ATOM 4945 N N . ILE B 1 432 ? 130.082 168.139 161.316 1.00 50.90 432 ILE A N 1
ATOM 4946 C CA . ILE B 1 432 ? 130.600 168.703 162.555 1.00 50.90 432 ILE A CA 1
ATOM 4947 C C . ILE B 1 432 ? 129.483 169.497 163.212 1.00 50.90 432 ILE A C 1
ATOM 4948 O O . ILE B 1 432 ? 128.861 170.349 162.570 1.00 50.90 432 ILE A O 1
ATOM 4953 N N . CYS B 1 433 ? 129.232 169.221 164.488 1.00 56.86 433 CYS A N 1
ATOM 4954 C CA . CYS B 1 433 ? 128.111 169.802 165.215 1.00 56.86 433 CYS A CA 1
ATOM 4955 C C . CYS B 1 433 ? 128.629 170.699 166.329 1.00 56.86 433 CYS A C 1
ATOM 4956 O O . CYS B 1 433 ? 129.542 170.316 167.067 1.00 56.86 433 CYS A O 1
ATOM 4959 N N . HIS B 1 434 ? 128.044 171.888 166.446 1.00 54.59 434 HIS A N 1
ATOM 4960 C CA . HIS B 1 434 ? 128.396 172.814 167.516 1.00 54.59 434 HIS A CA 1
ATOM 4961 C C . HIS B 1 434 ? 127.146 173.432 168.134 1.00 54.59 434 HIS A C 1
ATOM 4962 O O . HIS B 1 434 ? 126.438 172.784 168.905 1.00 54.59 434 HIS A O 1
#